Protein AF-A0A378INX2-F1 (afdb_monomer)

InterPro domains:
  IPR001810 F-box domain [PF00646] (11-46)
  IPR011009 Protein kinase-like domain superfamily [SSF56112] (69-339)
  IPR036047 F-box-like domain superfamily [SSF81383] (9-61)

Radius of gyration: 23.86 Å; Cα contacts (8 Å, |Δi|>4): 575; chains: 1; bounding box: 62×37×72 Å

Solvent-accessible surface area (backbone atoms only — not comparable to full-atom values): 21006 Å² total; per-residue (Å²): 110,77,42,56,87,73,47,94,88,34,75,60,40,50,53,38,54,51,30,40,60,56,63,78,49,54,72,72,57,48,56,60,44,42,73,75,38,71,66,44,31,49,47,44,50,34,29,56,50,25,64,70,42,46,70,64,45,43,75,37,86,94,42,42,91,62,49,71,41,38,44,45,32,40,82,47,89,64,62,74,54,30,48,39,26,42,36,41,37,57,42,72,45,100,83,76,43,77,46,78,47,55,27,37,38,36,38,56,30,81,74,47,67,82,83,32,58,34,54,58,22,52,54,47,42,47,52,34,29,77,69,49,36,25,60,55,71,82,43,72,39,52,87,68,40,44,31,35,28,54,49,68,76,69,48,42,52,53,46,74,70,50,69,68,31,68,69,50,36,31,49,50,19,41,50,52,41,54,46,38,69,44,79,70,47,95,49,73,54,57,68,66,63,50,44,54,51,46,49,51,50,48,67,74,65,61,73,56,92,74,67,92,60,51,64,61,52,52,53,49,53,52,51,54,46,58,57,52,69,61,36,57,72,73,68,18,24,27,49,68,61,50,37,44,74,31,31,34,39,31,67,91,35,65,81,70,79,92,77,87,64,70,55,32,55,31,49,52,80,41,64,61,40,26,17,21,55,55,63,55,35,55,45,42,26,39,61,66,63,64,52,52,73,69,57,42,49,47,23,48,32,43,45,69,45,82,85,50,71,62,58,53,24,52,49,41,58,42,48,28,55,46,24,43,44,51,18,50,50,24,49,49,44,60,58,67,64,49,79,63,46,62,68,63,58,38,50,52,48,20,52,53,25,45,52,47,21,53,51,40,70,69,31,67,60,30,61,47,19,53,52,54,56,52,50,47,72,70,40,95,80,57,76,39,62,55,92,120

pLDDT: mean 91.23, std 11.1, range [40.44, 98.75]

Organism: NCBI:txid453

Structure (mmCIF, N/CA/C/O backbone):
data_AF-A0A378INX2-F1
#
_entry.id   AF-A0A378INX2-F1
#
loop_
_atom_site.group_PDB
_atom_site.id
_atom_site.type_symbol
_atom_site.label_atom_id
_atom_site.label_alt_id
_atom_site.label_comp_id
_atom_site.label_asym_id
_atom_site.label_entity_id
_atom_site.label_seq_id
_atom_site.pdbx_PDB_ins_code
_atom_site.Cartn_x
_atom_site.Cartn_y
_atom_site.Cartn_z
_atom_site.occupancy
_atom_site.B_iso_or_equiv
_atom_site.auth_seq_id
_atom_site.auth_comp_id
_atom_site.auth_asym_id
_atom_site.auth_atom_id
_atom_site.pdbx_PDB_model_num
ATOM 1 N N . MET A 1 1 ? 11.707 8.372 -28.702 1.00 48.09 1 MET A N 1
ATOM 2 C CA . MET A 1 1 ? 12.161 9.774 -28.913 1.00 48.09 1 MET A CA 1
ATOM 3 C C . MET A 1 1 ? 13.281 9.768 -29.949 1.00 48.09 1 MET A C 1
ATOM 5 O O . MET A 1 1 ? 14.089 8.856 -29.919 1.00 48.09 1 MET A O 1
ATOM 9 N N . LYS A 1 2 ? 13.323 10.723 -30.887 1.00 54.16 2 LYS A N 1
ATOM 10 C CA . LYS A 1 2 ? 14.334 10.784 -31.961 1.00 54.16 2 LYS A CA 1
ATOM 11 C C . LYS A 1 2 ? 15.564 11.572 -31.478 1.00 54.16 2 LYS A C 1
ATOM 13 O O . LYS A 1 2 ? 15.449 12.779 -31.278 1.00 54.16 2 LYS A O 1
ATOM 18 N N . LEU A 1 3 ? 16.706 10.911 -31.257 1.00 57.34 3 LEU A N 1
ATOM 19 C CA . LEU A 1 3 ? 17.890 11.511 -30.611 1.00 57.34 3 LEU A CA 1
ATOM 20 C C . LEU A 1 3 ? 18.989 11.870 -31.624 1.00 57.34 3 LEU A C 1
ATOM 22 O O . LEU A 1 3 ? 19.369 11.046 -32.453 1.00 57.34 3 LEU A O 1
ATOM 26 N N . ARG A 1 4 ? 19.531 13.094 -31.544 1.00 63.41 4 ARG A N 1
ATOM 27 C CA . ARG A 1 4 ? 20.631 13.579 -32.402 1.00 63.41 4 ARG A CA 1
ATOM 28 C C . ARG A 1 4 ? 21.985 13.352 -31.723 1.00 63.41 4 ARG A C 1
ATOM 30 O O . ARG A 1 4 ? 22.508 14.236 -31.052 1.00 63.41 4 ARG A O 1
ATOM 37 N N . PHE A 1 5 ? 22.533 12.146 -31.858 1.00 59.66 5 PHE A N 1
ATOM 38 C CA . PHE A 1 5 ? 23.766 11.731 -31.168 1.00 59.66 5 PHE A CA 1
ATOM 39 C C . PHE A 1 5 ? 25.058 12.343 -31.748 1.00 59.66 5 PHE A C 1
ATOM 41 O O . PHE A 1 5 ? 26.049 12.425 -31.027 1.00 59.66 5 PHE A O 1
ATOM 48 N N . PHE A 1 6 ? 25.051 12.813 -33.005 1.00 61.78 6 PHE A N 1
ATOM 49 C CA . PHE A 1 6 ? 26.249 13.292 -33.721 1.00 61.78 6 PHE A CA 1
ATOM 50 C C . PHE A 1 6 ? 26.133 14.751 -34.217 1.00 61.78 6 PHE A C 1
ATOM 52 O O . PHE A 1 6 ? 26.678 15.099 -35.260 1.00 61.78 6 PHE A O 1
ATOM 59 N N . GLY A 1 7 ? 25.405 15.610 -33.493 1.00 57.00 7 GLY A N 1
ATOM 60 C CA . GLY A 1 7 ? 25.226 17.033 -33.832 1.00 57.00 7 GLY A CA 1
ATOM 61 C C . GLY A 1 7 ? 23.897 17.357 -34.528 1.00 57.00 7 GLY A C 1
ATOM 62 O O . GLY A 1 7 ? 23.064 16.473 -34.749 1.00 57.00 7 GLY A O 1
ATOM 63 N N . SER A 1 8 ? 23.674 18.637 -34.854 1.00 59.59 8 SER A N 1
ATOM 64 C CA . SER A 1 8 ? 22.404 19.139 -35.411 1.00 59.59 8 SER A CA 1
ATOM 65 C C . SER A 1 8 ? 22.012 18.481 -36.733 1.00 59.59 8 SER A C 1
ATOM 67 O O . SER A 1 8 ? 20.819 18.334 -36.980 1.00 59.59 8 SER A O 1
ATOM 69 N N . ASP A 1 9 ? 22.985 18.018 -37.515 1.00 54.47 9 ASP A N 1
ATOM 70 C CA . ASP A 1 9 ? 22.769 17.456 -38.854 1.00 54.47 9 ASP A CA 1
ATOM 71 C C . ASP A 1 9 ? 22.715 15.918 -38.860 1.00 54.47 9 ASP A C 1
ATOM 73 O O . ASP A 1 9 ? 22.623 15.288 -39.912 1.00 54.47 9 ASP A O 1
ATOM 77 N N . SER A 1 10 ? 22.761 15.289 -37.681 1.00 56.06 10 SER A N 1
ATOM 78 C CA . SER A 1 10 ? 22.709 13.832 -37.563 1.00 56.06 10 SER A CA 1
ATOM 79 C C . SER A 1 10 ? 21.290 13.285 -37.723 1.00 56.06 10 SER A C 1
ATOM 81 O O . SER A 1 10 ? 20.317 13.849 -37.209 1.00 56.06 10 SER A O 1
ATOM 83 N N . LEU A 1 11 ? 21.174 12.154 -38.430 1.00 56.62 11 LEU A N 1
ATOM 84 C CA . LEU A 1 11 ? 19.920 11.412 -38.512 1.00 56.62 11 LEU A CA 1
ATOM 85 C C . LEU A 1 11 ? 19.482 11.031 -37.094 1.00 56.62 11 LEU A C 1
ATOM 87 O O . LEU A 1 11 ? 20.289 10.490 -36.334 1.00 56.62 11 LEU A O 1
ATOM 91 N N . PRO A 1 12 ? 18.222 11.300 -36.723 1.00 68.00 12 PRO A N 1
ATOM 92 C CA . PRO A 1 12 ? 17.748 10.941 -35.407 1.00 68.00 12 PRO A CA 1
ATOM 93 C C . PRO A 1 12 ? 17.735 9.420 -35.262 1.00 68.00 12 PRO A C 1
ATOM 95 O O . PRO A 1 12 ? 17.011 8.735 -35.989 1.00 68.00 12 PRO A O 1
ATOM 98 N N . LEU A 1 13 ? 18.519 8.912 -34.317 1.00 75.75 13 LEU A N 1
ATOM 99 C CA . LEU A 1 13 ? 18.528 7.498 -33.977 1.00 75.75 13 LEU A CA 1
ATOM 100 C C . LEU A 1 13 ? 17.364 7.186 -33.038 1.00 75.75 13 LEU A C 1
ATOM 102 O O . LEU A 1 13 ? 16.973 8.011 -32.203 1.00 75.75 13 LEU A O 1
ATOM 106 N N . ASP A 1 14 ? 16.809 5.991 -33.215 1.00 82.88 14 ASP A N 1
ATOM 107 C CA . ASP A 1 14 ? 15.863 5.417 -32.271 1.00 82.88 14 ASP A CA 1
ATOM 108 C C . ASP A 1 14 ? 16.555 5.130 -30.926 1.00 82.88 14 ASP A C 1
ATOM 110 O O . ASP A 1 14 ? 17.736 4.777 -30.885 1.00 82.88 14 ASP A O 1
ATOM 114 N N . GLU A 1 15 ? 15.824 5.293 -29.824 1.00 84.69 15 GLU A N 1
ATOM 115 C CA . GLU A 1 15 ? 16.378 5.129 -28.479 1.00 84.69 15 GLU A CA 1
ATOM 116 C C . GLU A 1 15 ? 16.879 3.698 -28.239 1.00 84.69 15 GLU A C 1
ATOM 118 O O . GLU A 1 15 ? 17.986 3.531 -27.724 1.00 84.69 15 GLU A O 1
ATOM 123 N N . GLY A 1 16 ? 16.132 2.675 -28.669 1.00 86.56 16 GLY A N 1
ATOM 124 C CA . GLY A 1 16 ? 16.537 1.277 -28.536 1.00 86.56 16 GLY A CA 1
ATOM 125 C C . GLY A 1 16 ? 17.821 0.983 -29.309 1.00 86.56 16 GLY A C 1
ATOM 126 O O . GLY A 1 16 ? 18.712 0.289 -28.811 1.00 86.56 16 GLY A O 1
ATOM 127 N N . LEU A 1 17 ? 17.976 1.581 -30.495 1.00 88.19 17 LEU A N 1
ATOM 128 C CA . LEU A 1 17 ? 19.211 1.482 -31.275 1.00 88.19 17 LEU A CA 1
ATOM 129 C C . LEU A 1 17 ? 20.393 2.165 -30.572 1.00 88.19 17 LEU A C 1
ATOM 131 O O . LEU A 1 17 ? 21.482 1.590 -30.530 1.00 88.19 17 LEU A O 1
ATOM 135 N N . CYS A 1 18 ? 20.193 3.347 -29.981 1.00 88.12 18 CYS A N 1
ATOM 136 C CA . CYS A 1 18 ? 21.227 3.995 -29.171 1.00 88.12 18 CYS A CA 1
ATOM 137 C C . CYS A 1 18 ? 21.634 3.121 -27.979 1.00 88.12 18 CYS A C 1
ATOM 139 O O . CYS A 1 18 ? 22.826 2.915 -27.757 1.00 88.12 18 CYS A O 1
ATOM 141 N N . VAL A 1 19 ? 20.663 2.564 -27.248 1.00 90.81 19 VAL A N 1
ATOM 142 C CA . VAL A 1 19 ? 20.920 1.648 -26.128 1.00 90.81 19 VAL A CA 1
ATOM 143 C C . VAL A 1 19 ? 21.732 0.435 -26.589 1.00 90.81 19 VAL A C 1
ATOM 145 O O . VAL A 1 19 ? 22.719 0.067 -25.950 1.00 90.81 19 VAL A O 1
ATOM 148 N N . TYR A 1 20 ? 21.375 -0.160 -27.728 1.00 94.00 20 TYR A N 1
ATOM 149 C CA . TYR A 1 20 ? 22.108 -1.293 -28.285 1.00 94.00 20 TYR A CA 1
ATOM 150 C C . TYR A 1 20 ? 23.552 -0.933 -28.651 1.00 94.00 20 TYR A C 1
ATOM 152 O O . TYR A 1 20 ? 24.468 -1.655 -28.265 1.00 94.00 20 TYR A O 1
ATOM 160 N N . ILE A 1 21 ? 23.793 0.204 -29.309 1.00 91.81 21 ILE A N 1
ATOM 161 C CA . ILE A 1 21 ? 25.154 0.662 -29.640 1.00 91.81 21 ILE A CA 1
ATOM 162 C C . ILE A 1 21 ? 25.983 0.876 -28.365 1.00 91.81 21 ILE A C 1
ATOM 164 O O . ILE A 1 21 ? 27.115 0.402 -28.268 1.00 91.81 21 ILE A O 1
ATOM 168 N N . LEU A 1 22 ? 25.419 1.546 -27.356 1.00 92.06 22 LEU A N 1
ATOM 169 C CA . LEU A 1 22 ? 26.113 1.823 -26.093 1.00 92.06 22 LEU A CA 1
ATOM 170 C C . LEU A 1 22 ? 26.333 0.572 -25.236 1.00 92.06 22 LEU A C 1
ATOM 172 O O . LEU A 1 22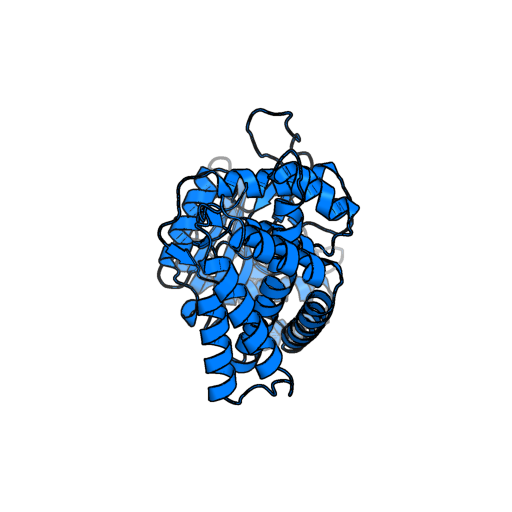 ? 27.207 0.568 -24.360 1.00 92.06 22 LEU A O 1
ATOM 176 N N . SER A 1 23 ? 25.581 -0.502 -25.486 1.00 93.88 23 SER A N 1
ATOM 177 C CA . SER A 1 23 ? 25.757 -1.771 -24.783 1.00 93.88 23 SER A CA 1
ATOM 178 C C . SER A 1 23 ? 27.117 -2.426 -25.053 1.00 93.88 23 SER A C 1
ATOM 180 O O . SER A 1 23 ? 27.653 -3.088 -24.166 1.00 93.88 23 SER A O 1
ATOM 182 N N . PHE A 1 24 ? 27.723 -2.162 -26.219 1.00 94.38 24 PHE A N 1
ATOM 183 C CA . PHE A 1 24 ? 29.045 -2.680 -26.594 1.00 94.38 24 PHE A CA 1
ATOM 184 C C . PHE A 1 24 ? 30.210 -1.988 -25.877 1.00 94.38 24 PHE A C 1
ATOM 186 O O . PHE A 1 24 ? 31.322 -2.514 -25.859 1.00 94.38 24 PHE A O 1
ATOM 193 N N . LEU A 1 25 ? 29.977 -0.809 -25.297 1.00 93.88 25 LEU A N 1
ATOM 194 C CA . LEU A 1 25 ? 31.009 -0.064 -24.584 1.00 93.88 25 LEU A CA 1
ATOM 195 C C . LEU A 1 25 ? 31.299 -0.683 -23.213 1.00 93.88 25 LEU A C 1
ATOM 197 O O . LEU A 1 25 ? 30.458 -1.345 -22.600 1.00 93.88 25 LEU A O 1
ATOM 201 N N . LYS A 1 26 ? 32.489 -0.433 -22.676 1.00 93.44 26 LYS A N 1
ATOM 202 C CA . LYS A 1 26 ? 32.815 -0.793 -21.291 1.00 93.44 26 LYS A CA 1
ATOM 203 C C . LYS A 1 26 ? 32.109 0.162 -20.317 1.00 93.44 26 LYS A C 1
ATOM 205 O O . LYS A 1 26 ? 31.883 1.323 -20.663 1.00 93.44 26 LYS A O 1
ATOM 210 N N . PRO A 1 27 ? 31.831 -0.257 -19.065 1.00 92.38 27 PRO A N 1
ATOM 211 C CA . PRO A 1 27 ? 31.192 0.609 -18.068 1.00 92.38 27 PRO A CA 1
ATOM 212 C C . PRO A 1 27 ? 31.881 1.972 -17.898 1.00 92.38 27 PRO A C 1
ATOM 214 O O . PRO A 1 27 ? 31.222 3.005 -17.904 1.00 92.38 27 PRO A O 1
ATOM 217 N N . LYS A 1 28 ? 33.221 1.999 -17.858 1.00 92.75 28 LYS A N 1
ATOM 218 C CA . LYS A 1 28 ? 33.998 3.247 -17.747 1.00 92.75 28 LYS A CA 1
ATOM 219 C C . LYS A 1 28 ? 33.795 4.189 -18.943 1.00 92.75 28 LYS A C 1
ATOM 221 O O . LYS A 1 28 ? 33.752 5.403 -18.777 1.00 92.75 28 LYS A O 1
ATOM 226 N N . GLU A 1 29 ? 33.676 3.637 -20.148 1.00 93.12 29 GLU A N 1
ATOM 227 C CA . GLU A 1 29 ? 33.457 4.417 -21.370 1.00 93.12 29 GLU A CA 1
ATOM 228 C C . GLU A 1 29 ? 32.045 5.006 -21.382 1.00 93.12 29 GLU A C 1
ATOM 230 O O . GLU A 1 29 ? 31.890 6.199 -21.634 1.00 93.12 29 GLU A O 1
ATOM 235 N N . ARG A 1 30 ? 31.030 4.212 -21.007 1.00 92.75 30 ARG A N 1
ATOM 236 C CA . ARG A 1 30 ? 29.667 4.719 -20.791 1.00 92.75 30 ARG A CA 1
ATOM 237 C C . ARG A 1 30 ? 29.644 5.834 -19.754 1.00 92.75 30 ARG A C 1
ATOM 239 O O . ARG A 1 30 ? 29.071 6.884 -20.016 1.00 92.75 30 ARG A O 1
ATOM 246 N N . GLN A 1 31 ? 30.325 5.665 -18.624 1.00 91.44 31 GLN A N 1
ATOM 247 C CA . GLN A 1 31 ? 30.365 6.681 -17.576 1.00 91.44 31 GLN A CA 1
ATOM 248 C C . GLN A 1 31 ? 30.918 8.020 -18.087 1.00 91.44 31 GLN A C 1
ATOM 250 O O . GLN A 1 31 ? 30.320 9.063 -17.827 1.00 91.44 31 GLN A O 1
ATOM 255 N N . ASN A 1 32 ? 31.996 8.008 -18.877 1.00 91.31 32 ASN A N 1
ATOM 256 C CA . ASN A 1 32 ? 32.547 9.229 -19.475 1.00 91.31 32 ASN A CA 1
ATOM 257 C C . ASN A 1 32 ? 31.530 9.948 -20.376 1.00 91.31 32 ASN A C 1
ATOM 259 O O . ASN A 1 32 ? 31.464 11.176 -20.388 1.00 91.31 32 ASN A O 1
ATOM 263 N N . LEU A 1 33 ? 30.696 9.195 -21.097 1.00 88.81 33 LEU A N 1
ATOM 264 C CA . LEU A 1 33 ? 29.694 9.753 -22.006 1.00 88.81 33 LEU A CA 1
ATOM 265 C C . LEU A 1 33 ? 28.534 10.444 -21.266 1.00 88.81 33 LEU A C 1
ATOM 267 O O . LEU A 1 33 ? 27.866 11.302 -21.841 1.00 88.81 33 LEU A O 1
ATOM 271 N N . THR A 1 34 ? 28.333 10.178 -19.968 1.00 89.06 34 THR A N 1
ATOM 272 C CA . THR A 1 34 ? 27.331 10.891 -19.143 1.00 89.06 34 THR A CA 1
ATOM 273 C C . THR A 1 34 ? 27.649 12.380 -18.942 1.00 89.06 34 THR A C 1
ATOM 275 O O . THR A 1 34 ? 26.784 13.153 -18.504 1.00 89.06 34 THR A O 1
ATOM 278 N N . LEU A 1 35 ? 28.887 12.781 -19.254 1.00 89.25 35 LEU A N 1
ATOM 279 C CA . LEU A 1 35 ? 29.380 14.154 -19.172 1.00 89.25 35 LEU A CA 1
ATOM 280 C C . LEU A 1 35 ? 29.111 14.960 -20.450 1.00 89.25 35 LEU A C 1
ATOM 282 O O . LEU A 1 35 ? 29.224 16.180 -20.418 1.00 89.25 35 LEU A O 1
ATOM 286 N N . VAL A 1 36 ? 28.736 14.305 -21.556 1.00 87.12 36 VAL A N 1
ATOM 287 C CA . VAL A 1 36 ? 28.534 14.962 -22.859 1.00 87.12 36 VAL A CA 1
ATOM 288 C C . VAL A 1 36 ? 27.299 15.863 -22.838 1.00 87.12 36 VAL A C 1
ATOM 290 O O . VAL A 1 36 ? 27.355 17.011 -23.265 1.00 87.12 36 VAL A O 1
ATOM 293 N N . SER A 1 37 ? 26.167 15.344 -22.359 1.00 85.38 37 SER A N 1
ATOM 294 C CA . SER A 1 37 ? 24.894 16.075 -22.281 1.00 85.38 37 SER A CA 1
ATOM 295 C C . SER A 1 37 ? 23.888 15.348 -21.382 1.00 85.38 37 SER A C 1
ATOM 297 O O . SER A 1 37 ? 24.133 14.225 -20.925 1.00 85.38 37 SER A O 1
ATOM 299 N N . LYS A 1 38 ? 22.730 15.975 -21.141 1.00 85.00 38 LYS A N 1
ATOM 300 C CA . LYS A 1 38 ? 21.632 15.358 -20.382 1.00 85.00 38 LYS A CA 1
ATOM 301 C C . LYS A 1 38 ? 21.019 14.177 -21.137 1.00 85.00 38 LYS A C 1
ATOM 303 O O . LYS A 1 38 ? 20.691 13.169 -20.519 1.00 85.00 38 LYS A O 1
ATOM 308 N N . GLU A 1 39 ? 20.916 14.280 -22.456 1.00 84.75 39 GLU A N 1
ATOM 309 C CA . GLU A 1 39 ? 20.366 13.258 -23.344 1.00 84.75 39 GLU A CA 1
ATOM 310 C C . GLU A 1 39 ? 21.234 11.999 -23.302 1.00 84.75 39 GLU A C 1
ATOM 312 O O . GLU A 1 39 ? 20.730 10.907 -23.047 1.00 84.75 39 GLU A O 1
ATOM 317 N N . TRP A 1 40 ? 22.553 12.160 -23.453 1.00 87.19 40 TRP A N 1
ATOM 318 C CA . TRP A 1 40 ? 23.506 11.056 -23.337 1.00 87.19 40 TRP A CA 1
ATOM 319 C C . TRP A 1 40 ? 23.428 10.393 -21.965 1.00 87.19 40 TRP A C 1
ATOM 321 O O . TRP A 1 40 ? 23.297 9.174 -21.880 1.00 87.19 40 TRP A O 1
ATOM 331 N N . ARG A 1 41 ? 23.424 11.188 -20.887 1.00 89.00 41 ARG A N 1
ATOM 332 C CA . ARG A 1 41 ? 23.250 10.674 -19.522 1.00 89.00 41 ARG A CA 1
ATOM 333 C C . ARG A 1 41 ? 21.969 9.852 -19.376 1.00 89.00 41 ARG A C 1
ATOM 335 O O . ARG A 1 41 ? 22.009 8.796 -18.751 1.00 89.00 41 ARG A O 1
ATOM 342 N N . SER A 1 42 ? 20.860 10.310 -19.956 1.00 88.25 42 SER A N 1
ATOM 343 C CA . SER A 1 42 ? 19.586 9.589 -19.905 1.00 88.25 42 SER A CA 1
ATOM 344 C C . SER A 1 42 ? 19.659 8.245 -20.625 1.00 88.25 42 SER A C 1
ATOM 346 O O . SER A 1 42 ? 19.281 7.231 -20.047 1.00 88.25 42 SER A O 1
ATOM 348 N N . VAL A 1 43 ? 20.183 8.205 -21.854 1.00 88.62 43 VAL A N 1
ATOM 349 C CA . VAL A 1 43 ? 20.274 6.948 -22.617 1.00 88.62 43 VAL A CA 1
ATOM 350 C C . VAL A 1 43 ? 21.258 5.977 -21.972 1.00 88.62 43 VAL A C 1
ATOM 352 O O . VAL A 1 43 ? 21.008 4.775 -21.954 1.00 88.62 43 VAL A O 1
ATOM 355 N N . ILE A 1 44 ? 22.360 6.470 -21.404 1.00 91.62 44 ILE A N 1
ATOM 356 C CA . ILE A 1 44 ? 23.313 5.631 -20.667 1.00 91.62 44 ILE A CA 1
ATOM 357 C C . ILE A 1 44 ? 22.634 5.006 -19.453 1.00 91.62 44 ILE A C 1
ATOM 359 O O . ILE A 1 44 ? 22.761 3.801 -19.260 1.00 91.62 44 ILE A O 1
ATOM 363 N N . LYS A 1 45 ? 21.843 5.783 -18.700 1.00 91.62 45 LYS A N 1
ATOM 364 C CA . LYS A 1 45 ? 21.045 5.254 -17.589 1.00 91.62 45 LYS A CA 1
ATOM 365 C C . LYS A 1 45 ? 20.088 4.155 -18.064 1.00 91.62 45 LYS A C 1
ATOM 367 O O . LYS A 1 45 ? 20.079 3.082 -17.473 1.00 91.62 45 LYS A O 1
ATOM 372 N N . THR A 1 46 ? 19.345 4.379 -19.154 1.00 92.25 46 THR A N 1
ATOM 373 C CA . THR A 1 46 ? 18.484 3.349 -19.772 1.00 92.25 46 THR A CA 1
ATOM 374 C C . THR A 1 46 ? 19.292 2.119 -20.193 1.00 92.25 46 THR A C 1
ATOM 376 O O . THR A 1 46 ? 18.853 0.990 -19.992 1.00 92.25 46 THR A O 1
ATOM 379 N N . THR A 1 47 ? 20.495 2.314 -20.738 1.00 93.81 47 THR A N 1
ATOM 380 C CA . THR A 1 47 ? 21.373 1.228 -21.193 1.00 93.81 47 THR A CA 1
ATOM 381 C C . THR A 1 47 ? 21.841 0.361 -20.040 1.00 93.81 47 THR A C 1
ATOM 383 O O . THR A 1 47 ? 21.692 -0.856 -20.090 1.00 93.81 47 THR A O 1
ATOM 386 N N . GLU A 1 48 ? 22.388 0.972 -18.993 1.00 94.00 48 GLU A N 1
ATOM 387 C CA . GLU A 1 48 ? 22.878 0.255 -17.817 1.00 94.00 48 GLU A CA 1
ATOM 388 C C . GLU A 1 48 ? 21.741 -0.462 -17.092 1.00 94.00 48 GLU A C 1
ATOM 390 O O . GLU A 1 48 ? 21.882 -1.633 -16.744 1.00 94.00 48 GLU A O 1
ATOM 395 N N . HIS A 1 49 ? 20.592 0.203 -16.955 1.00 94.06 49 HIS A N 1
ATOM 396 C CA . HIS A 1 49 ? 19.392 -0.374 -16.356 1.00 94.06 49 HIS A CA 1
ATOM 397 C C . HIS A 1 49 ? 18.871 -1.576 -17.148 1.00 94.06 49 HIS A C 1
ATOM 399 O O . HIS A 1 49 ? 18.653 -2.649 -16.588 1.00 94.06 49 HIS A O 1
ATOM 405 N N . THR A 1 50 ? 18.744 -1.437 -18.471 1.00 94.88 50 THR A N 1
ATOM 406 C CA . THR A 1 50 ? 18.295 -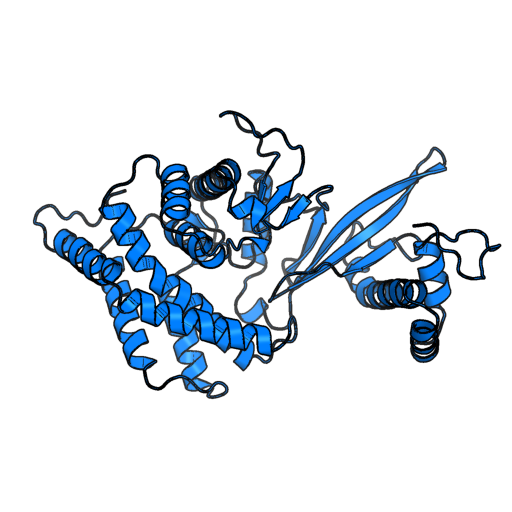2.530 -19.344 1.00 94.88 50 THR A CA 1
ATOM 407 C C . THR A 1 50 ? 19.254 -3.714 -19.273 1.00 94.88 50 THR A C 1
ATOM 409 O O . THR A 1 50 ? 18.812 -4.846 -19.097 1.00 94.88 50 THR A O 1
ATOM 412 N N . LEU A 1 51 ? 20.566 -3.471 -19.367 1.00 94.50 51 LEU A N 1
ATOM 413 C CA . LEU A 1 51 ? 21.574 -4.529 -19.284 1.00 94.50 51 LEU A CA 1
ATOM 414 C C . LEU A 1 51 ? 21.528 -5.276 -17.949 1.00 94.50 51 LEU A C 1
ATOM 416 O O . LEU A 1 51 ? 21.631 -6.501 -17.945 1.00 94.50 51 LEU A O 1
ATOM 420 N N . ALA A 1 52 ? 21.346 -4.557 -16.839 1.00 94.12 52 ALA A N 1
ATOM 421 C CA . ALA A 1 52 ? 21.238 -5.158 -15.515 1.00 94.12 52 ALA A CA 1
ATOM 422 C C . ALA A 1 52 ? 19.989 -6.045 -15.373 1.00 94.12 52 ALA A C 1
ATOM 424 O O . ALA A 1 52 ? 20.052 -7.082 -14.716 1.00 94.12 52 ALA A O 1
ATOM 425 N N . LEU A 1 53 ? 18.874 -5.667 -16.006 1.00 95.06 53 LEU A N 1
ATOM 426 C CA . LEU A 1 53 ? 17.603 -6.388 -15.900 1.00 95.06 53 LEU A CA 1
ATOM 427 C C . LEU A 1 53 ? 17.387 -7.468 -16.964 1.00 95.06 53 LEU A C 1
ATOM 429 O O . LEU A 1 53 ? 16.489 -8.289 -16.796 1.00 95.06 53 LEU A O 1
ATOM 433 N N . LEU A 1 54 ? 18.179 -7.510 -18.041 1.00 94.19 54 LEU A N 1
ATOM 434 C CA . LEU A 1 54 ? 18.026 -8.505 -19.113 1.00 94.19 54 LEU A CA 1
ATOM 435 C C . LEU A 1 54 ? 17.976 -9.959 -18.613 1.00 94.19 54 LEU A C 1
ATOM 437 O O . LEU A 1 54 ? 17.076 -10.672 -19.056 1.00 94.19 54 LEU A O 1
ATOM 441 N N . PRO A 1 55 ? 18.855 -10.417 -17.697 1.00 95.06 55 PRO A N 1
ATOM 442 C CA . PRO A 1 55 ? 18.768 -11.777 -17.162 1.00 95.06 55 PRO A CA 1
ATOM 443 C C . PRO A 1 55 ? 17.444 -12.049 -16.438 1.00 95.06 55 PRO A C 1
ATOM 445 O O . PRO A 1 55 ? 16.862 -13.118 -16.593 1.00 95.06 55 PRO A O 1
ATOM 448 N N . THR A 1 56 ? 16.932 -11.067 -15.690 1.00 95.44 56 THR A N 1
ATOM 449 C CA . THR A 1 56 ? 15.641 -11.173 -15.000 1.00 95.44 56 THR A CA 1
ATOM 450 C C . THR A 1 56 ? 14.484 -11.203 -15.994 1.00 95.44 56 THR A C 1
ATOM 452 O O . THR A 1 56 ? 13.625 -12.072 -15.900 1.00 95.44 56 THR A O 1
ATOM 455 N N . MET A 1 57 ? 14.486 -10.314 -16.995 1.00 96.31 57 MET A N 1
ATOM 456 C CA . MET A 1 57 ? 13.480 -10.309 -18.064 1.00 96.31 57 MET A CA 1
ATOM 457 C C . MET A 1 57 ? 13.464 -11.640 -18.827 1.00 96.31 57 MET A C 1
ATOM 459 O O . MET A 1 57 ? 12.404 -12.104 -19.227 1.00 96.31 57 MET A O 1
ATOM 463 N N . GLN A 1 58 ? 14.614 -12.305 -18.973 1.00 95.50 58 GLN A N 1
ATOM 464 C CA . GLN A 1 58 ? 14.710 -13.594 -19.661 1.00 95.50 58 GLN A CA 1
ATOM 465 C C . GLN A 1 58 ? 14.052 -14.767 -18.925 1.00 95.50 58 GLN A C 1
ATOM 467 O O . GLN A 1 58 ? 13.790 -15.790 -19.554 1.00 95.50 58 GLN A O 1
ATOM 472 N N . ARG A 1 59 ? 13.745 -14.624 -17.630 1.00 96.62 59 ARG A N 1
ATOM 473 C CA . ARG A 1 59 ? 12.948 -15.607 -16.878 1.00 96.62 59 ARG A CA 1
ATOM 474 C C . ARG A 1 59 ? 11.467 -15.577 -17.262 1.00 96.62 59 ARG A C 1
ATOM 476 O O . ARG A 1 59 ? 10.754 -16.534 -16.987 1.00 96.62 59 ARG A O 1
ATOM 483 N N . ILE A 1 60 ? 11.007 -14.491 -17.884 1.00 97.25 60 ILE A N 1
ATOM 484 C CA . ILE A 1 60 ? 9.592 -14.255 -18.167 1.00 97.25 60 ILE A CA 1
ATOM 485 C C . ILE A 1 60 ? 9.267 -14.761 -19.579 1.00 97.25 60 ILE A C 1
ATOM 487 O O . ILE A 1 60 ? 9.866 -14.264 -20.537 1.00 97.25 60 ILE A O 1
ATOM 491 N N . PRO A 1 61 ? 8.312 -15.696 -19.755 1.00 96.19 61 PRO A N 1
ATOM 492 C CA . PRO A 1 61 ? 7.998 -16.286 -21.061 1.00 96.19 61 PRO A CA 1
ATOM 493 C C . PRO A 1 61 ? 7.680 -15.264 -22.162 1.00 96.19 61 PRO A C 1
ATOM 495 O O . PRO A 1 61 ? 8.063 -15.447 -23.311 1.00 96.19 61 PRO A O 1
ATOM 498 N N . GLN A 1 62 ? 7.022 -14.158 -21.817 1.00 93.56 62 GLN A N 1
ATOM 499 C CA . GLN A 1 62 ? 6.669 -13.086 -22.751 1.00 93.56 62 GLN A CA 1
ATOM 500 C C . GLN A 1 62 ? 7.886 -12.296 -23.257 1.00 93.56 62 GLN A C 1
ATOM 502 O O . GLN A 1 62 ? 7.798 -11.625 -24.281 1.00 93.56 62 GLN A O 1
ATOM 507 N N . LEU A 1 63 ? 9.011 -12.339 -22.538 1.00 96.00 63 LEU A N 1
ATOM 508 C CA . LEU A 1 63 ? 10.189 -11.505 -22.791 1.00 96.00 63 LEU A CA 1
ATOM 509 C C . LEU A 1 63 ? 11.445 -12.331 -23.133 1.00 96.00 63 LEU A C 1
ATOM 511 O O . LEU A 1 63 ? 12.438 -11.767 -23.601 1.00 96.00 63 LEU A O 1
ATOM 515 N N . CYS A 1 64 ? 11.419 -13.653 -22.929 1.00 95.06 64 CYS A N 1
ATOM 516 C CA . CYS A 1 64 ? 12.607 -14.510 -22.909 1.00 95.06 64 CYS A CA 1
ATOM 517 C C . CYS A 1 64 ? 13.383 -14.590 -24.230 1.00 95.06 64 CYS A C 1
ATOM 519 O O . CYS A 1 64 ? 14.613 -14.710 -24.206 1.00 95.06 64 CYS A O 1
ATOM 521 N N . ASP A 1 65 ? 12.710 -14.418 -25.368 1.00 94.00 65 ASP A N 1
ATOM 522 C CA . ASP A 1 65 ? 13.317 -14.456 -26.705 1.00 94.00 65 ASP A CA 1
ATOM 523 C C . ASP A 1 65 ? 13.745 -13.074 -27.224 1.00 94.00 65 ASP A C 1
ATOM 525 O O . ASP A 1 65 ? 14.353 -12.947 -28.292 1.00 94.00 65 ASP A O 1
ATOM 529 N N . HIS A 1 66 ? 13.469 -12.009 -26.469 1.00 93.19 66 HIS A N 1
ATOM 530 C CA . HIS A 1 66 ? 13.728 -10.641 -26.901 1.00 93.19 66 HIS A CA 1
ATOM 531 C C . HIS A 1 66 ? 15.065 -10.111 -26.373 1.00 93.19 66 HIS A C 1
ATOM 533 O O . HIS A 1 66 ? 15.509 -10.409 -25.263 1.00 93.19 66 HIS A O 1
ATOM 539 N N . ARG A 1 67 ? 15.762 -9.340 -27.209 1.00 91.38 67 ARG A N 1
ATOM 540 C CA . ARG A 1 67 ? 17.071 -8.738 -26.919 1.00 91.38 67 ARG A CA 1
ATOM 541 C C . ARG A 1 67 ? 17.099 -7.305 -27.438 1.00 91.38 67 ARG A C 1
ATOM 543 O O . ARG A 1 67 ? 16.239 -6.901 -28.224 1.00 91.38 67 ARG A O 1
ATOM 550 N N . LEU A 1 68 ? 18.109 -6.547 -27.020 1.00 91.19 68 LEU A N 1
ATOM 551 C CA . LEU A 1 68 ? 18.406 -5.243 -27.604 1.00 91.19 68 LEU A CA 1
ATOM 552 C C . LEU A 1 68 ? 18.563 -5.344 -29.137 1.00 91.19 68 LEU A C 1
ATOM 554 O O . LEU A 1 68 ? 19.072 -6.355 -29.625 1.00 91.19 68 LEU A O 1
ATOM 558 N N . PRO A 1 69 ? 18.136 -4.325 -29.905 1.00 90.69 69 PRO A N 1
ATOM 559 C CA . PRO A 1 69 ? 17.519 -3.066 -29.464 1.00 90.69 69 PRO A CA 1
ATOM 560 C C . PRO A 1 69 ? 16.016 -3.154 -29.142 1.00 90.69 69 PRO A C 1
ATOM 562 O O . PRO A 1 69 ? 15.440 -2.151 -28.746 1.00 90.69 69 PRO A O 1
ATOM 565 N N . ARG A 1 70 ? 15.365 -4.310 -29.340 1.00 91.56 70 ARG A N 1
ATOM 566 C CA . ARG A 1 70 ? 13.893 -4.418 -29.326 1.00 91.56 70 ARG A CA 1
ATOM 567 C C . ARG A 1 70 ? 13.268 -4.263 -27.949 1.00 91.56 70 ARG A C 1
ATOM 569 O O . ARG A 1 70 ? 12.135 -3.820 -27.868 1.00 91.56 70 ARG A O 1
ATOM 576 N N . ILE A 1 71 ? 13.972 -4.685 -26.903 1.00 94.75 71 ILE A N 1
ATOM 577 C CA . ILE A 1 71 ? 13.504 -4.589 -25.522 1.00 94.75 71 ILE A CA 1
ATOM 578 C C . ILE A 1 71 ? 14.381 -3.610 -24.757 1.00 94.75 71 ILE A C 1
ATOM 580 O O . ILE A 1 71 ? 15.599 -3.790 -24.692 1.00 94.75 71 ILE A O 1
ATOM 584 N N . ILE A 1 72 ? 13.766 -2.589 -24.172 1.00 95.19 72 ILE A N 1
ATOM 585 C CA . ILE A 1 72 ? 14.433 -1.649 -23.272 1.00 95.19 72 ILE A CA 1
ATOM 586 C C . ILE A 1 72 ? 13.666 -1.544 -21.962 1.00 95.19 72 ILE A C 1
ATOM 588 O O . ILE A 1 72 ? 12.470 -1.818 -21.896 1.00 95.19 72 ILE A O 1
ATOM 592 N N . SER A 1 73 ? 14.368 -1.152 -20.906 1.00 95.81 73 SER A N 1
ATOM 593 C CA . SER A 1 73 ? 13.789 -0.951 -19.587 1.00 95.81 73 SER A CA 1
ATOM 594 C C . SER A 1 73 ? 14.199 0.402 -19.019 1.00 95.81 73 SER A C 1
ATOM 596 O O . SER A 1 73 ? 15.355 0.819 -19.134 1.00 95.81 73 SER A O 1
ATOM 598 N N . LYS A 1 74 ? 13.247 1.087 -18.386 1.00 93.50 74 LYS A N 1
ATOM 599 C CA . LYS A 1 74 ? 13.429 2.381 -17.725 1.00 93.50 74 LYS A CA 1
ATOM 600 C C . LYS A 1 74 ? 12.932 2.268 -16.282 1.00 93.50 74 LYS A C 1
ATOM 602 O O . LYS A 1 74 ? 11.854 1.718 -16.068 1.00 93.50 74 LYS A O 1
ATOM 607 N N . PRO A 1 75 ? 13.665 2.784 -15.285 1.00 91.06 75 PRO A N 1
ATOM 608 C CA . PRO A 1 75 ? 13.191 2.755 -13.907 1.00 91.06 75 PRO A CA 1
ATOM 609 C C . PRO A 1 75 ? 11.924 3.605 -13.766 1.00 91.06 75 PRO A C 1
ATOM 611 O O . PRO A 1 75 ? 11.866 4.723 -14.286 1.00 91.06 75 PRO A O 1
ATOM 614 N N . LEU A 1 76 ? 10.935 3.085 -13.044 1.00 89.88 76 LEU A N 1
ATOM 615 C CA . LEU A 1 76 ? 9.790 3.850 -12.564 1.00 89.88 76 LEU A CA 1
ATOM 616 C C . LEU A 1 76 ? 10.068 4.300 -11.125 1.00 89.88 76 LEU A C 1
ATOM 618 O O . LEU A 1 76 ? 10.831 3.671 -10.396 1.00 89.88 76 LEU A O 1
ATOM 622 N N . SER A 1 77 ? 9.499 5.436 -10.731 1.00 80.25 77 SER A N 1
ATOM 623 C CA . SER A 1 77 ? 9.584 5.928 -9.355 1.00 80.25 77 SER A CA 1
ATOM 624 C C . SER A 1 77 ? 8.538 5.256 -8.468 1.00 80.25 77 SER A C 1
ATOM 626 O O . SER A 1 77 ? 7.420 5.033 -8.928 1.00 80.25 77 SER A O 1
ATOM 628 N N . GLY A 1 78 ? 8.862 5.051 -7.192 1.00 74.69 78 GLY A N 1
ATOM 629 C CA . GLY A 1 78 ? 7.948 4.496 -6.190 1.00 74.69 78 GLY A CA 1
ATOM 630 C C . GLY A 1 78 ? 8.454 3.179 -5.603 1.00 74.69 78 GLY A C 1
ATOM 631 O O . GLY A 1 78 ? 9.488 2.672 -6.034 1.00 74.69 78 GLY A O 1
ATOM 632 N N . GLY A 1 79 ? 7.714 2.662 -4.620 1.00 77.44 79 GLY A N 1
ATOM 633 C CA . GLY A 1 79 ? 8.058 1.451 -3.874 1.00 77.44 79 GLY A CA 1
ATOM 634 C C . GLY A 1 79 ? 9.105 1.700 -2.783 1.00 77.44 79 GLY A C 1
ATOM 635 O O . GLY A 1 79 ? 10.140 2.323 -3.013 1.00 77.44 79 GLY A O 1
ATOM 636 N N . MET A 1 80 ? 8.836 1.211 -1.570 1.00 81.06 80 MET A N 1
ATOM 637 C CA . MET A 1 80 ? 9.824 1.171 -0.477 1.00 81.06 80 MET A CA 1
ATOM 638 C C . MET A 1 80 ? 10.364 -0.247 -0.246 1.00 81.06 80 MET A C 1
ATOM 640 O O . MET A 1 80 ? 11.305 -0.451 0.505 1.00 81.06 80 MET A O 1
ATOM 644 N N . THR A 1 81 ? 9.788 -1.247 -0.900 1.00 78.62 81 THR A N 1
ATOM 645 C CA . THR A 1 81 ? 10.060 -2.677 -0.674 1.00 78.62 81 THR A CA 1
ATOM 646 C C . THR A 1 81 ? 10.307 -3.445 -1.955 1.00 78.62 81 THR A C 1
ATOM 648 O O . THR A 1 81 ? 10.744 -4.592 -1.899 1.00 78.62 81 THR A O 1
ATOM 651 N N . ASN A 1 82 ? 10.060 -2.823 -3.103 1.00 85.94 82 ASN A N 1
ATOM 652 C CA . ASN A 1 82 ? 10.231 -3.390 -4.425 1.00 85.94 82 ASN A CA 1
ATOM 653 C C . ASN A 1 82 ? 10.784 -2.328 -5.389 1.00 85.94 82 ASN A C 1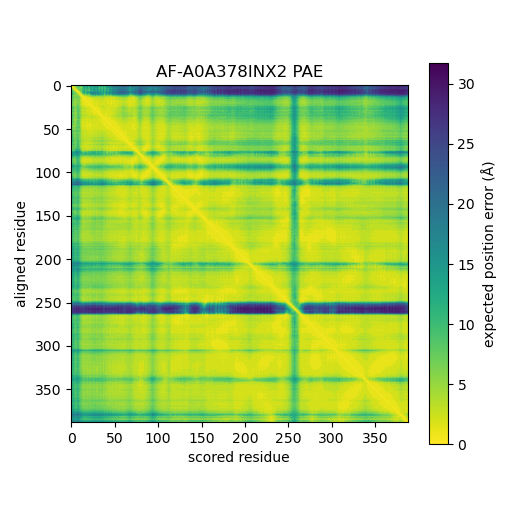
ATOM 655 O O . ASN A 1 82 ? 10.644 -1.127 -5.168 1.00 85.94 82 ASN A O 1
ATOM 659 N N . GLY A 1 83 ? 11.457 -2.788 -6.441 1.00 89.88 83 GLY A N 1
ATOM 660 C CA . GLY A 1 83 ? 11.889 -1.951 -7.553 1.00 89.88 83 GLY A CA 1
ATOM 661 C C . GLY A 1 83 ? 10.969 -2.160 -8.747 1.00 89.88 83 GLY A C 1
ATOM 662 O O . GLY A 1 83 ? 10.773 -3.297 -9.176 1.00 89.88 83 GLY A O 1
ATOM 663 N N . THR A 1 84 ? 10.445 -1.072 -9.313 1.00 93.75 84 THR A N 1
ATOM 664 C CA . THR A 1 84 ? 9.539 -1.126 -10.468 1.00 93.75 84 THR A CA 1
ATOM 665 C C . THR A 1 84 ? 10.174 -0.475 -11.697 1.00 93.75 84 THR A C 1
ATOM 667 O O . THR A 1 84 ? 10.854 0.547 -11.610 1.00 93.75 84 THR A O 1
ATOM 670 N N . SER A 1 85 ? 9.997 -1.079 -12.870 1.00 95.38 85 SER A N 1
ATOM 671 C CA . SER A 1 85 ? 10.540 -0.594 -14.143 1.00 95.38 85 SER A CA 1
ATOM 672 C C . SER A 1 85 ? 9.523 -0.710 -15.268 1.00 95.38 85 SER A C 1
ATOM 674 O O . SER A 1 85 ? 8.821 -1.707 -15.372 1.00 95.38 85 SER A O 1
ATOM 676 N N . LEU A 1 86 ? 9.485 0.281 -16.151 1.00 95.94 86 LEU A N 1
ATOM 677 C CA . LEU A 1 86 ? 8.775 0.207 -17.419 1.00 95.94 86 LEU A CA 1
ATOM 678 C C . LEU A 1 86 ? 9.610 -0.624 -18.390 1.00 95.94 86 LEU A C 1
ATOM 680 O O . LEU A 1 86 ? 10.761 -0.280 -18.653 1.00 95.94 86 LEU A O 1
ATOM 684 N N . VAL A 1 87 ? 9.035 -1.689 -18.933 1.00 97.12 87 VAL A N 1
ATOM 685 C CA . VAL A 1 87 ? 9.613 -2.481 -20.023 1.00 97.12 87 VAL A CA 1
ATOM 686 C C . VAL A 1 87 ? 8.872 -2.135 -21.306 1.00 97.12 87 VAL A C 1
ATOM 688 O O . VAL A 1 87 ? 7.650 -2.250 -21.351 1.00 97.12 87 VAL A O 1
ATOM 691 N N . GLU A 1 88 ? 9.607 -1.726 -22.338 1.00 95.88 88 GLU A N 1
ATOM 692 C CA . GLU A 1 88 ? 9.084 -1.446 -23.679 1.00 95.88 88 GLU A CA 1
ATOM 693 C C . GLU A 1 88 ? 9.641 -2.491 -24.653 1.00 95.88 88 GLU A C 1
ATOM 695 O O . GLU A 1 88 ? 10.852 -2.730 -24.681 1.00 95.88 88 GLU A O 1
ATOM 700 N N . LEU A 1 89 ? 8.765 -3.118 -25.439 1.00 95.00 89 LEU A N 1
ATOM 701 C CA . LEU A 1 89 ? 9.119 -4.111 -26.451 1.00 95.00 89 LEU A CA 1
ATOM 702 C C . LEU A 1 89 ? 8.564 -3.716 -27.815 1.00 95.00 89 LEU A C 1
ATOM 704 O O . LEU A 1 89 ? 7.351 -3.712 -28.017 1.00 95.00 89 LEU A O 1
ATOM 708 N N . ASP A 1 90 ? 9.456 -3.506 -28.771 1.00 93.00 90 ASP A N 1
ATOM 709 C CA . ASP A 1 90 ? 9.106 -3.266 -30.164 1.00 93.00 90 ASP A CA 1
ATOM 710 C C . ASP A 1 90 ? 9.057 -4.577 -30.960 1.00 93.00 90 ASP A C 1
ATOM 712 O O . ASP A 1 90 ? 10.059 -5.285 -31.131 1.00 93.00 90 ASP A O 1
ATOM 716 N N . VAL A 1 91 ? 7.881 -4.881 -31.509 1.00 90.44 91 VAL A N 1
ATOM 717 C CA . VAL A 1 91 ? 7.631 -6.045 -32.366 1.00 90.44 91 VAL A CA 1
ATOM 718 C C . VAL A 1 91 ? 7.246 -5.579 -33.764 1.00 90.44 91 VAL A C 1
ATOM 720 O O . VAL A 1 91 ? 6.374 -4.736 -33.950 1.00 90.44 91 VAL A O 1
ATOM 723 N N . VAL A 1 92 ? 7.889 -6.150 -34.784 1.00 88.38 92 VAL A N 1
ATOM 724 C CA . VAL A 1 92 ? 7.526 -5.894 -36.183 1.00 88.38 92 VAL A CA 1
ATOM 725 C C . VAL A 1 92 ? 6.424 -6.864 -36.587 1.00 88.38 92 VAL A C 1
ATOM 727 O O . VAL A 1 92 ? 6.640 -8.076 -36.641 1.00 88.38 92 VAL A O 1
ATOM 730 N N . ASN A 1 93 ? 5.241 -6.337 -36.888 1.00 86.88 93 ASN A N 1
ATOM 731 C CA . ASN A 1 93 ? 4.117 -7.148 -37.331 1.00 86.88 93 ASN A CA 1
ATOM 732 C C . ASN A 1 93 ? 4.270 -7.591 -38.803 1.00 86.88 93 ASN A C 1
ATOM 734 O O . ASN A 1 93 ? 5.140 -7.130 -39.546 1.00 86.88 93 ASN A O 1
ATOM 738 N N . ARG A 1 94 ? 3.366 -8.464 -39.270 1.00 86.75 94 ARG A N 1
ATOM 739 C CA . ARG A 1 94 ? 3.376 -9.005 -40.649 1.00 86.75 94 ARG A CA 1
ATOM 740 C C . ARG A 1 94 ? 3.268 -7.940 -41.752 1.00 86.75 94 ARG A C 1
ATOM 742 O O . ARG A 1 94 ? 3.548 -8.240 -42.906 1.00 86.75 94 ARG A O 1
ATOM 749 N N . LYS A 1 95 ? 2.848 -6.716 -41.418 1.00 90.44 95 LYS A N 1
ATOM 750 C CA . LYS A 1 95 ? 2.737 -5.572 -42.339 1.00 90.44 95 LYS A CA 1
ATOM 751 C C . LYS A 1 95 ? 3.960 -4.646 -42.271 1.00 90.44 95 LYS A C 1
ATOM 753 O O . LYS A 1 95 ? 3.869 -3.510 -42.727 1.00 90.44 95 LYS A O 1
ATOM 758 N N . ALA A 1 96 ? 5.066 -5.106 -41.680 1.00 87.19 96 ALA A N 1
ATOM 759 C CA . ALA A 1 96 ? 6.283 -4.328 -41.453 1.00 87.19 96 ALA A CA 1
ATOM 760 C C . ALA A 1 96 ? 6.065 -3.040 -40.630 1.00 87.19 96 ALA A C 1
ATOM 762 O O . ALA A 1 96 ? 6.842 -2.093 -40.741 1.00 87.19 96 ALA A O 1
ATOM 763 N N . LYS A 1 97 ? 5.015 -2.992 -39.796 1.00 89.00 97 LYS A N 1
ATOM 764 C CA . LYS A 1 97 ? 4.811 -1.909 -38.825 1.00 89.00 97 LYS A CA 1
ATOM 765 C C . LYS A 1 97 ? 5.359 -2.328 -37.466 1.00 89.00 97 LYS A C 1
ATOM 767 O O . LYS A 1 97 ? 5.203 -3.482 -37.076 1.00 89.00 97 LYS A O 1
ATOM 772 N N . VAL A 1 98 ? 5.981 -1.382 -36.771 1.00 87.56 98 VAL A N 1
ATOM 773 C CA . VAL A 1 98 ? 6.423 -1.560 -35.385 1.00 87.56 98 VAL A CA 1
ATOM 774 C C . VAL A 1 98 ? 5.233 -1.326 -34.460 1.00 87.56 98 VAL A C 1
ATOM 776 O O . VAL A 1 98 ? 4.556 -0.305 -34.575 1.00 87.56 98 VAL A O 1
ATOM 779 N N . GLU A 1 99 ? 4.985 -2.281 -33.574 1.00 90.50 99 GLU A N 1
ATOM 780 C CA . GLU A 1 99 ? 4.048 -2.189 -32.459 1.00 90.50 99 GLU A CA 1
ATOM 781 C C . GLU A 1 99 ? 4.846 -2.263 -31.157 1.00 90.50 99 GLU A C 1
ATOM 783 O O . GLU A 1 99 ? 5.667 -3.166 -30.987 1.00 90.50 99 GLU A O 1
ATOM 788 N N . THR A 1 100 ? 4.615 -1.304 -30.261 1.00 91.50 100 THR A N 1
ATOM 789 C CA . THR A 1 100 ? 5.286 -1.235 -28.960 1.00 91.50 100 THR A CA 1
ATOM 790 C C . THR A 1 100 ? 4.352 -1.766 -27.884 1.00 91.50 100 THR A C 1
ATOM 792 O O . THR A 1 100 ? 3.261 -1.231 -27.684 1.00 91.50 100 THR A O 1
ATOM 795 N N . TYR A 1 101 ? 4.797 -2.789 -27.167 1.00 93.88 101 TYR A N 1
ATOM 796 C CA . TYR A 1 101 ? 4.131 -3.310 -25.979 1.00 93.88 101 TYR A CA 1
ATOM 797 C C . TYR A 1 101 ? 4.819 -2.778 -24.727 1.00 93.88 101 TYR A C 1
ATOM 799 O O . TYR A 1 101 ? 6.044 -2.633 -24.708 1.00 93.88 101 TYR A O 1
ATOM 807 N N . LYS A 1 102 ? 4.037 -2.483 -23.686 1.00 94.81 102 LYS A N 1
ATOM 808 C CA . LYS A 1 102 ? 4.545 -1.909 -22.440 1.00 94.81 102 LYS A CA 1
ATOM 809 C C . LYS A 1 102 ? 4.064 -2.675 -21.217 1.00 94.81 102 LYS A C 1
ATOM 811 O O . LYS A 1 102 ? 2.877 -2.979 -21.090 1.00 94.81 102 LYS A O 1
ATOM 816 N N . TRP A 1 103 ? 4.982 -2.898 -20.285 1.00 96.69 103 TRP A N 1
ATOM 817 C CA . TRP A 1 103 ? 4.712 -3.541 -19.000 1.00 96.69 103 TRP A CA 1
ATOM 818 C C . TRP A 1 103 ? 5.356 -2.790 -17.843 1.00 96.69 103 TRP A C 1
ATOM 820 O O . TRP A 1 103 ? 6.390 -2.146 -18.014 1.00 96.69 103 TRP A O 1
ATOM 830 N N . ALA A 1 104 ? 4.782 -2.930 -16.651 1.00 95.94 104 ALA A N 1
ATOM 831 C CA . ALA A 1 104 ? 5.481 -2.660 -15.406 1.00 95.94 104 ALA A CA 1
ATOM 832 C C . ALA A 1 104 ? 6.078 -3.976 -14.880 1.00 95.94 104 ALA A C 1
ATOM 834 O O . ALA A 1 104 ? 5.369 -4.936 -14.583 1.00 95.94 104 ALA A O 1
ATOM 835 N N . LEU A 1 105 ? 7.404 -4.020 -14.798 1.00 97.00 105 LEU A N 1
ATOM 836 C CA . LEU A 1 105 ? 8.178 -5.098 -14.201 1.00 97.00 105 LEU A CA 1
ATOM 837 C C . LEU A 1 105 ? 8.481 -4.732 -12.750 1.00 97.00 105 LEU A C 1
ATOM 839 O O . LEU A 1 105 ? 9.180 -3.746 -12.508 1.00 97.00 105 LEU A O 1
ATOM 843 N N . ARG A 1 106 ? 7.995 -5.530 -11.802 1.00 95.62 106 ARG A N 1
ATOM 844 C CA . ARG A 1 106 ? 8.241 -5.350 -10.369 1.00 95.62 106 ARG A CA 1
ATOM 845 C C . ARG A 1 106 ? 9.128 -6.478 -9.853 1.00 95.62 106 ARG A C 1
ATOM 847 O O . ARG A 1 106 ? 8.862 -7.654 -10.095 1.00 95.62 106 ARG A O 1
ATOM 854 N N . ILE A 1 107 ? 10.187 -6.103 -9.146 1.00 93.12 107 ILE A N 1
ATOM 855 C CA . ILE A 1 107 ? 11.156 -7.016 -8.541 1.00 93.12 107 ILE A CA 1
ATOM 856 C C . ILE A 1 107 ? 11.136 -6.779 -7.037 1.00 93.12 107 ILE A C 1
ATOM 858 O O . ILE A 1 107 ? 11.358 -5.655 -6.581 1.00 93.12 107 ILE A O 1
ATOM 862 N N . ALA A 1 108 ? 10.883 -7.834 -6.270 1.00 90.25 108 ALA A N 1
ATOM 863 C CA . ALA A 1 108 ? 10.905 -7.779 -4.818 1.00 90.25 108 ALA A CA 1
ATOM 864 C C . ALA A 1 108 ? 12.272 -7.306 -4.291 1.00 90.25 108 ALA A C 1
ATOM 866 O O . ALA A 1 108 ? 13.332 -7.739 -4.752 1.00 90.25 108 ALA A O 1
ATOM 867 N N . GLY A 1 109 ? 12.258 -6.422 -3.297 1.00 84.31 109 GLY A N 1
ATOM 868 C CA . GLY A 1 109 ? 13.461 -5.968 -2.612 1.00 84.31 109 GLY A CA 1
ATOM 869 C C . GLY A 1 109 ? 14.091 -7.093 -1.797 1.00 84.31 109 GLY A C 1
ATOM 870 O O . GLY A 1 109 ? 13.410 -7.998 -1.298 1.00 84.31 109 GLY A O 1
ATOM 871 N N . LYS A 1 110 ? 15.413 -7.040 -1.635 1.00 76.81 110 LYS A N 1
ATOM 872 C CA . LYS A 1 110 ? 16.159 -8.058 -0.887 1.00 76.81 110 LYS A CA 1
ATOM 873 C C . LYS A 1 110 ? 15.645 -8.148 0.553 1.00 76.81 110 LYS A C 1
ATOM 875 O O . LYS A 1 110 ? 15.533 -7.141 1.243 1.00 76.81 110 LYS A O 1
ATOM 880 N N . GLY A 1 111 ? 15.348 -9.366 1.006 1.00 69.44 111 GLY A N 1
ATOM 881 C CA . GLY A 1 111 ? 14.887 -9.638 2.373 1.00 69.44 111 GLY A CA 1
ATOM 882 C C . GLY A 1 111 ? 13.387 -9.432 2.621 1.00 69.44 111 GLY A C 1
ATOM 883 O O . GLY A 1 111 ? 12.911 -9.792 3.694 1.00 69.44 111 GLY A O 1
ATOM 884 N N . SER A 1 112 ? 12.623 -8.934 1.642 1.00 73.38 112 SER A N 1
ATOM 885 C CA . SER A 1 112 ? 11.165 -8.737 1.764 1.00 73.38 112 SER A CA 1
ATOM 886 C C . SER A 1 112 ? 10.391 -10.046 1.996 1.00 73.38 112 SER A C 1
ATOM 888 O O . SER A 1 112 ? 9.434 -10.076 2.770 1.00 73.38 112 SER A O 1
ATOM 890 N N . SER A 1 113 ? 10.863 -11.163 1.429 1.00 68.12 113 SER A N 1
ATOM 891 C CA . SER A 1 113 ? 10.254 -12.492 1.597 1.00 68.12 113 SER A CA 1
ATOM 892 C C . SER A 1 113 ? 10.276 -13.015 3.040 1.00 68.12 113 SER A C 1
ATOM 894 O O . SER A 1 113 ? 9.586 -13.979 3.351 1.00 68.12 113 SER A O 1
ATOM 896 N N . ALA A 1 114 ? 11.032 -12.389 3.954 1.00 66.31 114 ALA A N 1
ATOM 897 C CA . ALA A 1 114 ? 11.006 -12.749 5.374 1.00 66.31 114 ALA A CA 1
ATOM 898 C C . ALA A 1 114 ? 9.667 -12.405 6.059 1.00 66.31 114 ALA A C 1
ATOM 900 O O . ALA A 1 114 ? 9.359 -12.960 7.113 1.00 66.31 114 ALA A O 1
ATOM 901 N N . PHE A 1 115 ? 8.881 -11.498 5.470 1.00 71.31 115 PHE A N 1
ATOM 902 C CA . PHE A 1 115 ? 7.597 -11.037 6.010 1.00 71.31 115 PHE A CA 1
ATOM 903 C C . PHE A 1 115 ? 6.430 -11.236 5.042 1.00 71.31 115 PHE A C 1
ATOM 905 O O . PHE A 1 115 ? 5.282 -11.032 5.434 1.00 71.31 115 PHE A O 1
ATOM 912 N N . ILE A 1 116 ? 6.723 -11.609 3.795 1.00 83.69 116 ILE A N 1
ATOM 913 C CA . ILE A 1 116 ? 5.762 -11.660 2.699 1.00 83.69 116 ILE A CA 1
ATOM 914 C C . ILE A 1 116 ? 5.797 -13.048 2.073 1.00 83.69 116 ILE A C 1
ATOM 916 O O . ILE A 1 116 ? 6.838 -13.509 1.603 1.00 83.69 116 ILE A O 1
ATOM 920 N N . LYS A 1 117 ? 4.636 -13.701 2.042 1.00 91.69 117 LYS A N 1
ATOM 921 C CA . LYS A 1 117 ? 4.440 -14.970 1.345 1.00 91.69 117 LYS A CA 1
ATOM 922 C C . LYS A 1 117 ? 4.001 -14.683 -0.086 1.00 91.69 117 LYS A C 1
ATOM 924 O O . LYS A 1 117 ? 2.866 -14.286 -0.319 1.00 91.69 117 LYS A O 1
ATOM 929 N N . ARG A 1 118 ? 4.905 -14.893 -1.043 1.00 93.88 118 ARG A N 1
ATOM 930 C CA . ARG A 1 118 ? 4.676 -14.561 -2.460 1.00 93.88 118 ARG A CA 1
ATOM 931 C C . ARG A 1 118 ? 3.556 -15.389 -3.110 1.00 93.88 118 ARG A C 1
ATOM 933 O O . ARG A 1 118 ? 2.892 -14.885 -4.005 1.00 93.88 118 ARG A O 1
ATOM 940 N N . GLN A 1 119 ? 3.277 -16.588 -2.597 1.00 95.12 119 GLN A N 1
ATOM 941 C CA . GLN A 1 119 ? 2.103 -17.392 -2.975 1.00 95.12 119 GLN A CA 1
ATOM 942 C C . GLN A 1 119 ? 0.779 -16.701 -2.609 1.00 95.12 119 GLN A C 1
ATOM 944 O O . GLN A 1 119 ? -0.103 -16.574 -3.458 1.00 95.12 119 GLN A O 1
ATOM 949 N N . ASP A 1 120 ? 0.661 -16.207 -1.369 1.00 96.25 120 ASP A N 1
ATOM 950 C CA . ASP A 1 120 ? -0.529 -15.475 -0.913 1.00 96.25 120 ASP A CA 1
ATOM 951 C C . ASP A 1 120 ? -0.715 -14.205 -1.754 1.00 96.25 120 ASP A C 1
ATOM 953 O O . ASP A 1 120 ? -1.805 -13.925 -2.248 1.00 96.25 120 ASP A O 1
ATOM 957 N N . GLU A 1 121 ? 0.374 -13.468 -1.985 1.00 96.31 121 GLU A N 1
ATOM 958 C CA . GLU A 1 121 ? 0.362 -12.278 -2.830 1.00 96.31 121 GLU A CA 1
ATOM 959 C C . GLU A 1 121 ? -0.109 -12.577 -4.260 1.00 96.31 121 GLU A C 1
ATOM 961 O O . GLU A 1 121 ? -0.980 -11.873 -4.768 1.00 96.31 121 GLU A O 1
ATOM 966 N N . ALA A 1 122 ? 0.446 -13.601 -4.914 1.00 96.94 122 ALA A N 1
ATOM 967 C CA . ALA A 1 122 ? 0.085 -13.958 -6.283 1.00 96.94 122 ALA A CA 1
ATOM 968 C C . ALA A 1 122 ? -1.409 -14.289 -6.398 1.00 96.94 122 ALA A C 1
ATOM 970 O O . ALA A 1 122 ? -2.098 -13.787 -7.292 1.00 96.94 122 ALA A O 1
ATOM 971 N N . HIS A 1 123 ? -1.921 -15.089 -5.457 1.00 97.50 123 HIS A N 1
ATOM 972 C CA . HIS A 1 123 ? -3.330 -15.462 -5.403 1.00 97.50 123 HIS A CA 1
ATOM 973 C C . HIS A 1 123 ? -4.236 -14.239 -5.208 1.00 97.50 123 HIS A C 1
ATOM 975 O O . HIS A 1 123 ? -5.178 -14.025 -5.977 1.00 97.50 123 HIS A O 1
ATOM 981 N N . ASN A 1 124 ? -3.921 -13.402 -4.221 1.00 98.44 124 ASN A N 1
ATOM 982 C CA . ASN A 1 124 ? -4.722 -12.233 -3.875 1.00 98.44 124 ASN A CA 1
ATOM 983 C C . ASN A 1 124 ? -4.689 -11.173 -4.989 1.00 98.44 124 ASN A C 1
ATOM 985 O O . ASN A 1 124 ? -5.731 -10.639 -5.377 1.00 98.44 124 ASN A O 1
ATOM 989 N N . ALA A 1 125 ? -3.516 -10.918 -5.579 1.00 97.94 125 ALA A N 1
ATOM 990 C CA . ALA A 1 125 ? -3.356 -9.994 -6.701 1.00 97.94 125 ALA A CA 1
ATOM 991 C C . ALA A 1 125 ? -4.136 -10.460 -7.941 1.00 97.94 125 ALA A C 1
ATOM 993 O O . ALA A 1 125 ? -4.705 -9.634 -8.668 1.00 97.94 125 ALA A O 1
ATOM 994 N N . LYS A 1 126 ? -4.199 -11.778 -8.184 1.00 97.50 126 LYS A N 1
ATOM 995 C CA . LYS A 1 126 ? -5.014 -12.359 -9.256 1.00 97.50 126 LYS A CA 1
ATOM 996 C C . LYS A 1 126 ? -6.505 -12.177 -8.988 1.00 97.50 126 LYS A C 1
ATOM 998 O O . LYS A 1 126 ? -7.212 -11.728 -9.887 1.00 97.50 126 LYS A O 1
ATOM 1003 N N . GLN A 1 127 ? -6.970 -12.438 -7.765 1.00 97.88 127 GLN A N 1
ATOM 1004 C CA . GLN A 1 127 ? -8.368 -12.208 -7.390 1.00 97.88 127 GLN A CA 1
ATOM 1005 C C . GLN A 1 127 ? -8.753 -10.727 -7.568 1.00 97.88 127 GLN A C 1
ATOM 1007 O O . GLN A 1 127 ? -9.780 -10.416 -8.170 1.00 97.88 127 GLN A O 1
ATOM 1012 N N . ALA A 1 128 ? -7.890 -9.796 -7.154 1.00 97.12 128 ALA A N 1
ATOM 1013 C CA . ALA A 1 128 ? -8.098 -8.367 -7.379 1.00 97.12 128 ALA A CA 1
ATOM 1014 C C . ALA A 1 128 ? -8.112 -7.977 -8.871 1.00 97.12 128 ALA A C 1
ATOM 1016 O O . ALA A 1 128 ? -8.824 -7.050 -9.269 1.00 97.12 128 ALA A O 1
ATOM 1017 N N . THR A 1 129 ? -7.354 -8.687 -9.713 1.00 95.44 129 THR A N 1
ATOM 1018 C CA . THR A 1 129 ? -7.387 -8.526 -11.178 1.00 95.44 129 THR A CA 1
ATOM 1019 C C . THR A 1 129 ? -8.733 -8.974 -11.746 1.00 95.44 129 THR A C 1
ATOM 1021 O O . THR A 1 129 ? -9.323 -8.258 -12.553 1.00 95.44 129 THR A O 1
ATOM 1024 N N . ASP A 1 130 ? -9.269 -10.100 -11.270 1.00 93.88 130 ASP A N 1
ATOM 1025 C CA . ASP A 1 130 ? -10.574 -10.629 -11.695 1.00 93.88 130 ASP A CA 1
ATOM 1026 C C . ASP A 1 130 ? -11.741 -9.729 -11.258 1.00 93.88 130 ASP A C 1
ATOM 1028 O O . ASP A 1 130 ? -12.753 -9.621 -11.950 1.00 93.88 130 ASP A O 1
ATOM 1032 N N . LEU A 1 131 ? -11.560 -8.983 -10.165 1.00 92.44 131 LEU A N 1
ATOM 1033 C CA . LEU A 1 131 ? -12.454 -7.901 -9.746 1.00 92.44 131 LEU A CA 1
ATOM 1034 C C . LEU A 1 131 ? -12.245 -6.600 -10.538 1.00 92.44 131 LEU A C 1
ATOM 1036 O O . LEU A 1 131 ? -12.922 -5.608 -10.282 1.00 92.44 131 LEU A O 1
ATOM 1040 N N . CYS A 1 132 ? -11.319 -6.557 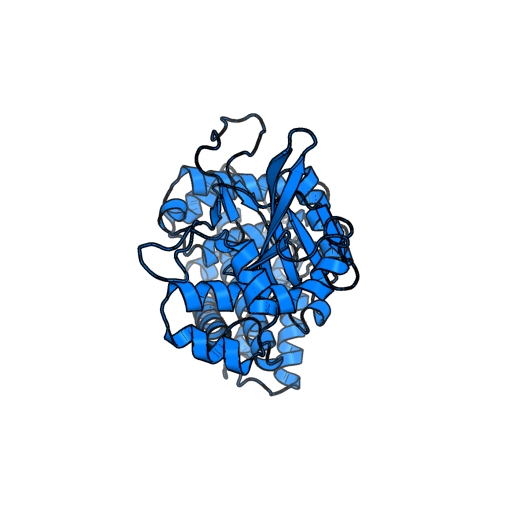-11.493 1.00 92.00 132 CYS A N 1
ATOM 1041 C CA . CYS A 1 132 ? -10.912 -5.352 -12.217 1.00 92.00 132 CYS A CA 1
ATOM 1042 C C . CYS A 1 132 ? -10.402 -4.212 -11.312 1.00 92.00 132 CYS A C 1
ATOM 1044 O O . CYS A 1 132 ? -10.372 -3.064 -11.762 1.00 92.00 132 CYS A O 1
ATOM 1046 N N . LEU A 1 133 ? -10.003 -4.509 -10.071 1.00 93.69 133 LEU A N 1
ATOM 1047 C CA . LEU A 1 133 ? -9.409 -3.547 -9.139 1.00 93.69 133 LEU A CA 1
ATOM 1048 C C . LEU A 1 133 ? -7.921 -3.360 -9.439 1.00 93.69 133 LEU A C 1
ATOM 1050 O O . LEU A 1 133 ? -7.427 -2.239 -9.433 1.00 93.69 133 LEU A O 1
ATOM 1054 N N . ASN A 1 134 ? -7.222 -4.450 -9.753 1.00 95.31 134 ASN A N 1
ATOM 1055 C CA . ASN A 1 134 ? -5.812 -4.429 -10.126 1.00 95.31 134 ASN A CA 1
ATOM 1056 C C . ASN A 1 134 ? -5.618 -4.215 -11.642 1.00 95.31 134 ASN A C 1
ATOM 1058 O O . ASN A 1 134 ? -6.573 -4.212 -12.434 1.00 95.31 134 ASN A O 1
ATOM 1062 N N . VAL A 1 135 ? -4.364 -4.013 -12.040 1.00 92.94 135 VAL A N 1
ATOM 1063 C CA . VAL A 1 135 ? -3.907 -4.117 -13.431 1.00 92.94 135 VAL A CA 1
ATOM 1064 C C . VAL A 1 135 ? -3.761 -5.582 -13.847 1.00 92.94 135 VAL A C 1
ATOM 1066 O O . VAL A 1 135 ? -3.527 -6.449 -13.007 1.00 92.94 135 VAL A O 1
ATOM 1069 N N . ASP A 1 136 ? -3.863 -5.852 -15.149 1.00 92.62 136 ASP A N 1
ATOM 1070 C CA . ASP A 1 136 ? -3.680 -7.201 -15.688 1.00 92.62 136 ASP A CA 1
ATOM 1071 C C . ASP A 1 136 ? -2.277 -7.733 -15.370 1.00 92.62 136 ASP A C 1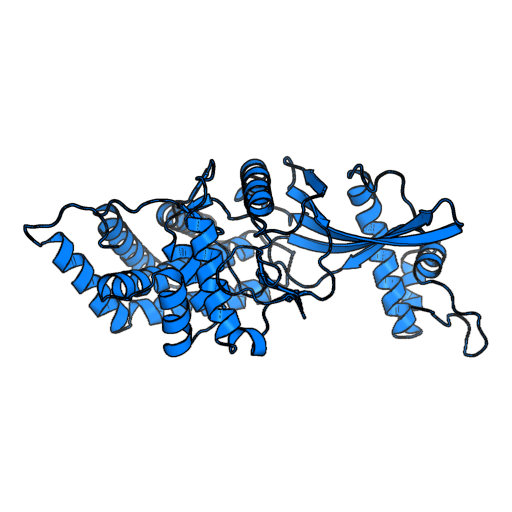
ATOM 1073 O O . ASP A 1 136 ? -1.269 -7.074 -15.645 1.00 92.62 136 ASP A O 1
ATOM 1077 N N . ILE A 1 137 ? -2.220 -8.946 -14.824 1.00 96.00 137 ILE A N 1
ATOM 1078 C CA . ILE A 1 137 ? -0.980 -9.653 -14.499 1.00 96.00 137 ILE A CA 1
ATOM 1079 C C . ILE A 1 137 ? -0.708 -10.668 -15.609 1.00 96.00 137 ILE A C 1
ATOM 1081 O O . ILE A 1 137 ? -1.429 -11.655 -15.738 1.00 96.00 137 ILE A O 1
ATOM 1085 N N . ASP A 1 138 ? 0.337 -10.430 -16.402 1.00 95.56 138 ASP A N 1
ATOM 1086 C CA . ASP A 1 138 ? 0.741 -11.345 -17.475 1.00 95.56 138 ASP A CA 1
ATOM 1087 C C . ASP A 1 138 ? 1.722 -12.418 -16.954 1.00 95.56 138 ASP A C 1
ATOM 1089 O O . ASP A 1 138 ? 1.780 -13.520 -17.500 1.00 95.56 138 ASP A O 1
ATOM 1093 N N . PHE A 1 139 ? 2.485 -12.128 -15.894 1.00 97.75 139 PHE A N 1
ATOM 1094 C CA . PHE A 1 139 ? 3.383 -13.089 -15.247 1.00 97.75 139 PHE A CA 1
ATOM 1095 C C . PHE A 1 139 ? 3.555 -12.784 -13.753 1.00 97.75 139 PHE A C 1
ATOM 1097 O O . PHE A 1 139 ? 3.660 -11.619 -13.363 1.00 97.75 139 PHE A O 1
ATOM 1104 N N . PHE A 1 140 ? 3.630 -13.834 -12.933 1.00 97.56 140 PHE A N 1
ATOM 1105 C CA . PHE A 1 140 ? 3.967 -13.757 -11.514 1.00 97.56 140 PHE A CA 1
ATOM 1106 C C . PHE A 1 140 ? 4.767 -15.004 -11.116 1.00 97.56 140 PHE A C 1
ATOM 1108 O O . PHE A 1 140 ? 4.314 -16.122 -11.352 1.00 97.56 140 PHE A O 1
ATOM 1115 N N . ASP A 1 141 ? 5.940 -14.812 -10.520 1.00 96.06 141 ASP A N 1
ATOM 1116 C CA . ASP A 1 141 ? 6.756 -15.873 -9.932 1.00 96.06 141 ASP A CA 1
ATOM 1117 C C . ASP A 1 141 ? 6.460 -15.980 -8.429 1.00 96.06 141 ASP A C 1
ATOM 1119 O O . ASP A 1 141 ? 6.768 -15.077 -7.647 1.00 96.06 141 ASP A O 1
ATOM 1123 N N . GLU A 1 142 ? 5.821 -17.073 -8.019 1.00 94.75 142 GLU A N 1
ATOM 1124 C CA . GLU A 1 142 ? 5.430 -17.312 -6.625 1.00 94.75 142 GLU A CA 1
ATOM 1125 C C . GLU A 1 142 ? 6.617 -17.632 -5.702 1.00 94.75 142 GLU A C 1
ATOM 1127 O O . GLU A 1 142 ? 6.443 -17.650 -4.482 1.00 94.75 142 GLU A O 1
ATOM 1132 N N . GLU A 1 143 ? 7.814 -17.883 -6.244 1.00 92.19 143 GLU A N 1
ATOM 1133 C CA . GLU A 1 143 ? 9.003 -18.170 -5.437 1.00 92.19 143 GLU A CA 1
ATOM 1134 C C . GLU A 1 143 ? 9.671 -16.885 -4.935 1.00 92.19 143 GLU A C 1
ATOM 1136 O O . GLU A 1 143 ? 10.029 -16.787 -3.757 1.00 92.19 143 GLU A O 1
ATOM 1141 N N . ASP A 1 144 ? 9.828 -15.883 -5.805 1.00 91.75 144 ASP A N 1
ATOM 1142 C CA . ASP A 1 144 ? 10.565 -14.655 -5.483 1.00 91.75 144 ASP A CA 1
ATOM 1143 C C . ASP A 1 144 ? 9.781 -13.349 -5.674 1.00 91.75 144 ASP A C 1
ATOM 1145 O O . ASP A 1 144 ? 10.282 -12.280 -5.318 1.00 91.75 144 ASP A O 1
ATOM 1149 N N . GLY A 1 145 ? 8.536 -13.416 -6.151 1.00 93.38 145 GLY A N 1
ATOM 1150 C CA . GLY A 1 145 ? 7.669 -12.252 -6.326 1.00 93.38 145 GLY A CA 1
ATOM 1151 C C . GLY A 1 145 ? 7.950 -11.439 -7.588 1.00 93.38 145 GLY A C 1
ATOM 1152 O O . GLY A 1 145 ? 7.456 -10.312 -7.696 1.00 93.38 145 GLY A O 1
ATOM 1153 N N . LEU A 1 146 ? 8.748 -11.961 -8.531 1.00 95.75 146 LEU A N 1
ATOM 1154 C CA . LEU A 1 146 ? 8.940 -11.333 -9.835 1.00 95.75 146 LEU A CA 1
ATOM 1155 C C . LEU A 1 146 ? 7.596 -11.218 -10.557 1.00 95.75 146 LEU A C 1
ATOM 1157 O O . LEU A 1 146 ? 6.953 -12.219 -10.858 1.00 95.75 146 LEU A O 1
ATOM 1161 N N . GLN A 1 147 ? 7.191 -9.995 -10.885 1.00 96.62 147 GLN A N 1
ATOM 1162 C CA . GLN A 1 147 ? 5.882 -9.739 -11.473 1.00 96.62 147 GLN A CA 1
ATOM 1163 C C . GLN A 1 147 ? 5.997 -8.892 -12.739 1.00 96.62 147 GLN A C 1
ATOM 1165 O O . GLN A 1 147 ? 6.726 -7.899 -12.775 1.00 96.62 147 GLN A O 1
ATOM 1170 N N . LEU A 1 148 ? 5.227 -9.265 -13.762 1.00 97.44 148 LEU A N 1
ATOM 1171 C CA . LEU A 1 148 ? 5.011 -8.479 -14.971 1.00 97.44 148 LEU A CA 1
ATOM 1172 C C . LEU A 1 148 ? 3.523 -8.149 -15.100 1.00 97.44 148 LEU A C 1
ATOM 1174 O O . LEU A 1 148 ? 2.691 -9.043 -15.283 1.00 97.44 148 LEU A O 1
ATOM 1178 N N . THR A 1 149 ? 3.190 -6.864 -15.037 1.00 96.19 149 THR A N 1
ATOM 1179 C CA . THR A 1 149 ? 1.825 -6.371 -15.252 1.00 96.19 149 THR A CA 1
ATOM 1180 C C . THR A 1 149 ? 1.742 -5.491 -16.483 1.00 96.19 149 THR A C 1
ATOM 1182 O O . THR A 1 149 ? 2.733 -4.887 -16.905 1.00 96.19 149 THR A O 1
ATOM 1185 N N . ARG A 1 150 ? 0.559 -5.406 -17.092 1.00 92.31 150 ARG A N 1
ATOM 1186 C CA . ARG A 1 150 ? 0.342 -4.499 -18.222 1.00 92.31 150 ARG A CA 1
ATOM 1187 C C . ARG A 1 150 ? 0.491 -3.058 -17.767 1.00 92.31 150 ARG A C 1
ATOM 1189 O O . ARG A 1 150 ? -0.085 -2.651 -16.758 1.00 92.31 150 ARG A O 1
ATOM 1196 N N . TYR A 1 151 ? 1.259 -2.284 -18.528 1.00 91.62 151 TYR A N 1
ATOM 1197 C CA . TYR A 1 151 ? 1.428 -0.870 -18.233 1.00 91.62 151 TYR A CA 1
ATOM 1198 C C . TYR A 1 151 ? 0.141 -0.111 -18.556 1.00 91.62 151 TYR A C 1
ATOM 1200 O O . TYR A 1 151 ? -0.401 -0.220 -19.657 1.00 91.62 151 TYR A O 1
ATOM 1208 N N . LEU A 1 152 ? -0.342 0.664 -17.590 1.00 89.56 152 LEU A N 1
ATOM 1209 C CA . LEU A 1 152 ? -1.565 1.438 -17.727 1.00 89.56 152 LEU A CA 1
ATOM 1210 C C . LEU A 1 152 ? -1.231 2.817 -18.311 1.00 89.56 152 LEU A C 1
ATOM 1212 O O . LEU A 1 152 ? -0.730 3.701 -17.616 1.00 89.56 152 LEU A O 1
ATOM 1216 N N . GLU A 1 153 ? -1.473 2.986 -19.608 1.00 86.81 153 GLU A N 1
ATOM 1217 C CA . GLU A 1 153 ? -1.234 4.252 -20.312 1.00 86.81 153 GLU A CA 1
ATOM 1218 C C . GLU A 1 153 ? -2.125 5.377 -19.770 1.00 86.81 153 GLU A C 1
ATOM 1220 O O . GLU A 1 153 ? -3.258 5.140 -19.353 1.00 86.81 153 GLU A O 1
ATOM 1225 N N . ASN A 1 154 ? -1.622 6.614 -19.821 1.00 87.94 154 ASN A N 1
ATOM 1226 C CA . ASN A 1 154 ? -2.319 7.813 -19.329 1.00 87.94 154 ASN A CA 1
ATOM 1227 C C . ASN A 1 154 ? -2.807 7.677 -17.878 1.00 87.94 154 ASN A C 1
ATOM 1229 O O . ASN A 1 154 ? -3.873 8.182 -17.518 1.00 87.94 154 ASN A O 1
ATOM 1233 N N . SER A 1 155 ? -2.032 6.971 -17.054 1.00 90.19 155 SER A N 1
ATOM 1234 C CA . SER A 1 155 ? -2.306 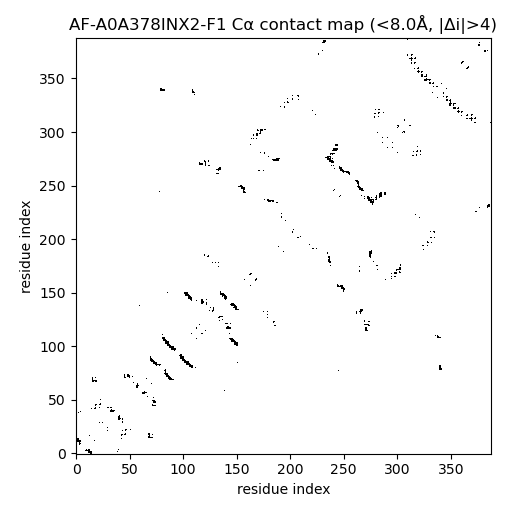6.824 -15.633 1.00 90.19 155 SER A CA 1
ATOM 1235 C C . SER A 1 155 ? -1.250 7.506 -14.775 1.00 90.19 155 SER A C 1
ATOM 1237 O O . SER A 1 155 ? -0.092 7.655 -15.174 1.00 90.19 155 SER A O 1
ATOM 1239 N N . GLN A 1 156 ? -1.659 7.927 -13.583 1.00 91.19 156 GLN A N 1
ATOM 1240 C CA . GLN A 1 156 ? -0.764 8.501 -12.587 1.00 91.19 156 GLN A CA 1
ATOM 1241 C C . GLN A 1 156 ? -1.167 8.078 -11.173 1.00 91.19 156 GLN A C 1
ATOM 1243 O O . GLN A 1 156 ? -2.361 7.923 -10.908 1.00 91.19 156 GLN A O 1
ATOM 1248 N N . PRO A 1 157 ? -0.204 7.940 -10.247 1.00 93.62 157 PRO A N 1
ATOM 1249 C CA . PRO A 1 157 ? -0.513 7.839 -8.829 1.00 93.62 157 PRO A CA 1
ATOM 1250 C C . PRO A 1 157 ? -1.335 9.037 -8.336 1.00 93.62 157 PRO A C 1
ATOM 1252 O O . PRO A 1 157 ? -1.241 10.136 -8.898 1.00 93.62 157 PRO A O 1
ATOM 1255 N N . LEU A 1 158 ? -2.108 8.862 -7.263 1.00 94.38 158 LEU A N 1
ATOM 1256 C CA . LEU A 1 158 ? -2.897 9.959 -6.703 1.00 94.38 158 LEU A CA 1
ATOM 1257 C C . LEU A 1 158 ? -1.992 11.076 -6.168 1.00 94.38 158 LEU A C 1
ATOM 1259 O O . LEU A 1 158 ? -1.254 10.909 -5.198 1.00 94.38 158 LEU A O 1
ATOM 1263 N N . ASN A 1 159 ? -2.079 12.245 -6.800 1.00 94.06 159 ASN A N 1
ATOM 1264 C CA . ASN A 1 159 ? -1.399 13.464 -6.374 1.00 94.06 159 ASN A CA 1
ATOM 1265 C C . ASN A 1 159 ? -2.314 14.333 -5.486 1.00 94.06 159 ASN A C 1
ATOM 1267 O O . ASN A 1 159 ? -3.509 14.072 -5.356 1.00 94.06 159 ASN A O 1
ATOM 1271 N N . ASN A 1 160 ? -1.778 15.413 -4.910 1.00 95.12 160 ASN A N 1
ATOM 1272 C CA . ASN A 1 160 ? -2.541 16.297 -4.016 1.00 95.12 160 ASN A CA 1
ATOM 1273 C C . ASN A 1 160 ? -3.803 16.899 -4.662 1.00 95.12 160 ASN A C 1
ATOM 1275 O O . ASN A 1 160 ? -4.794 17.114 -3.970 1.00 95.12 160 ASN A O 1
ATOM 1279 N N . ALA A 1 161 ? -3.789 17.169 -5.972 1.00 94.75 161 ALA A N 1
ATOM 1280 C CA . ALA A 1 161 ? -4.957 17.710 -6.667 1.00 94.75 161 ALA A CA 1
ATOM 1281 C C . ALA A 1 161 ? -6.071 16.658 -6.796 1.00 94.75 161 ALA A C 1
ATOM 1283 O O . ALA A 1 161 ? -7.239 16.970 -6.575 1.00 94.75 161 ALA A O 1
ATOM 1284 N N . LEU A 1 162 ? -5.710 15.405 -7.091 1.00 93.88 162 LEU A N 1
ATOM 1285 C CA . LEU A 1 162 ? -6.648 14.281 -7.119 1.00 93.88 162 LEU A CA 1
ATOM 1286 C C . LEU A 1 162 ? -7.183 13.967 -5.718 1.00 93.88 162 LEU A C 1
ATOM 1288 O O . LEU A 1 162 ? -8.382 13.780 -5.552 1.00 93.88 162 LEU A O 1
ATOM 1292 N N . LEU A 1 163 ? -6.323 13.993 -4.699 1.00 96.25 163 LEU A N 1
ATOM 1293 C CA . LEU A 1 163 ? -6.708 13.780 -3.301 1.00 96.25 163 LEU A CA 1
ATOM 1294 C C . LEU A 1 163 ? -7.642 14.871 -2.750 1.00 96.25 163 LEU A C 1
ATOM 1296 O O . LEU A 1 163 ? -8.372 14.616 -1.795 1.00 96.25 163 LEU A O 1
ATOM 1300 N N . ALA A 1 164 ? -7.652 16.062 -3.350 1.00 96.00 164 ALA A N 1
ATOM 1301 C CA . ALA A 1 164 ? -8.590 17.133 -3.022 1.00 96.00 164 ALA A CA 1
ATOM 1302 C C . ALA A 1 164 ? -9.924 17.038 -3.789 1.00 96.00 164 ALA A C 1
ATOM 1304 O O . ALA A 1 164 ? -10.860 17.769 -3.467 1.00 96.00 164 ALA A O 1
ATOM 1305 N N . ASN A 1 165 ? -10.033 16.175 -4.806 1.00 94.25 165 ASN A N 1
ATOM 1306 C CA . ASN A 1 165 ? -11.233 16.057 -5.629 1.00 94.25 165 ASN A CA 1
ATOM 1307 C C . ASN A 1 165 ? -12.283 15.149 -4.950 1.00 94.25 165 ASN A C 1
ATOM 1309 O O . ASN A 1 165 ? -12.040 13.947 -4.811 1.00 94.25 165 ASN A O 1
ATOM 1313 N N . PRO A 1 166 ? -13.485 15.660 -4.612 1.00 94.56 166 PRO A N 1
ATOM 1314 C CA . PRO A 1 166 ? -14.537 14.873 -3.966 1.00 94.56 166 PRO A CA 1
ATOM 1315 C C . PRO A 1 166 ? -14.936 13.590 -4.708 1.00 94.56 166 PRO A C 1
ATOM 1317 O O . PRO A 1 166 ? -15.220 12.578 -4.073 1.00 94.56 166 PRO A O 1
ATOM 1320 N N . GLN A 1 167 ? -14.930 13.601 -6.045 1.00 91.50 167 GLN A N 1
ATOM 1321 C CA . GLN A 1 167 ? -15.276 12.421 -6.846 1.00 91.50 167 GLN A CA 1
ATOM 1322 C C . GLN A 1 167 ? -14.216 11.324 -6.723 1.00 91.50 167 GLN A C 1
ATOM 1324 O O . GLN A 1 167 ? -14.551 10.142 -6.672 1.00 91.50 167 GLN A O 1
ATOM 1329 N N . VAL A 1 168 ? -12.941 11.711 -6.632 1.00 93.19 168 VAL A N 1
ATOM 1330 C CA . VAL A 1 168 ? -11.832 10.771 -6.423 1.00 93.19 168 VAL A CA 1
ATOM 1331 C C . VAL A 1 168 ? -11.909 10.187 -5.014 1.00 93.19 168 VAL A C 1
ATOM 1333 O O . VAL A 1 168 ? -11.823 8.972 -4.867 1.00 93.19 168 VAL A O 1
ATOM 1336 N N . ILE A 1 169 ? -12.166 11.017 -3.995 1.00 96.06 169 ILE A N 1
ATOM 1337 C CA . ILE A 1 169 ? -12.360 10.575 -2.600 1.00 96.06 169 ILE A CA 1
ATOM 1338 C C . ILE A 1 169 ? -13.473 9.519 -2.510 1.00 96.06 169 ILE A C 1
ATOM 1340 O O . ILE A 1 169 ? -13.283 8.450 -1.927 1.00 96.06 169 ILE A O 1
ATOM 1344 N N . GLN A 1 170 ? -14.620 9.782 -3.141 1.00 94.75 170 GLN A N 1
ATOM 1345 C CA . GLN A 1 170 ? -15.726 8.824 -3.200 1.00 94.75 170 GLN A CA 1
ATOM 1346 C C . GLN A 1 170 ? -15.336 7.540 -3.943 1.00 94.75 170 GLN A C 1
ATOM 1348 O O . GLN A 1 170 ? -15.646 6.441 -3.479 1.00 94.75 170 GLN A O 1
ATOM 1353 N N . ALA A 1 171 ? -14.630 7.657 -5.072 1.00 93.38 171 ALA A N 1
ATOM 1354 C CA . ALA A 1 171 ? -14.163 6.505 -5.837 1.00 93.38 171 ALA A CA 1
ATOM 1355 C C . ALA A 1 171 ? -13.213 5.613 -5.022 1.00 93.38 171 ALA A C 1
ATOM 1357 O O . ALA A 1 171 ? -13.312 4.390 -5.118 1.00 93.38 171 ALA A O 1
ATOM 1358 N N . ILE A 1 172 ? -12.346 6.191 -4.185 1.00 96.38 172 ILE A N 1
ATOM 1359 C CA . ILE A 1 172 ? -11.472 5.440 -3.270 1.00 96.38 172 ILE A CA 1
ATOM 1360 C C . ILE A 1 172 ? -12.310 4.647 -2.261 1.00 96.38 172 ILE A C 1
ATOM 1362 O O . ILE A 1 172 ? -12.153 3.430 -2.169 1.00 96.38 172 ILE A O 1
ATOM 1366 N N . GLY A 1 173 ? -13.244 5.304 -1.560 1.00 97.00 173 GLY A N 1
ATOM 1367 C CA . GLY A 1 173 ? -14.113 4.641 -0.580 1.00 97.00 173 GLY A CA 1
ATOM 1368 C C . GLY A 1 173 ? -14.919 3.489 -1.192 1.00 97.00 173 GLY A C 1
ATOM 1369 O O . GLY A 1 173 ? -14.973 2.395 -0.632 1.00 97.00 173 GLY A O 1
ATOM 1370 N N . LEU A 1 174 ? -15.467 3.688 -2.395 1.00 96.00 174 LEU A N 1
ATOM 1371 C CA . LEU A 1 174 ? -16.185 2.646 -3.140 1.00 96.00 174 LEU A CA 1
ATOM 1372 C C . LEU A 1 174 ? -15.269 1.516 -3.632 1.00 96.00 174 LEU A C 1
ATOM 1374 O O . LEU A 1 174 ? -15.697 0.363 -3.693 1.00 96.00 174 LEU A O 1
ATOM 1378 N N . THR A 1 175 ? -14.017 1.821 -3.978 1.00 96.25 175 THR A N 1
ATOM 1379 C CA . THR A 1 175 ? -13.021 0.824 -4.402 1.00 96.25 175 THR A CA 1
ATOM 1380 C C . THR A 1 175 ? -12.652 -0.097 -3.242 1.00 96.25 175 THR A C 1
ATOM 1382 O O . THR A 1 175 ? -12.714 -1.316 -3.402 1.00 96.25 175 THR A O 1
ATOM 1385 N N . LEU A 1 176 ? -12.373 0.469 -2.062 1.00 98.19 176 LEU A N 1
ATOM 1386 C CA . LEU A 1 176 ? -12.133 -0.304 -0.839 1.00 98.19 176 LEU A CA 1
ATOM 1387 C C . LEU A 1 176 ? -13.371 -1.121 -0.449 1.00 98.19 176 LEU A C 1
ATOM 1389 O O . LEU A 1 176 ? -13.268 -2.313 -0.182 1.00 98.19 176 LEU A O 1
ATOM 1393 N N . LYS A 1 177 ? -14.570 -0.526 -0.509 1.00 97.56 177 LYS A N 1
ATOM 1394 C CA . LYS A 1 177 ? -15.826 -1.243 -0.237 1.00 97.56 177 LYS A CA 1
ATOM 1395 C C . LYS A 1 177 ? -16.007 -2.450 -1.155 1.00 97.56 177 LYS A C 1
ATOM 1397 O O . LYS A 1 177 ? -16.385 -3.520 -0.686 1.00 97.56 177 LYS A O 1
ATOM 1402 N N . ARG A 1 178 ? -15.723 -2.293 -2.453 1.00 96.50 178 ARG A N 1
ATOM 1403 C CA . ARG A 1 178 ? -15.826 -3.378 -3.437 1.00 96.50 178 ARG A CA 1
ATOM 1404 C C . ARG A 1 178 ? -14.863 -4.522 -3.125 1.00 96.50 178 ARG A C 1
ATOM 1406 O O . ARG A 1 178 ? -15.276 -5.672 -3.226 1.00 96.50 178 ARG A O 1
ATOM 1413 N N . LEU A 1 179 ? -13.623 -4.212 -2.740 1.00 98.12 179 LEU A N 1
ATOM 1414 C CA . LEU A 1 179 ? -12.660 -5.217 -2.287 1.00 98.12 179 LEU A CA 1
ATOM 1415 C C . LEU A 1 179 ? -13.178 -5.943 -1.038 1.00 98.12 179 LEU A C 1
ATOM 1417 O O . LEU A 1 179 ? -13.259 -7.161 -1.009 1.00 98.12 179 LEU A O 1
ATOM 1421 N N . HIS A 1 180 ? -13.620 -5.201 -0.028 1.00 98.50 180 HIS A N 1
ATOM 1422 C CA . HIS A 1 180 ? -14.019 -5.778 1.259 1.00 98.50 180 HIS A CA 1
ATOM 1423 C C . HIS A 1 180 ? -15.331 -6.588 1.184 1.00 98.50 180 HIS A C 1
ATOM 1425 O O . HIS A 1 180 ? -15.681 -7.319 2.112 1.00 98.50 180 HIS A O 1
ATOM 1431 N N . GLN A 1 181 ? -16.086 -6.454 0.091 1.00 97.38 181 GLN A N 1
ATOM 1432 C CA . GLN A 1 181 ? -17.289 -7.236 -0.195 1.00 97.38 181 GLN A CA 1
ATOM 1433 C C . GLN A 1 181 ? -17.031 -8.437 -1.117 1.00 97.38 181 GLN A C 1
ATOM 1435 O O . GLN A 1 181 ? -17.975 -9.183 -1.383 1.00 97.38 181 GLN A O 1
ATOM 1440 N N . SER A 1 182 ? -15.803 -8.630 -1.609 1.00 97.56 182 SER A N 1
ATOM 1441 C CA . SER A 1 182 ? -15.460 -9.780 -2.445 1.00 97.56 182 SER A CA 1
ATOM 1442 C C . SER A 1 182 ? -15.251 -11.057 -1.633 1.00 97.56 182 SER A C 1
ATOM 1444 O O . SER A 1 182 ? -15.314 -11.064 -0.400 1.00 97.56 182 SER A O 1
ATOM 1446 N N . ASP A 1 183 ? -14.997 -12.154 -2.346 1.00 98.06 183 ASP A N 1
ATOM 1447 C CA . ASP A 1 183 ? -14.639 -13.432 -1.739 1.00 98.06 183 ASP A CA 1
ATOM 1448 C C . ASP A 1 183 ? -13.380 -13.297 -0.883 1.00 98.06 183 ASP A C 1
ATOM 1450 O O . ASP A 1 183 ? -12.450 -12.581 -1.248 1.00 98.06 183 ASP A O 1
ATOM 1454 N N . ALA A 1 184 ? -13.355 -14.002 0.249 1.00 98.31 184 ALA A N 1
ATOM 1455 C CA . ALA A 1 184 ? -12.232 -13.991 1.178 1.00 98.31 184 ALA A CA 1
ATOM 1456 C C . ALA A 1 184 ? -10.915 -14.408 0.495 1.00 98.31 184 ALA A C 1
ATOM 1458 O O . ALA A 1 184 ? -10.891 -15.317 -0.340 1.00 98.31 184 ALA A O 1
ATOM 1459 N N . PHE A 1 185 ? -9.807 -13.798 0.918 1.00 98.44 185 PHE A N 1
ATOM 1460 C CA . PHE A 1 185 ? -8.466 -14.290 0.609 1.00 98.44 185 PHE A CA 1
ATOM 1461 C C . PHE A 1 185 ? -8.165 -15.592 1.367 1.00 98.44 185 PHE A C 1
ATOM 1463 O O . PHE A 1 185 ? -8.881 -15.977 2.294 1.00 98.44 185 PHE A O 1
ATOM 1470 N N . GLN A 1 186 ? -7.088 -16.284 0.995 1.00 95.38 186 GLN A N 1
ATOM 1471 C CA . GLN A 1 186 ? -6.682 -17.527 1.667 1.00 95.38 186 GLN A CA 1
ATOM 1472 C C . GLN A 1 186 ? -5.953 -17.273 2.992 1.00 95.38 186 GLN A C 1
ATOM 1474 O O . GLN A 1 186 ? -6.024 -18.083 3.917 1.00 95.38 186 GLN A O 1
ATOM 1479 N N . ASN A 1 187 ? -5.264 -16.139 3.098 1.00 96.94 187 ASN A N 1
ATOM 1480 C CA . ASN A 1 187 ? -4.514 -15.732 4.275 1.00 96.94 187 ASN A CA 1
ATOM 1481 C C . ASN A 1 187 ? -5.294 -14.712 5.120 1.00 96.94 187 ASN A C 1
ATOM 1483 O O . ASN A 1 187 ? -6.188 -14.015 4.644 1.00 96.94 187 ASN A O 1
ATOM 1487 N N . THR A 1 188 ? -4.955 -14.624 6.405 1.00 96.94 188 THR A N 1
ATOM 1488 C CA . THR A 1 188 ? -5.530 -13.656 7.353 1.00 96.94 188 THR A CA 1
ATOM 1489 C C . THR A 1 188 ? -4.399 -12.916 8.050 1.00 96.94 188 THR A C 1
ATOM 1491 O O . THR A 1 188 ? -3.379 -13.519 8.387 1.00 96.94 188 THR A O 1
ATOM 1494 N N . ILE A 1 189 ? -4.580 -11.617 8.259 1.00 94.94 189 ILE A N 1
ATOM 1495 C CA . ILE A 1 189 ? -3.625 -10.733 8.912 1.00 94.94 189 ILE A CA 1
ATOM 1496 C C . ILE A 1 189 ? -4.171 -10.348 10.280 1.00 94.94 189 ILE A C 1
ATOM 1498 O O . ILE A 1 189 ? -5.260 -9.795 10.406 1.00 94.94 189 ILE A O 1
ATOM 1502 N N . ASP A 1 190 ? -3.373 -10.612 11.308 1.00 94.81 190 ASP A N 1
ATOM 1503 C CA . ASP A 1 190 ? -3.621 -10.143 12.665 1.00 94.81 190 ASP A CA 1
ATOM 1504 C C . ASP A 1 190 ? -2.631 -9.021 12.991 1.00 94.81 190 ASP A C 1
ATOM 1506 O O . ASP A 1 190 ? -1.456 -9.267 13.280 1.00 94.81 190 ASP A O 1
ATOM 1510 N N . VAL A 1 191 ? -3.092 -7.770 12.887 1.00 95.00 191 VAL A N 1
ATOM 1511 C CA . VAL A 1 191 ? -2.225 -6.592 13.049 1.00 95.00 191 VAL A CA 1
ATOM 1512 C C . VAL A 1 191 ? -1.617 -6.502 14.451 1.00 95.00 191 VAL A C 1
ATOM 1514 O O . VAL A 1 191 ? -0.457 -6.120 14.587 1.00 95.00 191 VAL A O 1
ATOM 1517 N N . PHE A 1 192 ? -2.348 -6.901 15.495 1.00 96.50 192 PHE A N 1
ATOM 1518 C CA . PHE A 1 192 ? -1.861 -6.816 16.873 1.00 96.50 192 PHE A CA 1
ATOM 1519 C C . PHE A 1 192 ? -0.773 -7.849 17.150 1.00 96.50 192 PHE A C 1
ATOM 1521 O O . PHE A 1 192 ? 0.282 -7.510 17.698 1.00 96.50 192 PHE A O 1
ATOM 1528 N N . SER A 1 193 ? -0.978 -9.087 16.692 1.00 94.81 193 SER A N 1
ATOM 1529 C CA . SER A 1 193 ? 0.037 -10.140 16.781 1.00 94.81 193 SER A CA 1
ATOM 1530 C C . SER A 1 193 ? 1.288 -9.748 15.997 1.00 94.81 193 SER A C 1
ATOM 1532 O O . SER A 1 193 ? 2.401 -9.823 16.521 1.00 94.81 193 SER A O 1
ATOM 1534 N N . ARG A 1 194 ? 1.111 -9.222 14.778 1.00 93.12 194 ARG A N 1
ATOM 1535 C CA . ARG A 1 194 ? 2.210 -8.755 13.923 1.00 93.12 194 ARG A CA 1
ATOM 1536 C C . ARG A 1 194 ? 2.998 -7.611 14.568 1.00 93.12 194 ARG A C 1
ATOM 1538 O O . ARG A 1 194 ? 4.225 -7.681 14.628 1.00 93.12 194 ARG A O 1
ATOM 1545 N N . ASN A 1 195 ? 2.313 -6.598 15.101 1.00 95.25 195 ASN A N 1
ATOM 1546 C CA . ASN A 1 195 ? 2.926 -5.491 15.841 1.00 95.25 195 ASN A CA 1
ATOM 1547 C C . ASN A 1 195 ? 3.725 -6.004 17.046 1.00 95.25 195 ASN A C 1
ATOM 1549 O O . ASN A 1 195 ? 4.884 -5.634 17.238 1.00 95.25 195 ASN A O 1
ATOM 1553 N N . THR A 1 196 ? 3.130 -6.901 17.833 1.00 94.88 196 THR A N 1
ATOM 1554 C CA . THR A 1 196 ? 3.778 -7.498 19.005 1.00 94.88 196 THR A CA 1
ATOM 1555 C C . THR A 1 196 ? 5.053 -8.255 18.628 1.00 94.88 196 THR A C 1
ATOM 1557 O O . THR A 1 196 ? 6.079 -8.118 19.298 1.00 94.88 196 THR A O 1
ATOM 1560 N N . GLU A 1 197 ? 5.027 -9.042 17.553 1.00 93.75 197 GLU A N 1
ATOM 1561 C CA . GLU A 1 197 ? 6.200 -9.777 17.075 1.00 93.75 197 GLU A CA 1
ATOM 1562 C C . GLU A 1 197 ? 7.309 -8.860 16.555 1.00 93.75 197 GLU A C 1
ATOM 1564 O O . GLU A 1 197 ? 8.482 -9.091 16.866 1.00 93.75 197 GLU A O 1
ATOM 1569 N N . LEU A 1 198 ? 6.962 -7.819 15.791 1.00 93.88 198 LEU A N 1
ATOM 1570 C CA . LEU A 1 198 ? 7.938 -6.842 15.306 1.00 93.88 198 LEU A CA 1
ATOM 1571 C C . LEU A 1 198 ? 8.611 -6.109 16.464 1.00 93.88 198 LEU A C 1
ATOM 1573 O O . LEU A 1 198 ? 9.838 -6.049 16.511 1.00 93.88 198 LEU A O 1
ATOM 1577 N N . LEU A 1 199 ? 7.830 -5.621 17.431 1.00 95.44 199 LEU A N 1
ATOM 1578 C CA . LEU A 1 199 ? 8.371 -4.941 18.604 1.00 95.44 199 LEU A CA 1
ATOM 1579 C C . LEU A 1 199 ? 9.330 -5.851 19.386 1.00 95.44 199 LEU A C 1
ATOM 1581 O O . LEU A 1 199 ? 10.442 -5.438 19.710 1.00 95.44 199 LEU A O 1
ATOM 1585 N N . LYS A 1 200 ? 8.952 -7.115 19.621 1.00 94.25 200 LYS A N 1
ATOM 1586 C CA . LYS A 1 200 ? 9.828 -8.102 20.278 1.00 94.25 200 LYS A CA 1
ATOM 1587 C C . LYS A 1 200 ? 11.142 -8.302 19.522 1.00 94.25 200 LYS A C 1
ATOM 1589 O O . LYS A 1 200 ? 12.201 -8.325 20.148 1.00 94.25 200 LYS A O 1
ATOM 1594 N N . LYS A 1 201 ? 11.091 -8.436 18.192 1.00 93.50 201 LYS A N 1
ATOM 1595 C CA . LYS A 1 201 ? 12.290 -8.590 17.349 1.00 93.50 201 LYS A CA 1
ATOM 1596 C C . LYS A 1 201 ? 13.185 -7.351 17.397 1.00 93.50 201 LYS A C 1
ATOM 1598 O O . LYS A 1 201 ? 14.397 -7.502 17.506 1.00 93.50 201 LYS A O 1
ATOM 1603 N N . LEU A 1 202 ? 12.602 -6.152 17.364 1.00 94.25 202 LEU A N 1
ATOM 1604 C CA . LEU A 1 202 ? 13.338 -4.888 17.456 1.00 94.25 202 LEU A CA 1
ATOM 1605 C C . LEU A 1 202 ? 14.051 -4.739 18.806 1.00 94.25 202 LEU A C 1
ATOM 1607 O O . LEU A 1 202 ? 15.242 -4.432 18.832 1.00 94.25 202 LEU A O 1
ATOM 1611 N N . ILE A 1 203 ? 13.355 -5.028 19.913 1.00 93.56 203 ILE A N 1
ATOM 1612 C CA . ILE A 1 203 ? 13.931 -4.996 21.267 1.00 93.56 203 ILE A CA 1
ATOM 1613 C C . ILE A 1 203 ? 15.070 -6.014 21.394 1.00 93.56 203 ILE A C 1
ATOM 1615 O O . ILE A 1 203 ? 16.146 -5.680 21.884 1.00 93.56 203 ILE A O 1
ATOM 1619 N N . ALA A 1 204 ? 14.856 -7.251 20.937 1.00 93.12 204 ALA A N 1
ATOM 1620 C CA . ALA A 1 204 ? 15.856 -8.312 21.044 1.00 93.12 204 ALA A CA 1
ATOM 1621 C C . ALA A 1 204 ? 17.079 -8.083 20.141 1.00 93.12 204 ALA A C 1
ATOM 1623 O O . ALA A 1 204 ? 18.188 -8.478 20.495 1.00 93.12 204 ALA A O 1
ATOM 1624 N N . GLY A 1 205 ? 16.882 -7.479 18.967 1.00 91.25 205 GLY A N 1
ATOM 1625 C CA . GLY A 1 205 ? 17.943 -7.259 17.991 1.00 91.25 205 GLY A CA 1
ATOM 1626 C C . GLY A 1 205 ? 18.878 -6.097 18.342 1.00 91.25 205 GLY A C 1
ATOM 1627 O O . GLY A 1 205 ? 20.070 -6.161 18.036 1.00 91.25 205 GLY A O 1
ATOM 1628 N N . GLY A 1 206 ? 18.363 -5.039 18.979 1.00 86.62 206 GLY A N 1
ATOM 1629 C CA . GLY A 1 206 ? 19.162 -3.902 19.453 1.00 86.62 206 GLY A CA 1
ATOM 1630 C C . GLY A 1 206 ? 19.821 -3.054 18.354 1.00 86.62 206 GLY A C 1
ATOM 1631 O O . GLY A 1 206 ? 20.685 -2.234 18.661 1.00 86.62 206 GLY A O 1
ATOM 1632 N N . GLN A 1 207 ? 19.454 -3.230 17.076 1.00 87.69 207 GLN A N 1
ATOM 1633 C CA . GLN A 1 207 ? 20.039 -2.469 15.959 1.00 87.69 207 GLN A CA 1
ATOM 1634 C C . GLN A 1 207 ? 19.459 -1.054 15.810 1.00 87.69 207 GLN A C 1
ATOM 1636 O O . GLN A 1 207 ? 20.047 -0.225 15.115 1.00 87.69 207 GLN A O 1
ATOM 1641 N N . VAL A 1 208 ? 18.309 -0.778 16.431 1.00 89.12 208 VAL A N 1
ATOM 1642 C CA . VAL A 1 208 ? 17.610 0.512 16.373 1.00 89.12 208 VAL A CA 1
ATOM 1643 C C . VAL A 1 208 ? 17.456 1.057 17.786 1.00 89.12 208 VAL A C 1
ATOM 1645 O O . VAL A 1 208 ? 17.087 0.325 18.702 1.00 89.12 208 VAL A O 1
ATOM 1648 N N . VAL A 1 209 ? 17.731 2.350 17.962 1.00 89.75 209 VAL A N 1
ATOM 1649 C CA . VAL A 1 209 ? 17.491 3.042 19.232 1.00 89.75 209 VAL A CA 1
ATOM 1650 C C . VAL A 1 209 ? 15.995 3.303 19.356 1.00 89.75 209 VAL A C 1
ATOM 1652 O O . VAL A 1 209 ? 15.447 4.136 18.634 1.00 89.75 209 VAL A O 1
ATOM 1655 N N . LEU A 1 210 ? 15.341 2.572 20.255 1.00 93.38 210 LEU A N 1
ATOM 1656 C CA . LEU A 1 210 ? 13.921 2.740 20.539 1.00 93.38 210 LEU A CA 1
ATOM 1657 C C . LEU A 1 210 ? 13.707 3.862 21.576 1.00 93.38 210 LEU A C 1
ATOM 1659 O O . LEU A 1 210 ? 14.523 4.005 22.492 1.00 93.38 210 LEU A O 1
ATOM 1663 N N . PRO A 1 211 ? 12.631 4.659 21.459 1.00 93.38 211 PRO A N 1
ATOM 1664 C CA . PRO A 1 211 ? 12.273 5.668 22.456 1.00 93.38 211 PRO A CA 1
ATOM 1665 C C . PRO A 1 211 ? 12.010 5.078 23.851 1.00 93.38 211 PRO A C 1
ATOM 1667 O O . PRO A 1 211 ? 11.588 3.932 23.984 1.00 93.38 211 PRO A O 1
ATOM 1670 N N . MET A 1 212 ? 12.210 5.876 24.906 1.00 91.75 212 MET A N 1
ATOM 1671 C CA . MET A 1 212 ? 12.035 5.414 26.296 1.00 91.75 212 MET A CA 1
ATOM 1672 C C . MET A 1 212 ? 10.582 5.059 26.648 1.00 91.75 212 MET A C 1
ATOM 1674 O O . MET A 1 212 ? 10.343 4.258 27.544 1.00 91.75 212 MET A O 1
ATOM 1678 N N . ASP A 1 213 ? 9.611 5.661 25.965 1.00 93.81 213 ASP A N 1
ATOM 1679 C CA . ASP A 1 213 ? 8.174 5.466 26.166 1.00 93.81 213 ASP A CA 1
ATOM 1680 C C . ASP A 1 213 ? 7.583 4.304 25.341 1.00 93.81 213 ASP A C 1
ATOM 1682 O O . ASP A 1 213 ? 6.369 4.089 25.361 1.00 93.81 213 ASP A O 1
ATOM 1686 N N . ILE A 1 214 ? 8.427 3.510 24.668 1.00 94.25 214 ILE A N 1
ATOM 1687 C CA . ILE A 1 214 ? 8.010 2.386 23.815 1.00 94.25 214 ILE A CA 1
ATOM 1688 C C . ILE A 1 214 ? 7.145 1.356 24.561 1.00 94.25 214 ILE A C 1
ATOM 1690 O O . ILE A 1 214 ? 6.112 0.928 24.046 1.00 94.25 214 ILE A O 1
ATOM 1694 N N . ASP A 1 215 ? 7.517 1.010 25.798 1.00 92.50 215 ASP A N 1
ATOM 1695 C CA . ASP A 1 215 ? 6.796 0.026 26.612 1.00 92.50 215 ASP A CA 1
ATOM 1696 C C . ASP A 1 215 ? 5.418 0.547 27.036 1.00 92.50 215 ASP A C 1
ATOM 1698 O O . ASP A 1 215 ? 4.451 -0.214 27.102 1.00 92.50 215 ASP A O 1
ATOM 1702 N N . ALA A 1 216 ? 5.299 1.858 27.277 1.00 95.94 216 ALA A N 1
ATOM 1703 C CA . ALA A 1 216 ? 4.027 2.485 27.615 1.00 95.94 216 ALA A CA 1
ATOM 1704 C C . ALA A 1 216 ? 3.056 2.439 26.426 1.00 95.94 216 ALA A C 1
ATOM 1706 O O . ALA A 1 216 ? 1.894 2.064 26.600 1.00 95.94 216 ALA A O 1
ATOM 1707 N N . ILE A 1 217 ? 3.536 2.746 25.214 1.00 96.62 217 ILE A N 1
ATOM 1708 C CA . ILE A 1 217 ? 2.739 2.628 23.983 1.00 96.62 217 ILE A CA 1
ATOM 1709 C C . ILE A 1 217 ? 2.357 1.167 23.736 1.00 96.62 217 ILE A C 1
ATOM 1711 O O . ILE A 1 217 ? 1.184 0.879 23.503 1.00 96.62 217 ILE A O 1
ATOM 1715 N N . GLY A 1 218 ? 3.302 0.231 23.871 1.00 95.75 218 GLY A N 1
ATOM 1716 C CA . GLY A 1 218 ? 3.030 -1.205 23.762 1.00 95.75 218 GLY A CA 1
ATOM 1717 C C . GLY A 1 218 ? 1.940 -1.673 24.732 1.00 95.75 218 GLY A C 1
ATOM 1718 O O . GLY A 1 218 ? 1.018 -2.384 24.334 1.00 95.75 218 GLY A O 1
ATOM 1719 N N . GLY A 1 219 ? 1.975 -1.205 25.983 1.00 96.38 219 GLY A N 1
ATOM 1720 C CA . GLY A 1 219 ? 0.939 -1.489 26.976 1.00 96.38 219 GLY A CA 1
ATOM 1721 C C . GLY A 1 219 ? -0.441 -0.937 26.604 1.00 96.38 219 GLY A C 1
ATOM 1722 O O . GLY A 1 219 ? -1.449 -1.594 26.864 1.00 96.38 219 GLY A O 1
ATOM 1723 N N . ILE A 1 220 ? -0.514 0.238 25.970 1.00 97.44 220 ILE A N 1
ATOM 1724 C CA . ILE A 1 220 ? -1.779 0.782 25.452 1.00 97.44 220 ILE A CA 1
ATOM 1725 C C . ILE A 1 220 ? -2.287 -0.059 24.273 1.00 97.44 220 ILE A C 1
ATOM 1727 O O . ILE A 1 220 ? -3.468 -0.394 24.244 1.00 97.44 220 ILE A O 1
ATOM 1731 N N . MET A 1 221 ? -1.412 -0.478 23.354 1.00 98.00 221 MET A N 1
ATOM 1732 C CA . MET A 1 221 ? -1.792 -1.334 22.220 1.00 98.00 221 MET A CA 1
ATOM 1733 C C . MET A 1 221 ? -2.371 -2.680 22.675 1.00 98.00 221 MET A C 1
ATOM 1735 O O . MET A 1 221 ? -3.362 -3.133 22.111 1.00 98.00 221 MET A O 1
ATOM 1739 N N . VAL A 1 222 ? -1.827 -3.275 23.743 1.00 97.44 222 VAL A N 1
ATOM 1740 C CA . VAL A 1 222 ? -2.386 -4.493 24.364 1.00 97.44 222 VAL A CA 1
ATOM 1741 C C . VAL A 1 222 ? -3.786 -4.249 24.942 1.00 97.44 222 VAL A C 1
ATOM 1743 O O . VAL A 1 222 ? -4.651 -5.119 24.855 1.00 97.44 222 VAL A O 1
ATOM 1746 N N . LYS A 1 223 ? -4.050 -3.067 25.517 1.00 97.25 223 LYS A N 1
ATOM 1747 C CA . LYS A 1 223 ? -5.396 -2.712 26.004 1.00 97.25 223 LYS A CA 1
ATOM 1748 C C . LYS A 1 223 ? -6.388 -2.546 24.854 1.00 97.25 223 LYS A C 1
ATOM 1750 O O . LYS A 1 223 ? -7.496 -3.067 24.950 1.00 97.25 223 LYS A O 1
ATOM 1755 N N . ILE A 1 224 ? -5.979 -1.870 23.776 1.00 98.12 224 ILE A N 1
ATOM 1756 C CA . ILE A 1 224 ? -6.784 -1.735 22.553 1.00 98.12 224 ILE A CA 1
ATOM 1757 C C . ILE A 1 224 ? -7.112 -3.123 21.995 1.00 98.12 224 ILE A C 1
ATOM 1759 O O . ILE A 1 224 ? -8.278 -3.416 21.743 1.00 98.12 224 ILE A O 1
ATOM 1763 N N . GLU A 1 225 ? -6.109 -3.999 21.874 1.00 98.19 225 GLU A N 1
ATOM 1764 C CA . GLU A 1 225 ? -6.311 -5.377 21.427 1.00 98.19 225 GLU A CA 1
ATOM 1765 C C . GLU A 1 225 ? -7.325 -6.101 22.317 1.00 98.19 225 GLU A C 1
ATOM 1767 O O . GLU A 1 225 ? -8.298 -6.651 21.811 1.00 98.19 225 GLU A O 1
ATOM 1772 N N . SER A 1 226 ? -7.135 -6.070 23.639 1.00 97.81 226 SER A N 1
ATOM 1773 C CA . SER A 1 226 ? -8.033 -6.723 24.599 1.00 97.81 226 SER A CA 1
ATOM 1774 C C . SER A 1 226 ? -9.488 -6.277 24.426 1.00 97.81 226 SER A C 1
ATOM 1776 O O . SER A 1 226 ? -10.395 -7.108 24.452 1.00 97.81 226 SER A O 1
ATOM 1778 N N . LEU A 1 227 ? -9.719 -4.981 24.193 1.00 97.50 227 LEU A N 1
ATOM 1779 C CA . LEU A 1 227 ? -11.051 -4.455 23.907 1.00 97.50 227 LEU A CA 1
ATOM 1780 C C . LEU A 1 227 ? -11.590 -4.984 22.573 1.00 97.50 227 LEU A C 1
ATOM 1782 O O . LEU A 1 227 ? -12.713 -5.475 22.523 1.00 97.50 227 LEU A O 1
ATOM 1786 N N . PHE A 1 228 ? -10.782 -4.971 21.510 1.00 97.56 228 PHE A N 1
ATOM 1787 C CA . PHE A 1 228 ? -11.193 -5.454 20.186 1.00 97.56 228 PHE A CA 1
ATOM 1788 C C . PHE A 1 228 ? -11.544 -6.946 20.200 1.00 97.56 228 PHE A C 1
ATOM 1790 O O . PHE A 1 228 ? -12.499 -7.353 19.544 1.00 97.56 228 PHE A O 1
ATOM 1797 N N . ARG A 1 229 ? -10.830 -7.767 20.984 1.00 97.00 229 ARG A N 1
ATOM 1798 C CA . ARG A 1 229 ? -11.095 -9.213 21.120 1.00 97.00 229 ARG A CA 1
ATOM 1799 C C . ARG A 1 229 ? -12.428 -9.540 21.797 1.00 97.00 229 ARG A C 1
ATOM 1801 O O . ARG A 1 229 ? -12.875 -10.681 21.699 1.00 97.00 229 ARG A O 1
ATOM 1808 N N . GLN A 1 230 ? -13.074 -8.576 22.454 1.00 97.44 230 GLN A N 1
ATOM 1809 C CA . GLN A 1 230 ? -14.436 -8.751 22.975 1.00 97.44 230 GLN A CA 1
ATOM 1810 C C . GLN A 1 230 ? -15.491 -8.727 21.860 1.00 97.44 230 GLN A C 1
ATOM 1812 O O . GLN A 1 230 ? -16.621 -9.171 22.074 1.00 97.44 230 GLN A O 1
ATOM 1817 N N . TYR A 1 231 ? -15.115 -8.257 20.665 1.00 97.81 231 TYR A N 1
ATOM 1818 C CA . TYR A 1 231 ? -15.984 -8.156 19.506 1.00 97.81 231 TYR A CA 1
ATOM 1819 C C . TYR A 1 231 ? -15.679 -9.230 18.454 1.00 97.81 231 TYR A C 1
ATOM 1821 O O . TYR A 1 231 ? -14.536 -9.561 18.140 1.00 97.81 231 TYR A O 1
ATOM 1829 N N . ARG A 1 232 ? -16.739 -9.742 17.834 1.00 96.75 232 ARG A N 1
ATOM 1830 C CA . ARG A 1 232 ? -16.729 -10.499 16.588 1.00 96.75 232 ARG A CA 1
ATOM 1831 C C . ARG A 1 232 ? -16.655 -9.503 15.442 1.00 96.75 232 ARG A C 1
ATOM 1833 O O . ARG A 1 232 ? -17.662 -8.933 15.024 1.00 96.75 232 ARG A O 1
ATOM 1840 N N . ILE A 1 233 ? -15.441 -9.302 14.953 1.00 96.62 233 ILE A N 1
ATOM 1841 C CA . ILE A 1 233 ? -15.149 -8.466 13.793 1.00 96.62 233 ILE A CA 1
ATOM 1842 C C . ILE A 1 233 ? -15.129 -9.361 12.553 1.00 96.62 233 ILE A C 1
ATOM 1844 O O . ILE A 1 233 ? -14.439 -10.382 12.519 1.00 96.62 233 ILE A O 1
ATOM 1848 N N . LYS A 1 234 ? -15.907 -8.999 11.528 1.00 95.44 234 LYS A N 1
ATOM 1849 C CA . LYS A 1 234 ? -15.885 -9.706 10.245 1.00 95.44 234 LYS A CA 1
ATOM 1850 C C . LYS A 1 234 ? -14.569 -9.406 9.529 1.00 95.44 234 LYS A C 1
ATOM 1852 O O . LYS A 1 234 ? -14.322 -8.263 9.154 1.00 95.44 234 LYS A O 1
ATOM 1857 N N . MET A 1 235 ? -13.779 -10.448 9.295 1.00 97.69 235 MET A N 1
ATOM 1858 C CA . MET A 1 235 ? -12.566 -10.360 8.487 1.00 97.69 235 MET A CA 1
ATOM 1859 C C . MET A 1 235 ? -12.940 -10.390 7.004 1.00 97.69 235 MET A C 1
ATOM 1861 O O . MET A 1 235 ? -13.731 -11.233 6.575 1.00 97.69 235 MET A O 1
ATOM 1865 N N . VAL A 1 236 ? -12.395 -9.455 6.238 1.00 98.56 236 VAL A N 1
ATOM 1866 C CA . VAL A 1 236 ? -12.681 -9.233 4.816 1.00 98.56 236 VAL A CA 1
ATOM 1867 C C . VAL A 1 236 ? -11.371 -9.097 4.042 1.00 98.56 236 VAL A C 1
ATOM 1869 O O . VAL A 1 236 ? -10.363 -8.755 4.659 1.00 98.56 236 VAL A O 1
ATOM 1872 N N . PRO A 1 237 ? -11.348 -9.351 2.723 1.00 98.75 237 PRO A N 1
ATOM 1873 C CA . PRO A 1 237 ? -10.172 -9.089 1.897 1.00 98.75 237 PRO A CA 1
ATOM 1874 C C . PRO A 1 237 ? -9.714 -7.644 2.071 1.00 98.75 237 PRO A C 1
ATOM 1876 O O . PRO A 1 237 ? -10.495 -6.738 1.808 1.00 98.75 237 PRO A O 1
ATOM 1879 N N . CYS A 1 238 ? -8.473 -7.430 2.501 1.00 98.75 238 CYS A N 1
ATOM 1880 C CA . CYS A 1 238 ? -7.881 -6.100 2.639 1.00 98.75 238 CYS A CA 1
ATOM 1881 C C . CYS A 1 238 ? -6.571 -6.027 1.855 1.00 98.75 238 CYS A C 1
ATOM 1883 O O . CYS A 1 238 ? -5.826 -7.008 1.753 1.00 98.75 238 CYS A O 1
ATOM 1885 N N . HIS A 1 239 ? -6.269 -4.844 1.334 1.00 98.56 239 HIS A N 1
ATOM 1886 C CA . HIS A 1 239 ? -4.982 -4.524 0.734 1.00 98.56 239 HIS A CA 1
ATOM 1887 C C . HIS A 1 239 ? -3.872 -4.443 1.795 1.00 98.56 239 HIS A C 1
ATOM 1889 O O . HIS A 1 239 ? -2.742 -4.855 1.547 1.00 98.56 239 HIS A O 1
ATOM 1895 N N . ASN A 1 240 ? -4.198 -3.926 2.983 1.00 97.88 240 ASN A N 1
ATOM 1896 C CA . ASN A 1 240 ? -3.328 -3.638 4.134 1.00 97.88 240 ASN A CA 1
ATOM 1897 C C . ASN A 1 240 ? -2.188 -2.633 3.880 1.00 97.88 240 ASN A C 1
ATOM 1899 O O . ASN A 1 240 ? -1.366 -2.404 4.766 1.00 97.88 240 ASN A O 1
ATOM 1903 N N . ASP A 1 241 ? -2.148 -2.030 2.693 1.00 96.62 241 ASP A N 1
ATOM 1904 C CA . ASP A 1 241 ? -1.240 -0.9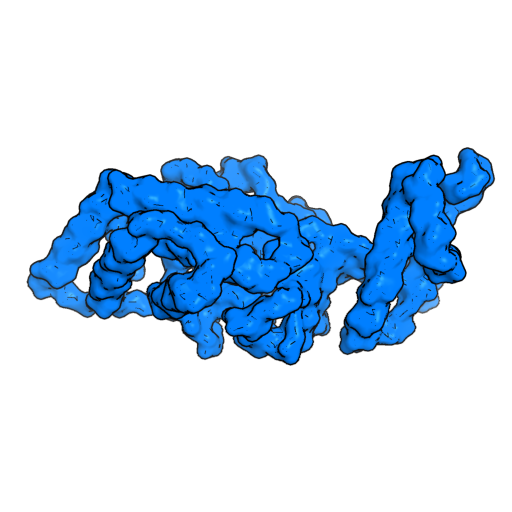31 2.331 1.00 96.62 241 ASP A CA 1
ATOM 1905 C C . ASP A 1 241 ? -1.842 0.016 1.263 1.00 96.62 241 ASP A C 1
ATOM 1907 O O . ASP A 1 241 ? -1.225 0.268 0.224 1.00 96.62 241 ASP A O 1
ATOM 1911 N N . PRO A 1 242 ? -3.092 0.499 1.417 1.00 97.19 242 PRO A N 1
ATOM 1912 C CA . PRO A 1 242 ? -3.718 1.377 0.431 1.00 97.19 242 PRO A CA 1
ATOM 1913 C C . PRO A 1 242 ? -3.137 2.801 0.521 1.00 97.19 242 PRO A C 1
ATOM 1915 O O . PRO A 1 242 ? -3.807 3.741 0.936 1.00 97.19 242 PRO A O 1
ATOM 1918 N N . THR A 1 243 ? -1.866 2.993 0.170 1.00 96.38 243 THR A N 1
ATOM 1919 C CA . THR A 1 243 ? -1.265 4.333 0.078 1.00 96.38 243 THR A CA 1
ATOM 1920 C C . THR A 1 243 ? -1.758 5.062 -1.175 1.00 96.38 243 THR A C 1
ATOM 1922 O O . THR A 1 243 ? -2.024 4.414 -2.188 1.00 96.38 243 THR A O 1
ATOM 1925 N N . PRO A 1 244 ? -1.809 6.409 -1.196 1.00 96.56 244 PRO A N 1
ATOM 1926 C CA . PRO A 1 244 ? -2.136 7.162 -2.411 1.00 96.56 244 PRO A CA 1
ATOM 1927 C C . PRO A 1 244 ? -1.280 6.789 -3.632 1.00 96.56 244 PRO A C 1
ATOM 1929 O O . PRO A 1 244 ? -1.767 6.833 -4.760 1.00 96.56 244 PRO A O 1
ATOM 1932 N N . SER A 1 245 ? -0.022 6.382 -3.419 1.00 94.38 245 SER A N 1
ATOM 1933 C CA . SER A 1 245 ? 0.872 5.928 -4.490 1.00 94.38 245 SER A CA 1
ATOM 1934 C C . SER A 1 245 ? 0.465 4.598 -5.126 1.00 94.38 245 SER A C 1
ATOM 1936 O O . SER A 1 245 ? 0.800 4.368 -6.285 1.00 94.38 245 SER A O 1
ATOM 1938 N N . ASN A 1 246 ? -0.269 3.756 -4.396 1.00 96.62 246 ASN A N 1
ATOM 1939 C CA . ASN A 1 246 ? -0.745 2.454 -4.867 1.00 96.62 246 ASN A CA 1
ATOM 1940 C C . ASN A 1 246 ? -2.070 2.558 -5.636 1.00 96.62 246 ASN A C 1
ATOM 1942 O O . ASN A 1 246 ? -2.522 1.585 -6.235 1.00 96.62 246 ASN A O 1
ATOM 1946 N N . PHE A 1 247 ? -2.681 3.743 -5.673 1.00 96.06 247 PHE A N 1
ATOM 1947 C CA . PHE A 1 247 ? -3.845 4.020 -6.501 1.00 96.06 247 PHE A CA 1
ATOM 1948 C C . PHE A 1 247 ? -3.431 4.728 -7.789 1.00 96.06 247 PHE A C 1
ATOM 1950 O O . PHE A 1 247 ? -2.894 5.833 -7.752 1.00 96.06 247 PHE A O 1
ATOM 1957 N N . LEU A 1 248 ? -3.726 4.119 -8.936 1.00 93.62 248 LEU A N 1
ATOM 1958 C CA . LEU A 1 248 ? -3.495 4.701 -10.253 1.00 93.62 248 LEU A CA 1
ATOM 1959 C C . LEU A 1 248 ? -4.797 5.270 -10.810 1.00 93.62 248 LEU A C 1
ATOM 1961 O O . LEU A 1 248 ? -5.748 4.530 -11.063 1.00 93.62 248 LEU A O 1
ATOM 1965 N N . TRP A 1 249 ? -4.821 6.582 -11.025 1.00 91.38 249 TRP A N 1
ATOM 1966 C CA . TRP A 1 249 ? -5.896 7.285 -11.711 1.00 91.38 249 TRP A CA 1
ATOM 1967 C C . TRP A 1 249 ? -5.652 7.293 -13.216 1.00 91.38 249 TRP A C 1
ATOM 1969 O O . TRP A 1 249 ? -4.596 7.748 -13.654 1.00 91.38 249 TRP A O 1
ATOM 1979 N N . VAL A 1 250 ? -6.623 6.830 -14.001 1.00 87.56 250 VAL A N 1
ATOM 1980 C CA . VAL A 1 250 ? -6.576 6.847 -15.471 1.00 87.56 250 VAL A CA 1
ATOM 1981 C C . VAL A 1 250 ? -7.293 8.089 -15.981 1.00 87.56 250 VAL A C 1
ATOM 1983 O O . VAL A 1 250 ? -8.491 8.274 -15.758 1.00 87.56 250 VAL A O 1
ATOM 1986 N N . GLU A 1 251 ? -6.570 8.955 -16.685 1.00 74.31 251 GLU A N 1
ATOM 1987 C CA . GLU A 1 251 ? -7.144 10.171 -17.254 1.00 74.31 251 GLU A CA 1
ATOM 1988 C C . GLU A 1 251 ? -8.159 9.852 -18.360 1.00 74.31 251 GLU A C 1
ATOM 1990 O O . GLU A 1 251 ? -7.946 8.969 -19.190 1.00 74.31 251 GLU A O 1
ATOM 1995 N N . ASN A 1 252 ? -9.257 10.615 -18.402 1.00 65.75 252 ASN A N 1
ATOM 1996 C CA . ASN A 1 252 ? -10.348 10.475 -19.380 1.00 65.75 252 ASN A CA 1
ATOM 1997 C C . ASN A 1 252 ? -11.064 9.116 -19.379 1.00 65.75 252 ASN A C 1
ATOM 1999 O O . ASN A 1 252 ? -11.841 8.830 -20.289 1.00 65.75 252 ASN A O 1
ATOM 2003 N N . ALA A 1 253 ? -10.850 8.293 -18.357 1.00 62.38 253 ALA A N 1
ATOM 2004 C CA . ALA A 1 253 ? -11.764 7.210 -18.067 1.00 62.38 253 ALA A CA 1
ATOM 2005 C C . ALA A 1 253 ? -13.111 7.804 -17.636 1.00 62.38 253 ALA A C 1
ATOM 2007 O O . ALA A 1 253 ? -13.163 8.629 -16.720 1.00 62.38 253 ALA A O 1
ATOM 2008 N N . GLU A 1 254 ? -14.201 7.412 -18.297 1.00 49.03 254 GLU A N 1
ATOM 2009 C CA . GLU A 1 254 ? -15.542 7.785 -17.851 1.00 49.03 254 GLU A CA 1
ATOM 2010 C C . GLU A 1 254 ? -15.705 7.372 -16.381 1.00 49.03 254 GLU A C 1
ATOM 2012 O O . GLU A 1 254 ? -15.514 6.205 -16.036 1.00 49.03 254 GLU A O 1
ATOM 2017 N N . ILE A 1 255 ? -16.024 8.332 -15.505 1.00 49.47 255 ILE A N 1
ATOM 2018 C CA . ILE A 1 255 ? -16.445 8.052 -14.129 1.00 49.47 255 ILE A CA 1
ATOM 2019 C C . ILE A 1 255 ? -17.881 7.531 -14.244 1.00 49.47 255 ILE A C 1
ATOM 2021 O O . ILE A 1 255 ? -18.776 8.334 -14.524 1.00 49.47 255 ILE A O 1
ATOM 2025 N N . PRO A 1 256 ? -18.161 6.226 -14.085 1.00 45.50 256 PRO A N 1
ATOM 2026 C CA . PRO A 1 256 ? -19.501 5.739 -14.344 1.00 45.50 256 PRO A CA 1
ATOM 2027 C C . PRO A 1 256 ? -20.408 6.055 -13.162 1.00 45.50 256 PRO A C 1
ATOM 2029 O O . PRO A 1 256 ? -20.094 5.774 -12.002 1.00 45.50 256 PRO A O 1
ATOM 2032 N N . SER A 1 257 ? -21.601 6.541 -13.483 1.00 41.84 257 SER A N 1
ATOM 2033 C CA . SER A 1 257 ? -22.763 6.462 -12.613 1.00 41.84 257 SER A CA 1
ATOM 2034 C C . SER A 1 257 ? -23.139 4.991 -12.399 1.00 41.84 257 SER A C 1
ATOM 2036 O O . SER A 1 257 ? -23.583 4.317 -13.327 1.00 41.84 257 SER A O 1
ATOM 2038 N N . PHE A 1 258 ? -22.944 4.495 -11.177 1.00 42.50 258 PHE A N 1
ATOM 2039 C CA . PHE A 1 258 ? -23.694 3.388 -10.567 1.00 42.50 258 PHE A CA 1
ATOM 2040 C C . PHE A 1 258 ? -24.051 2.186 -11.486 1.00 42.50 258 PHE A C 1
ATOM 2042 O O . PHE A 1 258 ? -25.201 1.770 -11.516 1.00 42.50 258 PHE A O 1
ATOM 2049 N N . SER A 1 259 ? -23.107 1.619 -12.261 1.00 40.44 259 SER A N 1
ATOM 2050 C CA . SER A 1 259 ? -23.304 0.313 -12.955 1.00 40.44 259 SER A CA 1
ATOM 2051 C C . SER A 1 259 ? -22.042 -0.350 -13.565 1.00 40.44 259 SER A C 1
ATOM 2053 O O . SER A 1 259 ? -22.113 -1.019 -14.590 1.00 40.44 259 SER A O 1
ATOM 2055 N N . GLY A 1 260 ? -20.888 -0.284 -12.889 1.00 44.84 260 GLY A N 1
ATOM 2056 C CA . GLY A 1 260 ? -20.012 -1.472 -12.857 1.00 44.84 260 GLY A CA 1
ATOM 2057 C C . GLY A 1 260 ? -18.896 -1.661 -13.897 1.00 44.84 260 GLY A C 1
ATOM 2058 O O . GLY A 1 260 ? -18.474 -2.800 -14.076 1.00 44.84 260 GLY A O 1
ATOM 2059 N N . LEU A 1 261 ? -18.321 -0.610 -14.492 1.00 43.78 261 LEU A N 1
ATOM 2060 C CA . LEU A 1 261 ? -16.980 -0.712 -15.102 1.00 43.78 261 LEU A CA 1
ATOM 2061 C C . LEU A 1 261 ? -16.031 0.345 -14.509 1.00 43.78 261 LEU A C 1
ATOM 2063 O O . LEU A 1 261 ? -16.118 1.522 -14.833 1.00 43.78 261 LEU A O 1
ATOM 2067 N N . GLN A 1 262 ? -15.135 -0.065 -13.604 1.00 54.25 262 GLN A N 1
ATOM 2068 C CA . GLN A 1 262 ? -14.143 0.800 -12.939 1.00 54.25 262 GLN A CA 1
ATOM 2069 C C . GLN A 1 262 ? -13.017 1.214 -13.900 1.00 54.25 262 GLN A C 1
ATOM 2071 O O . GLN A 1 262 ? -11.906 0.690 -13.843 1.00 54.25 262 GLN A O 1
ATOM 2076 N N . ALA A 1 263 ? -13.299 2.140 -14.813 1.00 53.09 263 ALA A N 1
ATOM 2077 C CA . ALA A 1 263 ? -12.294 2.594 -15.768 1.00 53.09 263 ALA A CA 1
ATOM 2078 C C . ALA A 1 263 ? -11.283 3.588 -15.155 1.00 53.09 263 ALA A C 1
ATOM 2080 O O . ALA A 1 263 ? -10.179 3.707 -15.675 1.00 53.09 263 ALA A O 1
ATOM 2081 N N . GLY A 1 264 ? -11.628 4.287 -14.063 1.00 73.38 264 GLY A N 1
ATOM 2082 C CA . GLY A 1 264 ? -10.847 5.439 -13.586 1.00 73.38 264 GLY A CA 1
ATOM 2083 C C . GLY A 1 264 ? -9.793 5.183 -12.513 1.00 73.38 264 GLY A C 1
ATOM 2084 O O . GLY A 1 264 ? -8.876 5.989 -12.395 1.00 73.38 264 GLY A O 1
ATOM 2085 N N . LEU A 1 265 ? -9.889 4.102 -11.732 1.00 89.25 265 LEU A N 1
ATOM 2086 C CA . LEU A 1 265 ? -9.013 3.888 -10.577 1.00 89.25 265 LEU A CA 1
ATOM 2087 C C . LEU A 1 265 ? -8.583 2.421 -10.469 1.00 89.25 265 LEU A C 1
ATOM 2089 O O . LEU A 1 265 ? -9.431 1.529 -10.459 1.00 89.25 265 LEU A O 1
ATOM 2093 N N . LYS A 1 266 ? -7.273 2.182 -10.381 1.00 93.62 266 LYS A N 1
ATOM 2094 C CA . LYS A 1 266 ? -6.672 0.863 -10.139 1.00 93.62 266 LYS A CA 1
ATOM 2095 C C . LYS A 1 266 ? -5.907 0.857 -8.825 1.00 93.62 266 LYS A C 1
ATOM 2097 O O . LYS A 1 266 ? -5.313 1.869 -8.477 1.00 93.62 266 LYS A O 1
ATOM 2102 N N . LEU A 1 267 ? -5.901 -0.276 -8.134 1.00 96.19 267 LEU A N 1
ATOM 2103 C CA . LEU A 1 267 ? -5.151 -0.516 -6.906 1.00 96.19 267 LEU A CA 1
ATOM 2104 C C . LEU A 1 267 ? -4.075 -1.574 -7.175 1.00 96.19 267 LEU A C 1
ATOM 2106 O O . LEU A 1 267 ? -4.393 -2.694 -7.578 1.00 96.19 267 LEU A O 1
ATOM 2110 N N . ILE A 1 268 ? -2.813 -1.192 -7.005 1.00 95.69 268 ILE A N 1
ATOM 2111 C CA . ILE A 1 268 ? -1.626 -2.008 -7.289 1.00 95.69 268 ILE A CA 1
ATOM 2112 C C . ILE A 1 268 ? -0.848 -2.316 -6.002 1.00 95.69 268 ILE A C 1
ATOM 2114 O O . ILE A 1 268 ? -1.103 -1.713 -4.974 1.00 95.69 268 ILE A O 1
ATOM 2118 N N . ASP A 1 269 ? 0.157 -3.188 -6.105 1.00 95.12 269 ASP A N 1
ATOM 2119 C CA . ASP A 1 269 ? 1.091 -3.546 -5.021 1.00 95.12 269 ASP A CA 1
ATOM 2120 C C . ASP A 1 269 ? 0.478 -4.341 -3.847 1.00 95.12 269 ASP A C 1
ATOM 2122 O O . ASP A 1 269 ? 0.427 -3.913 -2.699 1.00 95.12 269 ASP A O 1
ATOM 2126 N N . TRP A 1 270 ? 0.045 -5.568 -4.144 1.00 96.75 270 TRP A N 1
ATOM 2127 C CA . TRP A 1 270 ? -0.739 -6.427 -3.246 1.00 96.75 270 TRP A CA 1
ATOM 2128 C C . TRP A 1 270 ? 0.093 -7.247 -2.242 1.00 96.75 270 TRP A C 1
ATOM 2130 O O . TRP A 1 270 ? -0.388 -8.251 -1.712 1.00 96.75 270 TRP A O 1
ATOM 2140 N N . GLU A 1 271 ? 1.336 -6.862 -1.958 1.00 94.00 271 GLU A N 1
ATOM 2141 C CA . GLU A 1 271 ? 2.272 -7.714 -1.209 1.00 94.00 271 GLU A CA 1
ATOM 2142 C C . GLU A 1 271 ? 1.930 -7.890 0.280 1.00 94.00 271 GLU A C 1
ATOM 2144 O O . GLU A 1 271 ? 2.334 -8.871 0.904 1.00 94.00 271 GLU A O 1
ATOM 2149 N N . TYR A 1 272 ? 1.141 -6.973 0.844 1.00 94.94 272 TYR A N 1
ATOM 2150 C CA . TYR A 1 272 ? 0.631 -7.057 2.217 1.00 94.94 272 TYR A CA 1
ATOM 2151 C C . TYR A 1 272 ? -0.813 -7.559 2.307 1.00 94.94 272 TYR A C 1
ATOM 2153 O O . TYR A 1 272 ? -1.374 -7.628 3.405 1.00 94.94 272 TYR A O 1
ATOM 2161 N N . SER A 1 273 ? -1.418 -7.920 1.176 1.00 97.75 273 SER A N 1
ATOM 2162 C CA . SER A 1 273 ? -2.825 -8.303 1.120 1.00 97.75 273 SER A CA 1
ATOM 2163 C C . SER A 1 273 ? -3.135 -9.551 1.947 1.00 97.75 273 SER A C 1
ATOM 2165 O O . SER A 1 273 ? -2.332 -10.478 2.076 1.00 97.75 273 SER A O 1
ATOM 2167 N N . GLY A 1 274 ? -4.330 -9.568 2.525 1.00 98.19 274 GLY A N 1
ATOM 2168 C CA . GLY A 1 274 ? -4.842 -10.673 3.329 1.00 98.19 274 GLY A CA 1
ATOM 2169 C C . GLY A 1 274 ? -6.080 -10.251 4.105 1.00 98.19 274 GLY A C 1
ATOM 2170 O O . GLY A 1 274 ? -6.330 -9.054 4.263 1.00 98.19 274 GLY A O 1
ATOM 2171 N N . ASN A 1 275 ? -6.874 -11.220 4.567 1.00 98.69 275 ASN A N 1
ATOM 2172 C CA . ASN A 1 275 ? -8.110 -10.897 5.270 1.00 98.69 275 ASN A CA 1
ATOM 2173 C C . ASN A 1 275 ? -7.803 -10.140 6.565 1.00 98.69 275 ASN A C 1
ATOM 2175 O O . ASN A 1 275 ? -7.034 -10.627 7.391 1.00 98.69 275 ASN A O 1
ATOM 2179 N N . ASN A 1 276 ? -8.409 -8.977 6.754 1.00 98.25 276 ASN A N 1
ATOM 2180 C CA . ASN A 1 276 ? -8.246 -8.147 7.941 1.00 98.25 276 ASN A CA 1
ATOM 2181 C C . ASN A 1 276 ? -9.590 -7.495 8.303 1.00 98.25 276 ASN A C 1
ATOM 2183 O O . ASN A 1 276 ? -10.607 -7.743 7.655 1.00 98.25 276 ASN A O 1
ATOM 2187 N N . ASP A 1 277 ? -9.622 -6.655 9.328 1.00 98.06 277 ASP A N 1
ATOM 2188 C CA . ASP A 1 277 ? -10.718 -5.706 9.482 1.00 98.06 277 ASP A CA 1
ATOM 2189 C C . ASP A 1 277 ? -10.658 -4.658 8.363 1.00 98.06 277 ASP A C 1
ATOM 2191 O O . ASP A 1 277 ? -9.634 -3.996 8.190 1.00 98.06 277 ASP A O 1
ATOM 2195 N N . GLY A 1 278 ? -11.755 -4.461 7.629 1.00 98.19 278 GLY A N 1
ATOM 2196 C CA . GLY A 1 278 ? -11.836 -3.465 6.557 1.00 98.19 278 GLY A CA 1
ATOM 2197 C C . GLY A 1 278 ? -11.550 -2.030 7.017 1.00 98.19 278 GLY A C 1
ATOM 2198 O O . GLY A 1 278 ? -11.115 -1.203 6.216 1.00 98.19 278 GLY A O 1
ATOM 2199 N N . LEU A 1 279 ? -11.733 -1.724 8.309 1.00 98.00 279 LEU A N 1
ATOM 2200 C CA . LEU A 1 279 ? -11.352 -0.420 8.859 1.00 98.00 279 LEU A CA 1
ATOM 2201 C C . LEU A 1 279 ? -9.843 -0.160 8.833 1.00 98.00 279 LEU A C 1
ATOM 2203 O O . LEU A 1 279 ? -9.454 1.007 8.766 1.00 98.00 279 LEU A O 1
ATOM 2207 N N . MET A 1 280 ? -9.006 -1.204 8.827 1.00 98.06 280 MET A N 1
ATOM 2208 C CA . MET A 1 280 ? -7.559 -1.041 8.672 1.00 98.06 280 MET A CA 1
ATOM 2209 C C . MET A 1 280 ? -7.238 -0.311 7.372 1.00 98.06 280 MET A C 1
ATOM 2211 O O . MET A 1 280 ? -6.564 0.709 7.421 1.00 98.06 280 MET A O 1
ATOM 2215 N N . ASP A 1 281 ? -7.772 -0.762 6.236 1.00 98.69 281 ASP A N 1
ATOM 2216 C CA . ASP A 1 281 ? -7.520 -0.137 4.932 1.00 98.69 281 ASP A CA 1
ATOM 2217 C C . ASP A 1 281 ? -8.049 1.295 4.857 1.00 98.69 281 ASP A C 1
ATOM 2219 O O . ASP A 1 281 ? -7.362 2.201 4.384 1.00 98.69 281 ASP A O 1
ATOM 2223 N N . VAL A 1 282 ? -9.265 1.511 5.359 1.00 98.62 282 VAL A N 1
ATOM 2224 C CA . VAL A 1 282 ? -9.926 2.820 5.340 1.00 98.62 282 VAL A CA 1
ATOM 2225 C C . VAL A 1 282 ? -9.119 3.848 6.137 1.00 98.62 282 VAL A C 1
ATOM 2227 O O . VAL A 1 282 ? -8.785 4.914 5.616 1.00 98.62 282 VAL A O 1
ATOM 2230 N N . VAL A 1 283 ? -8.749 3.523 7.378 1.00 98.44 283 VAL A N 1
ATOM 2231 C CA . VAL A 1 283 ? -7.974 4.426 8.243 1.00 98.44 283 VAL A CA 1
ATOM 2232 C C . VAL A 1 283 ? -6.532 4.573 7.749 1.00 98.44 283 VAL A C 1
ATOM 2234 O O . VAL A 1 283 ? -5.975 5.673 7.795 1.00 98.44 283 VAL A O 1
ATOM 2237 N N . TYR A 1 284 ? -5.941 3.501 7.211 1.00 98.50 284 TYR A N 1
ATOM 2238 C CA . TYR A 1 284 ? -4.618 3.539 6.590 1.00 98.50 284 TYR A CA 1
ATOM 2239 C C . TYR A 1 284 ? -4.570 4.522 5.422 1.00 98.50 284 TYR A C 1
ATOM 2241 O O . TYR A 1 284 ? -3.654 5.349 5.359 1.00 98.50 284 TYR A O 1
ATOM 2249 N N . PHE A 1 285 ? -5.575 4.489 4.541 1.00 98.62 285 PHE A N 1
ATOM 2250 C CA . PHE A 1 285 ? -5.677 5.435 3.436 1.00 98.62 285 PHE A CA 1
ATOM 2251 C C . PHE A 1 285 ? -5.838 6.870 3.947 1.00 98.62 285 PHE A C 1
ATOM 2253 O O . PHE A 1 285 ? -5.064 7.741 3.552 1.00 98.62 285 PHE A O 1
ATOM 2260 N N . VAL A 1 286 ? -6.795 7.118 4.854 1.00 98.12 286 VAL A N 1
ATOM 2261 C CA . VAL A 1 286 ? -7.072 8.457 5.417 1.00 98.12 286 VAL A CA 1
ATOM 2262 C C . VAL A 1 286 ? -5.803 9.091 5.988 1.00 98.12 286 VAL A C 1
ATOM 2264 O O . VAL A 1 286 ? -5.501 10.249 5.682 1.00 98.12 286 VAL A O 1
ATOM 2267 N N . SER A 1 287 ? -5.014 8.333 6.759 1.00 96.06 287 SER A N 1
ATOM 2268 C CA . SER A 1 287 ? -3.787 8.880 7.336 1.00 96.06 287 SER A CA 1
ATOM 2269 C C . SER A 1 287 ? -2.693 9.150 6.297 1.00 96.06 287 SER A C 1
ATOM 2271 O O . SER A 1 287 ? -2.056 10.212 6.318 1.00 96.06 287 SER A O 1
ATOM 2273 N N . ASN A 1 288 ? -2.469 8.220 5.362 1.00 96.00 288 ASN A N 1
ATOM 2274 C CA . ASN A 1 288 ? -1.437 8.380 4.333 1.00 96.00 288 ASN A CA 1
ATOM 2275 C C . ASN A 1 288 ? -1.785 9.487 3.327 1.00 96.00 288 ASN A C 1
ATOM 2277 O O . ASN A 1 288 ? -0.894 10.195 2.857 1.00 96.00 288 ASN A O 1
ATOM 2281 N N . ALA A 1 289 ? -3.074 9.688 3.051 1.00 96.75 289 ALA A N 1
ATOM 2282 C CA . ALA A 1 289 ? -3.582 10.793 2.245 1.00 96.75 289 ALA A CA 1
ATOM 2283 C C . ALA A 1 289 ? -3.577 12.142 2.985 1.00 96.75 289 ALA A C 1
ATOM 2285 O O . ALA A 1 289 ? -3.760 13.178 2.346 1.00 96.75 289 ALA A O 1
ATOM 2286 N N . LYS A 1 290 ? -3.330 12.142 4.306 1.00 95.94 290 LYS A N 1
ATOM 2287 C CA . LYS A 1 290 ? -3.341 13.328 5.180 1.00 95.94 290 LYS A CA 1
ATOM 2288 C C . LYS A 1 290 ? -4.654 14.106 5.077 1.00 95.94 290 LYS A C 1
ATOM 2290 O O . LYS A 1 290 ? -4.644 15.332 4.977 1.00 95.94 290 LYS A O 1
ATOM 2295 N N . TYR A 1 291 ? -5.763 13.377 5.054 1.00 97.50 291 TYR A N 1
ATOM 2296 C CA . TYR A 1 291 ? -7.087 13.970 4.947 1.00 97.50 291 TYR A CA 1
ATOM 2297 C C . TYR A 1 291 ? -7.453 14.792 6.176 1.00 97.50 291 TYR A C 1
ATOM 2299 O O . TYR A 1 291 ? -7.139 14.425 7.308 1.00 97.50 291 TYR A O 1
ATOM 2307 N N . ASP A 1 292 ? -8.119 15.915 5.919 1.00 96.81 292 ASP A N 1
ATOM 2308 C CA . ASP A 1 292 ? -8.840 16.651 6.947 1.00 96.81 292 ASP A CA 1
ATOM 2309 C C . ASP A 1 292 ? -10.177 15.967 7.2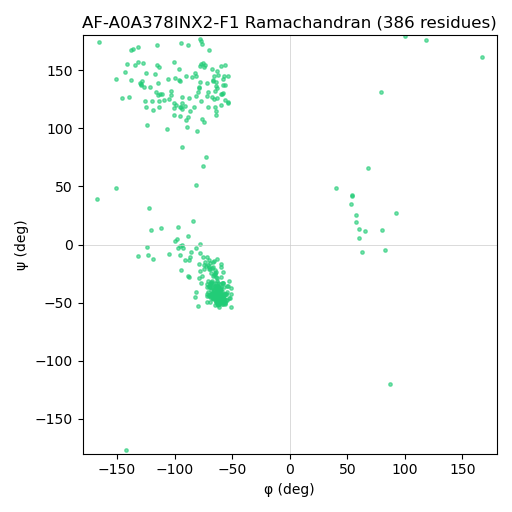85 1.00 96.81 292 ASP A C 1
ATOM 2311 O O . ASP A 1 292 ? -10.590 14.994 6.648 1.00 96.81 292 ASP A O 1
ATOM 2315 N N . GLU A 1 293 ? -10.880 16.496 8.285 1.00 95.88 293 GLU A N 1
ATOM 2316 C CA . GLU A 1 293 ? -12.159 15.958 8.760 1.00 95.88 293 GLU A CA 1
ATOM 2317 C C . GLU A 1 293 ? -13.223 15.865 7.651 1.00 95.88 293 GLU A C 1
ATOM 2319 O O . GLU A 1 293 ? -13.994 14.904 7.601 1.00 95.88 293 GLU A O 1
ATOM 2324 N N . LYS A 1 294 ? -13.262 16.828 6.717 1.00 97.62 294 LYS A N 1
ATOM 2325 C CA . LYS A 1 294 ? -14.250 16.837 5.627 1.00 97.62 294 LYS A CA 1
ATOM 2326 C C . LYS A 1 294 ? -13.939 15.754 4.603 1.00 97.62 294 LYS A C 1
ATOM 2328 O O . LYS A 1 294 ? -14.855 15.081 4.130 1.00 97.62 294 LYS A O 1
ATOM 2333 N N . GLN A 1 295 ? -12.666 15.591 4.255 1.00 98.44 295 GLN A N 1
ATOM 2334 C CA . GLN A 1 295 ? -12.212 14.555 3.331 1.00 98.44 295 GLN A CA 1
ATOM 2335 C C . GLN A 1 295 ? -12.374 13.155 3.940 1.00 98.44 295 GLN A C 1
ATOM 2337 O O . GLN A 1 295 ? -12.865 12.254 3.259 1.00 98.44 295 GLN A O 1
ATOM 2342 N N . GLU A 1 296 ? -12.031 12.984 5.221 1.00 98.19 296 GLU A N 1
ATOM 2343 C CA . GLU A 1 296 ? -12.251 11.743 5.973 1.00 98.19 296 GLU A CA 1
ATOM 2344 C C . GLU A 1 296 ? -13.741 11.385 5.999 1.00 98.19 296 GLU A C 1
ATOM 2346 O O . GLU A 1 296 ? -14.113 10.293 5.573 1.00 98.19 296 GLU A O 1
ATOM 2351 N N . THR A 1 297 ? -14.606 12.328 6.383 1.00 98.12 297 THR A N 1
ATOM 2352 C CA . THR A 1 297 ? -16.065 12.130 6.404 1.00 98.12 297 THR A CA 1
ATOM 2353 C C . THR A 1 297 ? -16.601 11.719 5.034 1.00 98.12 297 THR A C 1
ATOM 2355 O O . THR A 1 297 ? -17.423 10.810 4.935 1.00 98.12 297 THR A O 1
ATOM 2358 N N . LEU A 1 298 ? -16.121 12.347 3.956 1.00 98.06 298 LEU A N 1
ATOM 2359 C CA . LEU A 1 298 ? -16.550 12.023 2.598 1.00 98.06 298 LEU A CA 1
ATOM 2360 C C . LEU A 1 298 ? -16.148 10.601 2.179 1.00 98.06 298 LEU A C 1
ATOM 2362 O O . LEU A 1 298 ? -16.951 9.895 1.564 1.00 98.06 298 LEU A O 1
ATOM 2366 N N . LEU A 1 299 ? -14.926 10.171 2.511 1.00 98.38 299 LEU A N 1
ATOM 2367 C CA . LEU A 1 299 ? -14.458 8.812 2.235 1.00 98.38 299 LEU A CA 1
ATOM 2368 C C . LEU A 1 299 ? -15.243 7.784 3.054 1.00 98.38 299 LEU A C 1
ATOM 2370 O O . LEU A 1 299 ? -15.705 6.782 2.503 1.00 98.38 299 LEU A O 1
ATOM 2374 N N . LEU A 1 300 ? -15.424 8.045 4.352 1.00 98.38 300 LEU A N 1
ATOM 2375 C CA . LEU A 1 300 ? -16.182 7.179 5.251 1.00 98.38 300 LEU A CA 1
ATOM 2376 C C . LEU A 1 300 ? -17.626 7.032 4.774 1.00 98.38 300 LEU A C 1
ATOM 2378 O O . LEU A 1 300 ? -18.120 5.911 4.707 1.00 98.38 300 LEU A O 1
ATOM 2382 N N . ALA A 1 301 ? -18.282 8.124 4.376 1.00 97.94 301 ALA A N 1
ATOM 2383 C CA . ALA A 1 301 ? -19.645 8.083 3.856 1.00 97.94 301 ALA A CA 1
ATOM 2384 C C . ALA A 1 301 ? -19.739 7.285 2.543 1.00 97.94 301 ALA A C 1
ATOM 2386 O O . ALA A 1 301 ? -20.679 6.520 2.339 1.00 97.94 301 ALA A O 1
ATOM 2387 N N . ALA A 1 302 ? -18.741 7.388 1.659 1.00 96.88 302 ALA A N 1
ATOM 2388 C CA . ALA A 1 302 ? -18.691 6.566 0.449 1.00 96.88 302 ALA A CA 1
ATOM 2389 C C . ALA A 1 302 ? -18.535 5.063 0.763 1.00 96.88 302 ALA A C 1
ATOM 2391 O O . ALA A 1 302 ? -19.107 4.216 0.072 1.00 96.88 302 ALA A O 1
ATOM 2392 N N . TYR A 1 303 ? -17.786 4.722 1.815 1.00 98.12 303 TYR A N 1
ATOM 2393 C CA . TYR A 1 303 ? -17.551 3.341 2.234 1.00 98.12 303 TYR A CA 1
ATOM 2394 C C . TYR A 1 303 ? -18.735 2.751 3.030 1.00 98.12 303 TYR A C 1
ATOM 2396 O O . TYR A 1 303 ? -19.282 1.709 2.657 1.00 98.12 303 TYR A O 1
ATOM 2404 N N . PHE A 1 304 ? -19.188 3.417 4.091 1.00 96.88 304 PHE A N 1
ATOM 2405 C CA . PHE A 1 304 ? -20.230 2.921 5.000 1.00 96.88 304 PHE A CA 1
ATOM 2406 C C . PHE A 1 304 ? -21.656 3.263 4.552 1.00 96.88 304 PHE A C 1
ATOM 2408 O O . PHE A 1 304 ? -22.573 2.486 4.806 1.00 96.88 304 PHE A O 1
ATOM 2415 N N . GLY A 1 305 ? -21.849 4.358 3.816 1.00 95.44 305 GLY A N 1
ATOM 2416 C CA . GLY A 1 305 ? -23.157 4.991 3.663 1.00 95.44 305 GLY A CA 1
ATOM 2417 C C . GLY A 1 305 ? -23.383 5.974 4.807 1.00 95.44 305 GLY A C 1
ATOM 2418 O O . GLY A 1 305 ? -22.597 6.906 4.979 1.00 95.44 305 GLY A O 1
ATOM 2419 N N . ASP A 1 306 ? -24.431 5.762 5.597 1.00 93.12 306 ASP A N 1
ATOM 2420 C CA . ASP A 1 306 ? -24.706 6.605 6.759 1.00 93.12 306 ASP A CA 1
ATOM 2421 C C . ASP A 1 306 ? -23.676 6.361 7.869 1.00 93.12 306 ASP A C 1
ATOM 2423 O O . ASP A 1 306 ? -23.386 5.221 8.242 1.00 93.12 306 ASP A O 1
ATOM 2427 N N . LEU A 1 307 ? -23.120 7.450 8.401 1.00 96.44 307 LEU A N 1
ATOM 2428 C CA . LEU A 1 307 ? -22.168 7.406 9.506 1.00 96.44 307 LEU A CA 1
ATOM 2429 C C . LEU A 1 307 ? -22.898 7.481 10.844 1.00 96.44 307 LEU A C 1
ATOM 2431 O O . LEU A 1 307 ? -23.896 8.185 10.988 1.00 96.44 307 LEU A O 1
ATOM 2435 N N . ASN A 1 308 ? -22.367 6.768 11.832 1.00 96.19 308 ASN A N 1
ATOM 2436 C CA . ASN A 1 308 ? -22.842 6.794 13.208 1.00 96.19 308 ASN A CA 1
ATOM 2437 C C . ASN A 1 308 ? -21.656 6.856 14.181 1.00 96.19 308 ASN A C 1
ATOM 2439 O O . ASN A 1 308 ? -20.506 6.629 13.794 1.00 96.19 308 ASN A O 1
ATOM 2443 N N . ASP A 1 309 ? -21.950 7.136 15.449 1.00 97.06 309 ASP A N 1
ATOM 2444 C CA . ASP A 1 309 ? -20.936 7.286 16.497 1.00 97.06 309 ASP A CA 1
ATOM 2445 C C . ASP A 1 309 ? -20.064 6.038 16.660 1.00 97.06 309 ASP A C 1
ATOM 2447 O O . ASP A 1 309 ? -18.869 6.155 16.918 1.00 97.06 309 ASP A O 1
ATOM 2451 N N . ALA A 1 310 ? -20.615 4.840 16.443 1.00 97.06 310 ALA A N 1
ATOM 2452 C CA . ALA A 1 310 ? -19.828 3.620 16.529 1.00 97.06 310 ALA A CA 1
ATOM 2453 C C . ALA A 1 310 ? -18.770 3.546 15.421 1.00 97.06 310 ALA A C 1
ATOM 2455 O O . ALA A 1 310 ? -17.609 3.270 15.713 1.00 97.06 310 ALA A O 1
ATOM 2456 N N . ILE A 1 311 ? -19.125 3.843 14.168 1.00 97.88 311 ILE A N 1
ATOM 2457 C CA . ILE A 1 311 ? -18.159 3.889 13.060 1.00 97.88 311 ILE A CA 1
ATOM 2458 C C . ILE A 1 311 ? -17.038 4.882 13.387 1.00 97.88 311 ILE A C 1
ATOM 2460 O O . ILE A 1 311 ? -15.861 4.534 13.287 1.00 97.88 311 ILE A O 1
ATOM 2464 N N . LEU A 1 312 ? -17.395 6.089 13.833 1.00 98.00 312 LEU A N 1
ATOM 2465 C CA . LEU A 1 312 ? -16.426 7.137 14.162 1.00 98.00 312 LEU A CA 1
ATOM 2466 C C . LEU A 1 312 ? -15.513 6.737 15.332 1.00 98.00 312 LEU A C 1
ATOM 2468 O O . LEU A 1 312 ? -14.297 6.921 15.247 1.00 98.00 312 LEU A O 1
ATOM 2472 N N . ALA A 1 313 ? -16.064 6.125 16.385 1.00 98.44 313 ALA A N 1
ATOM 2473 C CA . ALA A 1 313 ? -15.291 5.627 17.520 1.00 98.44 313 ALA A CA 1
ATOM 2474 C C . ALA A 1 313 ? -14.291 4.545 17.087 1.00 98.44 313 ALA A C 1
ATOM 2476 O O . ALA A 1 313 ? -13.106 4.609 17.419 1.00 98.44 313 ALA A O 1
ATOM 2477 N N . TRP A 1 314 ? -14.724 3.571 16.286 1.00 98.44 314 TRP A N 1
ATOM 2478 C CA . TRP A 1 314 ? -13.833 2.523 15.795 1.00 98.44 314 TRP A CA 1
ATOM 2479 C C . TRP A 1 314 ? -12.753 3.071 14.850 1.00 98.44 314 TRP A C 1
ATOM 2481 O O . TRP A 1 314 ? -11.593 2.675 14.972 1.00 98.44 314 TRP A O 1
ATOM 2491 N N . CYS A 1 315 ? -13.078 4.026 13.972 1.00 98.25 315 CYS A N 1
ATOM 2492 C CA . CYS A 1 315 ? -12.077 4.737 13.171 1.00 98.25 315 CYS A CA 1
ATOM 2493 C C . CYS A 1 315 ? -11.026 5.420 14.059 1.00 98.25 315 CYS A C 1
ATOM 2495 O O . CYS A 1 315 ? -9.827 5.249 13.830 1.00 98.25 315 CYS A O 1
ATOM 2497 N N . ALA A 1 316 ? -11.453 6.136 15.105 1.00 98.31 316 ALA A N 1
ATOM 2498 C CA . ALA A 1 316 ? -10.552 6.792 16.050 1.00 98.31 316 ALA A CA 1
ATOM 2499 C C . ALA A 1 316 ? -9.648 5.795 16.802 1.00 98.31 316 ALA A C 1
ATOM 2501 O O . ALA A 1 316 ? -8.461 6.070 16.972 1.00 98.31 316 ALA A O 1
ATOM 2502 N N . MET A 1 317 ? -10.157 4.614 17.178 1.00 98.38 317 MET A N 1
ATOM 2503 C CA . MET A 1 317 ? -9.343 3.554 17.794 1.00 98.38 317 MET A CA 1
ATOM 2504 C C . MET A 1 317 ? -8.306 2.953 16.837 1.00 98.38 317 MET A C 1
ATOM 2506 O O . MET A 1 317 ? -7.219 2.573 17.272 1.00 98.38 317 MET A O 1
ATOM 2510 N N . TYR A 1 318 ? -8.613 2.870 15.539 1.00 98.50 318 TYR A N 1
ATOM 2511 C CA . TYR A 1 318 ? -7.698 2.331 14.530 1.00 98.50 318 TYR A CA 1
ATOM 2512 C C . TYR A 1 318 ? -6.574 3.303 14.138 1.00 98.50 318 TYR A C 1
ATOM 2514 O O . TYR A 1 318 ? -5.491 2.844 13.769 1.00 98.50 318 TYR A O 1
ATOM 2522 N N . LYS A 1 319 ? -6.777 4.626 14.254 1.00 98.38 319 LYS A N 1
ATOM 2523 C CA . LYS A 1 319 ? -5.764 5.652 13.918 1.00 98.38 319 LYS A CA 1
ATOM 2524 C C . LYS A 1 319 ? -4.398 5.401 14.586 1.00 98.38 319 LYS A C 1
ATOM 2526 O O . LYS A 1 319 ? -3.408 5.291 13.859 1.00 98.38 319 LYS A O 1
ATOM 2531 N N . PRO A 1 320 ? -4.292 5.237 15.920 1.00 98.44 320 PRO A N 1
ATOM 2532 C CA . PRO A 1 320 ? -3.008 4.937 16.551 1.00 98.44 320 PRO A CA 1
ATOM 2533 C C . PRO A 1 320 ? -2.470 3.543 16.186 1.00 98.44 320 PRO A C 1
ATOM 2535 O O . PRO A 1 320 ? -1.259 3.379 16.094 1.00 98.44 320 PRO A O 1
ATOM 2538 N N . VAL A 1 321 ? -3.331 2.547 15.938 1.00 98.50 321 VAL A N 1
ATOM 2539 C CA . VAL A 1 321 ? -2.910 1.178 15.568 1.00 98.50 321 VAL A CA 1
ATOM 2540 C C . VAL A 1 321 ? -2.218 1.156 14.201 1.00 98.50 321 VAL A C 1
ATOM 2542 O O . VAL A 1 321 ? -1.182 0.509 14.042 1.00 98.50 321 VAL A O 1
ATOM 2545 N N . VAL A 1 322 ? -2.769 1.888 13.231 1.00 98.25 322 VAL A N 1
ATOM 2546 C CA . VAL A 1 322 ? -2.210 2.053 11.882 1.00 98.25 322 VAL A CA 1
ATOM 2547 C C . VAL A 1 322 ? -0.846 2.741 11.929 1.00 98.25 322 VAL A C 1
ATOM 2549 O O . VAL A 1 322 ? 0.122 2.230 11.370 1.00 98.25 322 VAL A O 1
ATOM 2552 N N . GLU A 1 323 ? -0.745 3.876 12.622 1.00 98.31 323 GLU A N 1
ATOM 2553 C CA . GLU A 1 323 ? 0.519 4.614 12.738 1.00 98.31 323 GLU A CA 1
ATOM 2554 C C . GLU A 1 323 ? 1.593 3.802 13.460 1.00 98.31 323 GLU A C 1
ATOM 2556 O O . GLU A 1 323 ? 2.769 3.811 13.084 1.00 98.31 323 GLU A O 1
ATOM 2561 N N . TRP A 1 324 ? 1.181 3.037 14.468 1.00 98.25 324 TRP A N 1
ATOM 2562 C CA . TRP A 1 324 ? 2.073 2.153 15.192 1.00 98.25 324 TRP A CA 1
ATOM 2563 C C . TRP A 1 324 ? 2.611 1.025 14.314 1.00 98.25 324 TRP A C 1
ATOM 2565 O O . TRP A 1 324 ? 3.814 0.756 14.330 1.00 98.25 324 TRP A O 1
ATOM 2575 N N . TRP A 1 325 ? 1.751 0.419 13.491 1.00 97.12 325 TRP A N 1
ATOM 2576 C CA . TRP A 1 325 ? 2.163 -0.565 12.492 1.00 97.12 325 TRP A CA 1
ATOM 2577 C C . TRP A 1 325 ? 3.233 0.008 11.548 1.00 97.12 325 TRP A C 1
ATOM 2579 O O . TRP A 1 325 ? 4.305 -0.586 11.409 1.00 97.12 325 TRP A O 1
ATOM 2589 N N . ILE A 1 326 ? 2.999 1.193 10.968 1.00 96.62 326 ILE A N 1
ATOM 2590 C CA . ILE A 1 326 ? 3.950 1.837 10.043 1.00 96.62 326 ILE A CA 1
ATOM 2591 C C . ILE A 1 326 ? 5.268 2.180 10.753 1.00 96.62 326 ILE A C 1
ATOM 2593 O O . ILE A 1 326 ? 6.350 2.029 10.178 1.00 96.62 326 ILE A O 1
ATOM 2597 N N . THR A 1 327 ? 5.202 2.591 12.021 1.00 97.56 327 THR A N 1
ATOM 2598 C CA . THR A 1 327 ? 6.384 2.877 12.845 1.00 97.56 327 THR A CA 1
ATOM 2599 C C . THR A 1 327 ? 7.256 1.633 13.025 1.00 97.56 327 THR A C 1
ATOM 2601 O O . THR A 1 327 ? 8.448 1.652 12.706 1.00 97.56 327 THR A O 1
ATOM 2604 N N . LEU A 1 328 ? 6.664 0.532 13.501 1.00 96.62 328 LEU A N 1
ATOM 2605 C CA . LEU A 1 328 ? 7.374 -0.728 13.731 1.00 96.62 328 LEU A CA 1
ATOM 2606 C C . LEU A 1 328 ? 7.921 -1.317 12.432 1.00 96.62 328 LEU A C 1
ATOM 2608 O O . LEU A 1 328 ? 9.051 -1.816 12.399 1.00 96.62 328 LEU A O 1
ATOM 2612 N N . TRP A 1 329 ? 7.142 -1.234 11.355 1.00 94.50 329 TRP A N 1
ATOM 2613 C CA . TRP A 1 329 ? 7.583 -1.621 10.025 1.00 94.50 329 TRP A CA 1
ATOM 2614 C C . TRP A 1 329 ? 8.811 -0.806 9.594 1.00 94.50 329 TRP A C 1
ATOM 2616 O O . TRP A 1 329 ? 9.839 -1.385 9.248 1.00 94.50 329 TRP A O 1
ATOM 2626 N N . SER A 1 330 ? 8.771 0.521 9.726 1.00 94.94 330 SER A N 1
ATOM 2627 C CA . SER A 1 330 ? 9.872 1.406 9.322 1.00 94.94 330 SER A CA 1
ATOM 2628 C C . SER A 1 330 ? 11.157 1.135 10.112 1.00 94.94 330 SER A C 1
ATOM 2630 O O . SER A 1 330 ? 12.240 1.043 9.530 1.00 94.94 330 SER A O 1
ATOM 2632 N N . TRP A 1 331 ? 11.064 0.929 11.430 1.00 95.62 331 TRP A N 1
ATOM 2633 C CA . TRP A 1 331 ? 12.215 0.506 12.236 1.00 95.62 331 TRP A CA 1
ATOM 2634 C C . TRP A 1 331 ? 12.740 -0.871 11.837 1.00 95.62 331 TRP A C 1
ATOM 2636 O O . TRP A 1 331 ? 13.951 -1.083 11.839 1.00 95.62 331 TRP A O 1
ATOM 2646 N N . THR A 1 332 ? 11.862 -1.793 11.445 1.00 93.19 332 THR A N 1
ATOM 2647 C CA . THR A 1 332 ? 12.270 -3.115 10.954 1.00 93.19 332 THR A CA 1
ATOM 2648 C C . THR A 1 332 ? 13.064 -2.998 9.652 1.00 93.19 332 THR A C 1
ATOM 2650 O O . THR A 1 332 ? 14.105 -3.640 9.514 1.00 93.19 332 THR A O 1
ATOM 2653 N N . GLN A 1 333 ? 12.654 -2.120 8.732 1.00 91.50 333 GLN A N 1
ATOM 2654 C CA . GLN A 1 333 ? 13.412 -1.834 7.507 1.00 91.50 333 GLN A CA 1
ATOM 2655 C C . GLN A 1 333 ? 14.804 -1.255 7.814 1.00 91.50 333 GLN A C 1
ATOM 2657 O O . GLN A 1 333 ? 15.805 -1.698 7.244 1.00 91.50 333 GLN A O 1
ATOM 2662 N N . ILE A 1 334 ? 14.890 -0.329 8.778 1.00 92.69 334 ILE A N 1
ATOM 2663 C CA . ILE A 1 334 ? 16.163 0.241 9.254 1.00 92.69 334 ILE A CA 1
ATOM 2664 C C . ILE A 1 334 ? 17.060 -0.852 9.850 1.00 92.69 334 ILE A C 1
ATOM 2666 O O . ILE A 1 334 ? 18.234 -0.946 9.488 1.00 92.69 334 ILE A O 1
ATOM 2670 N N . ALA A 1 335 ? 16.515 -1.699 10.729 1.00 91.75 335 ALA A N 1
ATOM 2671 C CA . ALA A 1 335 ? 17.247 -2.797 11.360 1.00 91.75 335 ALA A CA 1
ATOM 2672 C C . ALA A 1 335 ? 17.799 -3.789 10.322 1.00 91.75 335 ALA A C 1
ATOM 2674 O O . ALA A 1 335 ? 18.939 -4.247 10.437 1.00 91.75 335 ALA A O 1
ATOM 2675 N N . ASN A 1 336 ? 17.014 -4.063 9.276 1.00 88.75 336 ASN A N 1
ATOM 2676 C CA . ASN A 1 336 ? 17.370 -4.964 8.183 1.00 88.75 336 ASN A CA 1
ATOM 2677 C C . ASN A 1 336 ? 18.327 -4.345 7.151 1.00 88.75 336 ASN A C 1
ATOM 2679 O O . ASN A 1 336 ? 18.812 -5.067 6.281 1.00 88.75 336 ASN A O 1
ATOM 2683 N N . LYS A 1 337 ? 18.626 -3.039 7.240 1.00 88.62 337 LYS A N 1
ATOM 2684 C CA . LYS A 1 337 ? 19.492 -2.306 6.298 1.00 88.62 337 LYS A CA 1
ATOM 2685 C C . LYS A 1 337 ? 19.042 -2.451 4.839 1.00 88.62 337 LYS A C 1
ATOM 2687 O O . LYS A 1 337 ? 19.867 -2.645 3.947 1.00 88.62 337 LYS A O 1
ATOM 2692 N N . THR A 1 338 ? 17.735 -2.386 4.601 1.00 84.00 338 THR A N 1
ATOM 2693 C CA . THR A 1 338 ? 17.172 -2.492 3.249 1.00 84.00 338 THR A CA 1
ATOM 2694 C C . THR A 1 338 ? 17.609 -1.324 2.367 1.00 84.00 338 THR A C 1
ATOM 2696 O O . THR A 1 338 ? 17.622 -0.183 2.825 1.00 84.00 338 THR A O 1
ATOM 2699 N N . ASP A 1 339 ? 17.919 -1.599 1.099 1.00 80.75 339 ASP A N 1
ATOM 2700 C CA . ASP A 1 339 ? 18.541 -0.662 0.152 1.00 80.75 339 ASP A CA 1
ATOM 2701 C C . ASP A 1 339 ? 17.618 -0.234 -1.006 1.00 80.75 339 ASP A C 1
ATOM 2703 O O . ASP A 1 339 ? 18.084 0.338 -1.989 1.00 80.75 339 ASP A O 1
ATOM 2707 N N . VAL A 1 340 ? 16.308 -0.487 -0.897 1.00 82.69 340 VAL A N 1
ATOM 2708 C CA . VAL A 1 340 ? 15.324 -0.122 -1.937 1.00 82.69 340 VAL A CA 1
ATOM 2709 C C . VAL A 1 340 ? 15.158 1.397 -2.062 1.00 82.69 340 VAL A C 1
ATOM 2711 O O . VAL A 1 340 ? 15.109 1.926 -3.170 1.00 82.69 340 VAL A O 1
ATOM 2714 N N . CYS A 1 341 ? 15.113 2.110 -0.936 1.00 84.00 341 CYS A N 1
ATOM 2715 C CA . CYS A 1 341 ? 15.132 3.568 -0.888 1.00 84.00 341 CYS A CA 1
ATOM 2716 C C . CYS A 1 341 ? 16.159 4.061 0.137 1.00 84.00 341 CYS A C 1
ATOM 2718 O O . CYS A 1 341 ? 16.693 3.285 0.931 1.00 84.00 341 CYS A O 1
ATOM 2720 N N . GLU A 1 342 ? 16.421 5.368 0.130 1.00 88.25 342 GLU A N 1
ATOM 2721 C CA . GLU A 1 342 ? 17.364 6.005 1.050 1.00 88.25 342 GLU A CA 1
ATOM 2722 C C . GLU A 1 342 ? 17.005 5.721 2.514 1.00 88.25 342 GLU A C 1
ATOM 2724 O O . GLU A 1 342 ? 15.846 5.851 2.914 1.00 88.25 342 GLU A O 1
ATOM 2729 N N . LEU A 1 343 ? 18.011 5.419 3.345 1.00 90.38 343 LEU A N 1
ATOM 2730 C CA . LEU A 1 343 ? 17.830 5.157 4.781 1.00 90.38 343 LEU A CA 1
ATOM 2731 C C . LEU A 1 343 ? 17.032 6.271 5.478 1.00 90.38 343 LEU A C 1
ATOM 2733 O O . LEU A 1 343 ? 16.205 6.010 6.353 1.00 90.38 343 LEU A O 1
ATOM 2737 N N . LYS A 1 344 ? 17.267 7.517 5.055 1.00 93.81 344 LYS A N 1
ATOM 2738 C CA . LYS A 1 344 ? 16.596 8.702 5.584 1.00 93.81 344 LYS A CA 1
ATOM 2739 C C . LYS A 1 344 ? 15.076 8.653 5.392 1.00 93.81 344 LYS A C 1
ATOM 2741 O O . LYS A 1 344 ? 14.359 9.087 6.284 1.00 93.81 344 LYS A O 1
ATOM 2746 N N . ALA A 1 345 ? 14.584 8.063 4.300 1.00 93.06 345 ALA A N 1
ATOM 2747 C CA . ALA A 1 345 ? 13.149 7.930 4.055 1.00 93.06 345 ALA A CA 1
ATOM 2748 C C . ALA A 1 345 ? 12.472 7.034 5.105 1.00 93.06 345 ALA A C 1
ATOM 2750 O O . ALA A 1 345 ? 11.438 7.412 5.649 1.00 93.06 345 ALA A O 1
ATOM 2751 N N . TYR A 1 346 ? 13.085 5.898 5.462 1.00 93.31 346 TYR A N 1
ATOM 2752 C CA . TYR A 1 346 ? 12.571 5.047 6.542 1.00 93.31 346 TYR A CA 1
ATOM 2753 C C . TYR A 1 346 ? 12.647 5.738 7.906 1.00 93.31 346 TYR A C 1
ATOM 2755 O O . TYR A 1 346 ? 11.735 5.599 8.714 1.00 93.31 346 TYR A O 1
ATOM 2763 N N . GLN A 1 347 ? 13.721 6.489 8.175 1.00 95.00 347 GLN A N 1
ATOM 2764 C CA . GLN A 1 347 ? 13.878 7.229 9.433 1.00 95.00 347 GLN A CA 1
ATOM 2765 C C . GLN A 1 347 ? 12.821 8.325 9.588 1.00 95.00 347 GLN A C 1
ATOM 2767 O O . GLN A 1 347 ? 12.232 8.459 10.659 1.00 95.00 347 GLN A O 1
ATOM 2772 N N . ASP A 1 348 ? 12.569 9.085 8.524 1.00 96.06 348 ASP A N 1
ATOM 2773 C CA . ASP A 1 348 ? 11.583 10.163 8.528 1.00 96.06 348 ASP A CA 1
ATOM 2774 C C . ASP A 1 348 ? 10.159 9.608 8.650 1.00 96.06 348 ASP A C 1
ATOM 2776 O O . ASP A 1 348 ? 9.357 10.153 9.412 1.00 96.06 348 ASP A O 1
ATOM 2780 N N . LEU A 1 349 ? 9.862 8.490 7.975 1.00 95.44 349 LEU A N 1
ATOM 2781 C CA . LEU A 1 349 ? 8.580 7.802 8.111 1.00 95.44 349 LEU A CA 1
ATOM 2782 C C . LEU A 1 349 ? 8.384 7.254 9.532 1.00 95.44 349 LEU A C 1
ATOM 2784 O O . LEU A 1 349 ? 7.359 7.538 10.148 1.00 95.44 349 LEU A O 1
ATOM 2788 N N . ALA A 1 350 ? 9.384 6.558 10.086 1.00 96.31 350 ALA A N 1
ATOM 2789 C CA . ALA A 1 350 ? 9.337 6.038 11.452 1.00 96.31 350 ALA A CA 1
ATOM 2790 C C . ALA A 1 350 ? 9.076 7.155 12.469 1.00 96.31 350 ALA A C 1
ATOM 2792 O O . ALA A 1 350 ? 8.176 7.040 13.295 1.00 96.31 350 ALA A O 1
ATOM 2793 N N . GLN A 1 351 ? 9.830 8.255 12.384 1.00 96.69 351 GLN A N 1
ATOM 2794 C CA . GLN A 1 351 ? 9.674 9.384 13.296 1.00 96.69 351 GLN A CA 1
ATOM 2795 C C . GLN A 1 351 ? 8.298 10.041 13.145 1.00 96.69 351 GLN A C 1
ATOM 2797 O O . GLN A 1 351 ? 7.642 10.328 14.144 1.00 96.69 351 GLN A O 1
ATOM 2802 N N . SER A 1 352 ? 7.840 10.270 11.910 1.00 97.00 352 SER A N 1
ATOM 2803 C CA . SER A 1 352 ? 6.544 10.906 11.671 1.00 97.00 352 SER A CA 1
ATOM 2804 C C . SER A 1 352 ? 5.386 10.058 12.196 1.00 97.00 352 SER A C 1
ATOM 2806 O O . SER A 1 352 ? 4.479 10.607 12.819 1.00 97.00 352 SER A O 1
ATOM 2808 N N . CYS A 1 353 ? 5.390 8.751 11.936 1.00 97.62 353 CYS A N 1
ATOM 2809 C CA . CYS A 1 353 ? 4.328 7.846 12.372 1.00 97.62 353 CYS A CA 1
ATOM 2810 C C . CYS A 1 353 ? 4.367 7.611 13.885 1.00 97.62 353 CYS A C 1
ATOM 2812 O O . CYS A 1 353 ? 3.320 7.543 14.534 1.00 97.62 353 CYS A O 1
ATOM 2814 N N . TYR A 1 354 ? 5.562 7.594 14.481 1.00 98.00 354 TYR A N 1
ATOM 2815 C CA . TYR A 1 354 ? 5.708 7.500 15.928 1.00 98.00 354 TYR A CA 1
ATOM 2816 C C . TYR A 1 354 ? 5.061 8.693 16.638 1.00 98.00 354 TYR A C 1
ATOM 2818 O O . TYR A 1 354 ? 4.244 8.517 17.544 1.00 98.00 354 TYR A O 1
ATOM 2826 N N . GLU A 1 355 ? 5.353 9.916 16.186 1.00 97.69 355 GLU A N 1
ATOM 2827 C CA . GLU A 1 355 ? 4.746 11.117 16.767 1.00 97.69 355 GLU A CA 1
ATOM 2828 C C . GLU A 1 355 ? 3.232 11.158 16.543 1.00 97.69 355 GLU A C 1
ATOM 2830 O O . GLU A 1 355 ? 2.485 11.468 17.470 1.00 97.69 355 GLU A O 1
ATOM 2835 N N . LYS A 1 356 ? 2.744 10.773 15.357 1.00 97.75 356 LYS A N 1
ATOM 2836 C CA . LYS A 1 356 ? 1.298 10.665 15.114 1.00 97.75 356 LYS A CA 1
ATOM 2837 C C . LYS A 1 356 ? 0.627 9.640 16.027 1.00 97.75 356 LYS A C 1
ATOM 2839 O O . LYS A 1 356 ? -0.454 9.919 16.534 1.00 97.75 356 LYS A O 1
ATOM 2844 N N . THR A 1 357 ? 1.268 8.495 16.283 1.00 98.44 357 THR A N 1
ATOM 2845 C CA . THR A 1 357 ? 0.771 7.499 17.247 1.00 98.44 357 THR A CA 1
ATOM 2846 C C . THR A 1 357 ? 0.536 8.163 18.602 1.00 98.44 357 THR A C 1
ATOM 2848 O O . THR A 1 357 ? -0.543 8.034 19.175 1.00 98.44 357 THR A O 1
ATOM 2851 N N . LYS A 1 358 ? 1.509 8.941 19.090 1.00 98.19 358 LYS A N 1
ATOM 2852 C CA . LYS A 1 358 ? 1.401 9.661 20.367 1.00 98.19 358 LYS A CA 1
ATOM 2853 C C . LYS A 1 358 ? 0.307 10.725 20.350 1.00 98.19 358 LYS A C 1
ATOM 2855 O O . LYS A 1 358 ? -0.452 10.817 21.310 1.00 98.19 358 LYS A O 1
ATOM 2860 N N . VAL A 1 359 ? 0.205 11.496 19.267 1.00 98.00 359 VAL A N 1
ATOM 2861 C CA . VAL A 1 359 ? -0.844 12.513 19.097 1.00 98.00 359 VAL A CA 1
ATOM 2862 C C . VAL A 1 359 ? -2.231 11.876 19.128 1.00 98.00 359 VAL A C 1
ATOM 2864 O O . VAL A 1 359 ? -3.095 12.363 19.850 1.00 98.00 359 VAL A O 1
ATOM 2867 N N . PHE A 1 360 ? -2.443 10.773 18.407 1.00 98.25 360 PHE A N 1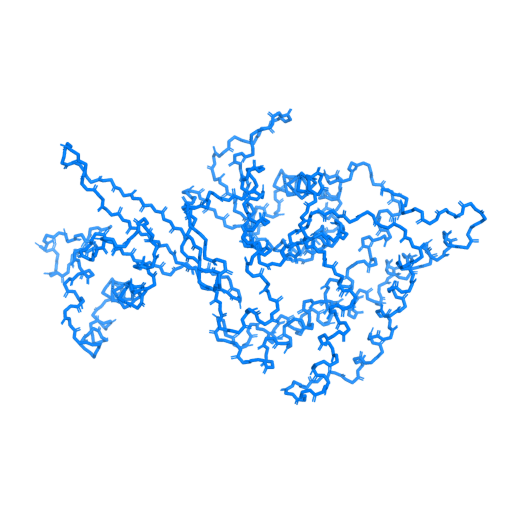
ATOM 2868 C CA . PHE A 1 360 ? -3.728 10.075 18.413 1.00 98.25 360 PHE A CA 1
ATOM 2869 C C . PHE A 1 360 ? -4.048 9.462 19.775 1.00 98.25 360 PHE A C 1
ATOM 2871 O O . PHE A 1 360 ? -5.165 9.613 20.247 1.00 98.25 360 PHE A O 1
ATOM 2878 N N . LEU A 1 361 ? -3.080 8.839 20.451 1.00 98.31 361 LEU A N 1
ATOM 2879 C CA . LEU A 1 361 ? -3.301 8.294 21.796 1.00 98.31 361 LEU A CA 1
ATOM 2880 C C . LEU A 1 361 ? -3.629 9.370 22.846 1.00 98.31 361 LEU A C 1
ATOM 2882 O O . LEU A 1 361 ? -4.239 9.056 23.867 1.00 98.31 361 LEU A O 1
ATOM 2886 N N . ALA A 1 362 ? -3.221 10.619 22.616 1.00 98.06 362 ALA A N 1
ATOM 2887 C CA . ALA A 1 362 ? -3.493 11.752 23.496 1.00 98.06 362 ALA A CA 1
ATOM 2888 C C . ALA A 1 362 ? -4.726 12.580 23.084 1.00 98.06 362 ALA A C 1
ATOM 2890 O O . ALA A 1 362 ? -5.029 13.568 23.755 1.00 98.06 362 ALA A O 1
ATOM 2891 N N . SER A 1 363 ? -5.413 12.232 21.990 1.00 98.12 363 SER A N 1
ATOM 2892 C CA . SER A 1 363 ? -6.513 13.042 21.463 1.00 98.12 363 SER A CA 1
ATOM 2893 C C . SER A 1 363 ? -7.816 12.858 22.246 1.00 98.12 363 SER A C 1
ATOM 2895 O O . SER A 1 363 ? -8.078 11.807 22.839 1.00 98.12 363 SER A O 1
ATOM 2897 N N . GLU A 1 364 ? -8.667 13.887 22.213 1.00 98.25 364 GLU A N 1
ATOM 2898 C CA . GLU A 1 364 ? -10.022 13.812 22.770 1.00 98.25 364 GLU A CA 1
ATOM 2899 C C . GLU A 1 364 ? -10.865 12.754 22.045 1.00 98.25 364 GLU A C 1
ATOM 2901 O O . GLU A 1 364 ? -11.584 12.008 22.706 1.00 98.25 364 GLU A O 1
ATOM 2906 N N . ASP A 1 365 ? -10.697 12.613 20.725 1.00 97.56 365 ASP A N 1
ATOM 2907 C CA . ASP A 1 365 ? -11.377 11.592 19.918 1.00 97.56 365 ASP A CA 1
ATOM 2908 C C . ASP A 1 365 ? -11.052 10.176 20.396 1.00 97.56 365 ASP A C 1
ATOM 2910 O O . ASP A 1 365 ? -11.952 9.355 20.548 1.00 97.56 365 ASP A O 1
ATOM 2914 N N . PHE A 1 366 ? -9.779 9.876 20.678 1.00 98.31 366 PHE A N 1
ATOM 2915 C CA . PHE A 1 366 ? -9.387 8.565 21.194 1.00 98.31 366 PHE A CA 1
ATOM 2916 C C . PHE A 1 366 ? -9.930 8.343 22.609 1.00 98.31 366 PHE A C 1
ATOM 2918 O O . PHE A 1 366 ? -10.465 7.275 22.912 1.00 98.31 366 PHE A O 1
ATOM 2925 N N . ALA A 1 367 ? -9.851 9.363 23.469 1.00 98.44 367 ALA A N 1
ATOM 2926 C CA . ALA A 1 367 ? -10.375 9.298 24.831 1.00 98.44 367 ALA A CA 1
ATOM 2927 C C . ALA A 1 367 ? -11.905 9.125 24.878 1.00 98.44 367 ALA A C 1
ATOM 2929 O O . ALA A 1 367 ? -12.424 8.482 25.793 1.00 98.44 367 ALA A O 1
ATOM 2930 N N . TRP A 1 368 ? -12.631 9.697 23.918 1.00 98.56 368 TRP A N 1
ATOM 2931 C CA . TRP A 1 368 ? -14.061 9.474 23.730 1.00 98.56 368 TRP A CA 1
ATOM 2932 C C . TRP A 1 368 ? -14.333 8.074 23.175 1.00 98.56 368 TRP A C 1
ATOM 2934 O O . TRP A 1 368 ? -15.131 7.341 23.757 1.00 98.56 368 TRP A O 1
ATOM 2944 N N . ALA A 1 369 ? -13.633 7.674 22.113 1.00 98.38 369 ALA A N 1
ATOM 2945 C CA . ALA A 1 369 ? -13.846 6.408 21.424 1.00 98.38 369 ALA A CA 1
ATOM 2946 C C . ALA A 1 369 ? -13.627 5.193 22.329 1.00 98.38 369 ALA A C 1
ATOM 2948 O O . ALA A 1 369 ? -14.446 4.274 22.334 1.00 98.38 369 ALA A O 1
ATOM 2949 N N . ILE A 1 370 ? -12.564 5.203 23.141 1.00 97.88 370 ILE A N 1
ATOM 2950 C CA . ILE A 1 370 ? -12.302 4.108 24.077 1.00 97.88 370 ILE A CA 1
ATOM 2951 C C . ILE A 1 370 ? -13.428 3.985 25.107 1.00 97.88 370 ILE A C 1
ATOM 2953 O O . ILE A 1 370 ? -13.936 2.889 25.314 1.00 97.88 370 ILE A O 1
ATOM 2957 N N . LYS A 1 371 ? -13.904 5.104 25.672 1.00 98.00 371 LYS A N 1
ATOM 2958 C CA . LYS A 1 371 ? -15.023 5.110 26.628 1.00 98.00 371 LYS A CA 1
ATOM 2959 C C . LYS A 1 371 ? -16.327 4.662 25.983 1.00 98.00 371 LYS A C 1
ATOM 2961 O O . LYS A 1 371 ? -17.100 3.958 26.621 1.00 98.00 371 LYS A O 1
ATOM 2966 N N . PHE A 1 372 ? -16.577 5.083 24.745 1.00 97.56 372 PHE A N 1
ATOM 2967 C CA . PHE A 1 372 ? -17.761 4.700 23.984 1.00 97.56 372 PHE A CA 1
ATOM 2968 C C . PHE A 1 372 ? -17.806 3.180 23.777 1.00 97.56 372 PHE A C 1
ATOM 2970 O O . PHE A 1 372 ? -18.807 2.541 24.089 1.00 97.56 372 PHE A O 1
ATOM 2977 N N . ILE A 1 373 ? -16.699 2.591 23.318 1.00 97.12 373 ILE A N 1
ATOM 2978 C CA . ILE A 1 373 ? -16.605 1.151 23.044 1.00 97.12 373 ILE A CA 1
ATOM 2979 C C . ILE A 1 373 ? -16.573 0.338 24.349 1.00 97.12 373 ILE A C 1
ATOM 2981 O O . ILE A 1 373 ? -17.173 -0.731 24.411 1.00 97.12 373 ILE A O 1
ATOM 2985 N N . GLU A 1 374 ? -15.922 0.827 25.409 1.00 96.62 374 GLU A N 1
ATOM 2986 C CA . GLU A 1 374 ? -15.970 0.195 26.737 1.00 96.62 374 GLU A CA 1
ATOM 2987 C C . GLU A 1 374 ? -17.390 0.206 27.321 1.00 96.62 374 GLU A C 1
ATOM 2989 O O . GLU A 1 374 ? -17.834 -0.807 27.861 1.00 96.62 374 GLU A O 1
ATOM 2994 N N . ALA A 1 375 ? -18.126 1.313 27.186 1.00 96.06 375 ALA A N 1
ATOM 2995 C CA . ALA A 1 375 ? -19.507 1.400 27.654 1.00 96.06 375 ALA A CA 1
ATOM 2996 C C . ALA A 1 375 ? -20.414 0.375 26.955 1.00 96.06 375 ALA A C 1
ATOM 2998 O O . ALA A 1 375 ? -21.210 -0.268 27.635 1.00 96.06 375 ALA A O 1
ATOM 2999 N N . ASP A 1 376 ? -20.240 0.163 25.646 1.00 95.19 376 ASP A N 1
ATOM 3000 C CA . ASP A 1 376 ? -20.969 -0.871 24.896 1.00 95.19 376 ASP A CA 1
ATOM 3001 C C . ASP A 1 376 ? -20.688 -2.279 25.450 1.00 95.19 376 ASP A C 1
ATOM 3003 O O . ASP A 1 376 ? -21.617 -3.047 25.682 1.00 95.19 376 ASP A O 1
ATOM 3007 N N . THR A 1 377 ? -19.431 -2.600 25.796 1.00 93.44 377 THR A N 1
ATOM 3008 C CA . THR A 1 377 ? -19.092 -3.910 26.400 1.00 93.44 377 THR A CA 1
ATOM 3009 C C . THR A 1 377 ? -19.677 -4.139 27.797 1.00 93.44 377 THR A C 1
ATOM 3011 O O . THR A 1 377 ? -19.764 -5.280 28.252 1.00 93.44 377 THR A O 1
ATOM 3014 N N . LEU A 1 378 ? -20.063 -3.067 28.493 1.00 93.50 378 LEU A N 1
ATOM 3015 C CA . LEU A 1 378 ? -20.665 -3.120 29.826 1.00 93.50 378 LEU A CA 1
ATOM 3016 C C . LEU A 1 378 ? -22.200 -3.099 29.782 1.00 93.50 378 LEU A C 1
ATOM 3018 O O . LEU A 1 378 ? -22.837 -3.296 30.821 1.00 93.50 378 LEU A O 1
ATOM 3022 N N . ASP A 1 379 ? -22.800 -2.861 28.613 1.00 93.06 379 ASP A N 1
ATOM 3023 C CA . ASP A 1 379 ? -24.247 -2.834 28.453 1.00 93.06 379 ASP A CA 1
ATOM 3024 C C . ASP A 1 379 ? -24.845 -4.246 28.556 1.00 93.06 379 ASP A C 1
ATOM 3026 O O . ASP A 1 379 ? -24.333 -5.225 28.013 1.00 93.06 379 ASP A O 1
ATOM 3030 N N . SER A 1 380 ? -25.988 -4.362 29.233 1.00 90.50 380 SER A N 1
ATOM 3031 C CA . SER A 1 380 ? -26.712 -5.632 29.383 1.00 90.50 380 SER A CA 1
ATOM 3032 C C . SER A 1 380 ? -27.162 -6.275 28.060 1.00 90.50 380 SER A C 1
ATOM 3034 O O . SER A 1 380 ? -27.461 -7.469 28.034 1.00 90.50 380 SER A O 1
ATOM 3036 N N . SER A 1 381 ? -27.232 -5.496 26.978 1.00 91.69 381 SER A N 1
ATOM 3037 C CA . SER A 1 381 ? -27.608 -5.921 25.627 1.00 91.69 381 SER A CA 1
ATOM 3038 C C . SER A 1 381 ? -26.416 -6.296 24.736 1.00 91.69 381 SER A C 1
ATOM 3040 O O . SER A 1 381 ? -26.621 -6.725 23.595 1.00 91.69 381 SER A O 1
ATOM 3042 N N . PHE A 1 382 ? -25.185 -6.192 25.253 1.00 94.25 382 PHE A N 1
ATOM 3043 C CA . PHE A 1 382 ? -23.965 -6.528 24.528 1.00 94.25 382 PHE A CA 1
ATOM 3044 C C . PHE A 1 382 ? -23.995 -7.970 24.003 1.00 94.25 382 PHE A C 1
ATOM 3046 O O . PHE A 1 382 ? -24.163 -8.933 24.753 1.00 94.25 382 PHE A O 1
ATOM 3053 N N . ASN A 1 383 ? -23.811 -8.131 22.690 1.00 93.69 383 ASN A N 1
ATOM 3054 C CA . ASN A 1 383 ? -23.880 -9.432 22.010 1.00 93.69 383 ASN A CA 1
ATOM 3055 C C . ASN A 1 383 ? -22.582 -9.815 21.279 1.00 93.69 383 ASN A C 1
ATOM 3057 O O . ASN A 1 383 ? -22.569 -10.750 20.473 1.00 93.69 383 ASN A O 1
ATOM 3061 N N . SER A 1 384 ? -21.498 -9.088 21.560 1.00 95.06 384 SER A N 1
ATOM 3062 C CA . SER A 1 384 ? -20.188 -9.206 20.919 1.00 95.06 384 SER A CA 1
ATOM 3063 C C . SER A 1 384 ? -20.144 -8.901 19.423 1.00 95.06 384 SER A C 1
ATOM 3065 O O . SER A 1 384 ? -19.049 -8.880 18.885 1.00 95.06 384 SER A O 1
ATOM 3067 N N . ASN A 1 385 ? -21.234 -8.665 18.693 1.00 95.38 385 ASN A N 1
ATOM 3068 C CA . ASN A 1 385 ? -21.105 -8.253 17.292 1.00 95.38 385 ASN A CA 1
ATOM 3069 C C . ASN A 1 385 ? -20.747 -6.770 17.226 1.00 95.38 385 ASN A C 1
ATOM 3071 O O . ASN A 1 385 ? -21.362 -5.954 17.908 1.00 95.38 385 ASN A O 1
ATOM 3075 N N . ARG A 1 386 ? -19.771 -6.413 16.385 1.00 95.00 386 ARG A N 1
ATOM 3076 C CA . ARG A 1 386 ? -19.473 -4.999 16.144 1.00 95.00 386 ARG A CA 1
ATOM 3077 C C . ARG A 1 386 ? -20.693 -4.313 15.502 1.00 95.00 386 ARG A C 1
ATOM 3079 O O . ARG A 1 386 ? -21.259 -4.884 14.569 1.00 95.00 386 ARG A O 1
ATOM 3086 N N . PRO A 1 387 ? -21.100 -3.118 15.964 1.00 86.25 387 PRO A N 1
ATOM 3087 C CA . PRO A 1 387 ? -22.360 -2.492 15.561 1.00 86.25 387 PRO A CA 1
ATOM 3088 C C . PRO A 1 387 ? -22.294 -1.763 14.201 1.00 86.25 387 PRO A C 1
ATOM 3090 O O . PRO A 1 387 ? -22.674 -0.598 14.130 1.00 86.25 387 PRO A O 1
ATOM 3093 N N . PHE A 1 388 ? -21.801 -2.414 13.137 1.00 89.56 388 PHE A N 1
ATOM 3094 C CA . PHE A 1 388 ? -21.919 -2.000 11.722 1.00 89.56 388 PHE A CA 1
ATOM 3095 C C . PHE A 1 388 ? -21.279 -3.017 10.763 1.00 89.56 388 PHE A C 1
ATOM 3097 O O . PHE A 1 388 ? -20.286 -3.683 11.153 1.00 89.56 388 PHE A O 1
#

Foldseek 3Di:
DFCQPPDPPRGGDDLLVVLVVCLPDDPVVLVVQCVVDVVSVQSSQFNVVQVVCLVVLLVAPVRVPDDTSFWTWAWDDDDPFKTKIKIWGWDQDPVRDTDIFIKIKIFGFPPLVVPFQLQLLVQLLVQCVVLVQAFAWPDADRVGGTTIGGDAPQKAQDDLVLLPDLLSLLVLLLSLLSQQPDDFGPAADDLLVVLVVLVVCCVVLVLDDDDPCVVVLNVVSVVLVVLLVLADADWGKDLLQQASRQKMAHPPQPPDDPDGDPRGIHGDDSRVIHTDRSLSRLLNHCVNSVDDPVSSVSSVCSNPPDDDPLSLLVSLSNNLSNLSSLLSVLSSCLSVVTDSDDNVVSVVSNVVSVVSSVVSCPDPSNVVSVVVSVVLSVDPPNPRYRPD

Mean predicted aligned error: 5.74 Å

Nearest PDB structures (foldseek):
  3dxq-assembly2_B  TM=8.785E-01  e=1.559E-16  Mesorhizobium loti
  2ig7-assembly1_B  TM=7.387E-01  e=2.184E-12  Homo sapiens
  6bss-assembly1_A  TM=3.585E-01  e=3.701E-04  Homo sapiens
  5i4n-assembly1_A  TM=3.308E-01  e=2.627E-04  Homo sapiens
  8c0a-assembly2_B  TM=2.894E-01  e=4.728E-04  Homo sapiens

Secondary structure (DSSP, 8-state):
--B-TT-TTSPPBPHHHHHHHHHTS-HHHHHHHTTT-HHHHHHHHHHHHHHHHHHHHTTSTTTTT--TTTEEEEEPS--SSEEEEEEEEEEE-TTS-EEEEEEEEEEEPTTGGGT--HHHHHHHHHHHHHTTSSPPEEEE-TTT--EEEE--TTEEE--HHHHT-HHHHHHHHHHHHHHHTSPPPS-B--HHHHHHHHHHHHHHH--S---TTHHHHHHHHHHHHHHHTTSBPPEEEE-S---GGGEEEETT----SSSS---SEEE---TT-EEEEHHHHHHHHHHHTT--HHHHHHHHHHHHSS--HHHHHHHHHHHHHHHHHHHHHHHHHHHHT--SS-HHHHHHHHHHHHHHHHHHHTSHHHHHHHHHHHHHHHSTT--SB---

Sequence (388 aa):
MKLRFFGSDSLPLDEGLCVYILSFLKPKERQNLTLVSKEWRSVIKTTEHTLALLPTMQRIPQLCDHRLPRIISKPLSGGMTNGTSLVELDVVNRKAKVETYKWALRIAGKGSSAFIKRQDEAHNAKQATDLCLNVDIDFFDEEDGLQLTRYLENSQPLNNALLANPQVIQAIGLTLKRLHQSDAFQNTIDVFSRNTELLKKLIAGGQVVLPMDIDAIGGIMVKIESLFRQYRIKMVPCHNDPTPSNFLWVENAEIPSFSGLQAGLKLIDWEYSGNNDGLMDVVYFVSNAKYDEKQETLLLAAYFGDLNDAILAWCAMYKPVVEWWITLWSWTQIANKTDVCELKAYQDLAQSCYEKTKVFLASEDFAWAIKFIEADTLDSSFNSNRPF